Protein AF-0000000067000726 (afdb_homodimer)

Solvent-accessible surface area (backbone atoms only — not comparable to full-atom values): 36872 Å² total; per-residue (Å²): 135,82,83,78,78,79,78,77,78,76,78,76,73,76,73,67,85,61,67,59,79,45,86,68,60,38,82,72,42,84,33,90,61,39,32,36,24,44,37,62,46,80,88,65,54,35,36,38,31,35,62,48,40,69,73,58,84,69,54,41,35,24,37,56,44,96,90,50,79,61,40,47,43,73,33,63,68,34,42,54,57,50,94,85,52,62,46,82,70,25,52,63,31,63,62,33,55,40,52,35,59,85,66,29,39,38,34,26,24,24,11,19,83,45,93,91,41,56,32,41,78,50,50,24,23,27,41,39,34,30,32,69,87,78,46,37,79,70,49,76,38,66,38,30,92,60,50,55,53,58,29,28,42,32,36,76,45,51,36,70,93,76,43,32,33,42,31,24,16,20,48,43,25,17,37,33,39,31,33,72,82,82,48,52,65,39,64,43,53,67,68,30,60,63,19,37,54,86,54,44,22,36,41,65,32,31,66,38,25,30,58,85,69,42,78,31,69,40,12,10,42,40,62,48,54,38,46,86,50,56,36,36,35,34,14,14,24,34,27,40,28,29,30,31,53,35,68,58,57,56,45,27,66,79,28,68,74,51,38,72,54,46,77,76,59,58,40,81,45,31,78,46,57,20,40,46,21,36,38,52,28,51,86,35,38,34,39,38,22,27,19,48,69,16,28,34,33,37,26,41,81,84,26,38,39,48,78,72,46,56,26,71,78,37,38,28,23,16,34,31,29,53,36,76,83,6,34,39,37,36,18,23,26,33,59,70,29,10,16,61,38,44,62,64,41,58,65,65,67,77,71,28,41,28,31,30,33,81,69,78,50,32,30,12,65,43,47,24,101,137,83,83,79,79,78,78,78,76,76,78,77,75,74,73,66,85,61,66,58,80,44,85,69,61,39,82,73,43,83,32,89,60,38,32,34,27,44,34,62,46,80,88,64,56,36,36,40,31,38,60,47,39,70,73,58,85,72,56,41,35,24,38,56,45,95,91,49,77,61,41,47,42,71,32,61,68,35,43,57,56,50,95,87,54,62,46,81,70,26,51,62,31,65,64,31,56,39,51,33,59,84,65,29,37,39,34,27,26,24,12,19,83,44,92,91,42,57,30,42,76,52,51,24,22,27,40,40,33,29,34,72,87,76,45,38,77,70,50,75,38,65,37,30,93,61,50,54,54,58,29,29,42,32,37,78,46,50,35,69,94,74,42,33,33,43,31,22,16,20,49,44,26,16,37,33,41,30,34,71,82,81,47,53,66,40,63,42,52,66,67,29,61,64,18,38,56,84,55,44,21,37,40,65,32,30,66,38,24,28,57,85,69,42,78,33,70,41,12,10,42,40,61,48,54,39,45,86,51,57,36,36,35,34,13,14,25,34,27,38,29,27,31,30,53,35,67,57,57,56,45,27,65,80,28,68,75,53,38,73,54,47,77,76,59,58,40,82,45,31,79,45,57,19,39,45,20,37,38,52,27,51,86,34,38,33,39,38,21,27,18,50,69,14,28,34,33,38,26,42,79,86,25,38,40,48,77,72,48,55,25,72,79,36,37,28,23,16,35,31,30,54,36,75,83,6,33,39,36,38,18,23,25,33,58,73,29,10,17,63,38,44,60,64,41,58,64,65,66,75,72,29,41,28,30,30,33,80,68,78,49,33,31,12,65,45,46,25,101

Foldseek 3Di:
DDPPPPPPPDPPPPPPVAPAADPLKFFDDWADAFWFDWEADQVGWIKTAGQCLAVDDDFRIFIDDPPDDTAHALHRVQRDDDVPDDLQSHQQGWQDWYQFLVRWIKTFRQQANDQQFFHDPFRRTWIWTADPVVRHTPDIQTCRVAADRQWRFHDKFDDVVQQKIKIATFRFFWIKIARNVVSDIHTFCGPQCFFFPDAAADAQHGFFAFLVRHGDGGTWHEWDAFLVRQKIWIHGLQWWIKIFGVVLVVCVGVDVVSRVVSSVTIDTQEGTGRFQEWFAFQQGWIWTAHRNQQWIWIAHPRRDIDTPDTRPLLHRFHYWFFAQQQKIKTRRRNSSQGLRGPNRHHPDDDGGGIIIGHRPTGGRSRGYD/DDPPPPPPPPPPPPPPVAPAFDPLKFFDDWADAFWFDWEADPVGWIKTAGQCLAVDDDFRIFIDDPPDDTAHALHRVQRDDDVPDDLQSHQQGWQDWYQFLVRWIKTFRQQANDQQFFHDPFRRTWIWTADPVVSHTPDIQTCRVAADRQWRFHDKFDDVVQQKIKIATFRFFWIKIARNVVSDIHTFCGPQCFFFPDAAADAQHGFFAFLVRHGDGGGWHEWDAFLVRQKIWIHTLQWWIKIFGVVLVVVVGVDVVSRVVSSVTIDTQEGTGRFQEWFAFQQGWIWTAHRNQQWIWIAHPRRDIDTPDGRPLQHRFHYWFFAQQQKIKTRRRNSSQGLRGPNRHGPDDDGGGIIIGHRRTGGRSRGYD

pLDDT: mean 93.98, std 13.4, range [30.55, 98.94]

Nearest PDB structures (foldseek):
  2qe8-assembly1_A  TM=8.538E-01  e=1.795E-24  Trichormus variabilis ATCC 29413
  2z2n-assembly1_A  TM=6.981E-01  e=3.311E-08  Staphylococcus aureus
  2z2p-assembly1_B  TM=7.231E-01  e=8.034E-08  Staphylococcus aureus
  2qc5-assembly1_A  TM=6.152E-01  e=1.844E-07  Staphylococcus cohnii
  5ojr-assembly4_D  TM=6.813E-01  e=4.446E-05  Thermosynechococcus vestitus

Sequence (738 aa):
MGLRTLLLGMLLALTNTSSSQDPRVQVALTLQHPVNGVSTTPDGRLFVLYARVDGSTGPMVAEWHNDSDPTPYPDAEWNSYTVGSDPTTHLIRINSLRIGPDGTLWLVDTGSPSFGQPVILPDGPKLVQVNLTTNTVKRVYNLGNVTLATSLIDDVRFNPAVSLAYITDAGAAALIVIDLESGEARRVLENDPTTKGFMPPSGEGKLMHNSQGEFQYIYADQHEVSPGGQYYYYQPCGGGMSRIKTQYLNEAYYNSSFASILSQYPEPFALTPSTGGTAIDADGYIYNSDTDRQAIIKIAPNGTWTTLVQDPRLLWVDAMWIDTHGKLWMPAAQLNRGTPFNNGTSFVQKPLYTFTIDIGVGPSPIDHTMGLRTLLLGMLLALTNTSSSQDPRVQVALTLQHPVNGVSTTPDGRLFVLYARVDGSTGPMVAEWHNDSDPTPYPDAEWNSYTVGSDPTTHLIRINSLRIGPDGTLWLVDTGSPSFGQPVILPDGPKLVQVNLTTNTVKRVYNLGNVTLATSLIDDVRFNPAVSLAYITDAGAAALIVIDLESGEARRVLENDPTTKGFMPPSGEGKLMHNSQGEFQYIYADQHEVSPGGQYYYYQPCGGGMSRIKTQYLNEAYYNSSFASILSQYPEPFALTPSTGGTAIDADGYIYNSDTDRQAIIKIAPNGTWTTLVQDPRLLWVDAMWIDTHGKLWMPAAQLNRGTPFNNGTSFVQKPLYTFTIDIGVGPSPIDHT

Organism: NCBI:txid86049

Radius of gyration: 27.65 Å; Cα contacts (8 Å, |Δi|>4): 2093; chains: 2; bounding box: 83×80×77 Å

InterPro domains:
  IPR011042 Six-bladed beta-propeller, TolB-like [G3DSA:2.120.10.30] (18-362)
  IPR017996 Major royal jelly/yellow-related [PF03022] (102-335)
  IPR017996 Major royal jelly/yellow-related [PTHR10009] (43-339)

Secondary structure (DSSP, 8-state):
-------------------PPPTT-EEEEEESS-EEEEEE-TTS-EEEEE--TTS--S-SEEEEETTEEEEESS-TTTT---TTS-GGGS---EEEEEE-TTS-EEEEE---SSTTSPP-TTTSSEEEEEETTTTEEEEEEE-GGG--TT--EEEEEEEGGGTEEEEEETTTTEEEEEETTT--EEEESTT-HHHH-SS--EETTEE-B-TTSSB----EEEEEE-TTS-EEEEEETTS-EEEEEHHHHHHHHH-HHHHTTGGGS-EEEE---SEEEEEEBTTSPEEEEETTTTEEEEE-TTS-EEEEEE-TT-TTB-B-EE-TTSEEEEEE--GGGSGGGTTT---PPSSEEEEEEE-S--B-TTT--/-------------------PPPTT-EEEEEESS-EEEEEE-TTS-EEEEE--TTS--S-SEEEEETTEEEEESS-TTTT---TTS-GGGS-S-EEEEEE-TTS-EEEEE---SSTTSPP-TTTSSEEEEEETTTTEEEEEEE-GGG--TT--EEEEEEEGGGTEEEEEETTTTEEEEEETTT--EEEESTT-HHHH-SS--EETTEE-B-TTSSB----EEEEEE-TTS-EEEEEETTS-EEEEEHHHHHHHHH-HHHHTTGGGS-EEEE---SEEEEEEBTTSPEEEEETTTTEEEEE-TTS-EEEEEE-TT-TTB-B-EE-TTSEEEEEE--GGGSGGGTTT---PPSSEEEEEEE-S--B-TTT--

Structure (mmCIF, N/CA/C/O backbone):
data_AF-0000000067000726-model_v1
#
loop_
_entity.id
_entity.type
_entity.pdbx_description
1 polymer 'Major royal jelly protein'
#
loop_
_atom_site.group_PDB
_atom_site.id
_atom_site.type_symbol
_atom_site.label_atom_id
_atom_site.label_alt_id
_atom_site.label_comp_id
_atom_site.label_asym_id
_atom_site.label_entity_id
_atom_site.label_seq_id
_atom_site.pdbx_PDB_ins_code
_atom_site.Cartn_x
_atom_site.Cartn_y
_atom_site.Cartn_z
_atom_site.occupancy
_atom_site.B_iso_or_equiv
_atom_site.auth_seq_id
_atom_site.auth_comp_id
_atom_site.auth_asym_id
_atom_site.auth_atom_id
_atom_site.pdbx_PDB_model_num
ATOM 1 N N . MET A 1 1 ? 60.094 7.672 24.641 1 31.91 1 MET A N 1
ATOM 2 C CA . MET A 1 1 ? 58.969 6.98 25.266 1 31.91 1 MET A CA 1
ATOM 3 C C . MET A 1 1 ? 57.656 7.375 24.609 1 31.91 1 MET A C 1
ATOM 5 O O . MET A 1 1 ? 57.156 8.477 24.844 1 31.91 1 MET A O 1
ATOM 9 N N . GLY A 1 2 ? 57.406 6.945 23.312 1 34.84 2 GLY A N 1
ATOM 10 C CA . GLY A 1 2 ? 56.312 7.258 22.406 1 34.84 2 GLY A CA 1
ATOM 11 C C . GLY A 1 2 ? 54.969 6.734 22.875 1 34.84 2 GLY A C 1
ATOM 12 O O . GLY A 1 2 ? 54.844 5.559 23.234 1 34.84 2 GLY A O 1
ATOM 13 N N . LEU A 1 3 ? 54.094 7.621 23.469 1 30.55 3 LEU A N 1
ATOM 14 C CA . LEU A 1 3 ? 52.719 7.375 23.953 1 30.55 3 LEU A CA 1
ATOM 15 C C . LEU A 1 3 ? 51.844 6.855 22.828 1 30.55 3 LEU A C 1
ATOM 17 O O . LEU A 1 3 ? 51.594 7.562 21.844 1 30.55 3 LEU A O 1
ATOM 21 N N . ARG A 1 4 ? 51.844 5.5 22.609 1 38.16 4 ARG A N 1
ATOM 22 C CA . ARG A 1 4 ? 50.906 4.848 21.703 1 38.16 4 ARG A CA 1
ATOM 23 C C . ARG A 1 4 ? 49.469 5.086 22.172 1 38.16 4 ARG A C 1
ATOM 25 O O . ARG A 1 4 ? 49.094 4.758 23.297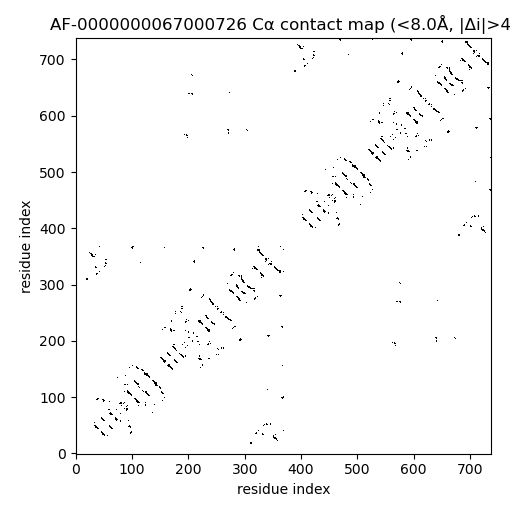 1 38.16 4 ARG A O 1
ATOM 32 N N . THR A 1 5 ? 48.781 6.145 21.609 1 37.22 5 THR A N 1
ATOM 33 C CA . THR A 1 5 ? 47.375 6.422 21.828 1 37.22 5 THR A CA 1
ATOM 34 C C . THR A 1 5 ? 46.531 5.25 21.359 1 37.22 5 THR A C 1
ATOM 36 O O . THR A 1 5 ? 46.562 4.875 20.172 1 37.22 5 THR A O 1
ATOM 39 N N . LEU A 1 6 ? 46.094 4.391 22.266 1 35.5 6 LEU A N 1
ATOM 40 C CA . LEU A 1 6 ? 45.125 3.34 22.016 1 35.5 6 LEU A CA 1
ATOM 41 C C . LEU A 1 6 ? 43.781 3.936 21.672 1 35.5 6 LEU A C 1
ATOM 43 O O . LEU A 1 6 ? 43.125 4.59 22.5 1 35.5 6 LEU A O 1
ATOM 47 N N . LEU A 1 7 ? 43.531 4.203 20.391 1 35.91 7 LEU A N 1
ATOM 48 C CA . LEU A 1 7 ? 42.188 4.559 19.953 1 35.91 7 LEU A CA 1
ATOM 49 C C . LEU A 1 7 ? 41.219 3.381 20.125 1 35.91 7 LEU A C 1
ATOM 51 O O . LEU A 1 7 ? 41.375 2.342 19.484 1 35.91 7 LEU A O 1
ATOM 55 N N . LEU A 1 8 ? 40.562 3.273 21.281 1 37.47 8 LEU A N 1
ATOM 56 C CA . LEU A 1 8 ? 39.469 2.33 21.469 1 37.47 8 LEU A CA 1
ATOM 57 C C . LEU A 1 8 ? 38.312 2.646 20.531 1 37.47 8 LEU A C 1
ATOM 59 O O . LEU A 1 8 ? 37.688 3.709 20.641 1 37.47 8 LEU A O 1
ATOM 63 N N . GLY A 1 9 ? 38.312 2.125 19.312 1 34.97 9 GLY A N 1
ATOM 64 C CA . GLY A 1 9 ? 37.125 2.186 18.438 1 34.97 9 GLY A CA 1
ATOM 65 C C . GLY A 1 9 ? 35.906 1.585 19.062 1 34.97 9 GLY A C 1
ATOM 66 O O . GLY A 1 9 ? 35.875 0.406 19.422 1 34.97 9 GLY A O 1
ATOM 67 N N . MET A 1 10 ? 35.062 2.359 19.719 1 34.12 10 MET A N 1
ATOM 68 C CA . MET A 1 10 ? 33.75 1.898 20.156 1 34.12 10 MET A CA 1
ATOM 69 C C . MET A 1 10 ? 32.906 1.442 18.953 1 34.12 10 MET A C 1
ATOM 71 O O . MET A 1 10 ? 32.625 2.227 18.047 1 34.12 10 MET A O 1
ATOM 75 N N . LEU A 1 11 ? 32.844 0.182 18.672 1 34.09 11 LEU A N 1
ATOM 76 C CA . LEU A 1 11 ? 31.859 -0.399 17.75 1 34.09 11 LEU A CA 1
ATOM 77 C C . LEU A 1 11 ? 30.438 -0.064 18.188 1 34.09 11 LEU A C 1
ATOM 79 O O . LEU A 1 11 ? 29.984 -0.512 19.25 1 34.09 11 LEU A O 1
ATOM 83 N N . LEU A 1 12 ? 29.859 1.009 17.734 1 35.38 12 LEU A N 1
ATOM 84 C CA . LEU A 1 12 ? 28.422 1.24 17.812 1 35.38 12 LEU A CA 1
ATOM 85 C C . LEU A 1 12 ? 27.641 0.038 17.297 1 35.38 12 LEU A C 1
ATOM 87 O O . LEU A 1 12 ? 27.75 -0.314 16.125 1 35.38 12 LEU A O 1
ATOM 91 N N . ALA A 1 13 ? 27.234 -0.794 18.156 1 31.66 13 ALA A N 1
ATOM 92 C CA . ALA A 1 13 ? 26.281 -1.855 17.828 1 31.66 13 ALA A CA 1
ATOM 93 C C . ALA A 1 13 ? 25.016 -1.28 17.234 1 31.66 13 ALA A C 1
ATOM 95 O O . ALA A 1 13 ? 24.234 -0.61 17.922 1 31.66 13 ALA A O 1
ATOM 96 N N . LEU A 1 14 ? 24.938 -1.123 15.969 1 35.31 14 LEU A N 1
ATOM 97 C CA . LEU A 1 14 ? 23.641 -1.002 15.32 1 35.31 14 LEU A CA 1
ATOM 98 C C . LEU A 1 14 ? 22.719 -2.156 15.711 1 35.31 14 LEU A C 1
ATOM 100 O O . LEU A 1 14 ? 22.938 -3.293 15.281 1 35.31 14 LEU A O 1
ATOM 104 N N . THR A 1 15 ? 22.266 -2.131 16.859 1 34.62 15 THR A N 1
ATOM 105 C CA . THR A 1 15 ? 21.203 -3.102 17.156 1 34.62 15 THR A CA 1
ATOM 106 C C . THR A 1 15 ? 20.078 -2.994 16.141 1 34.62 15 THR A C 1
ATOM 108 O O . THR A 1 15 ? 19.344 -2.004 16.109 1 34.62 15 THR A O 1
ATOM 111 N N . ASN A 1 16 ? 20.281 -3.449 14.953 1 40.38 16 ASN A N 1
ATOM 112 C CA . ASN A 1 16 ? 19.141 -3.736 14.086 1 40.38 16 ASN A CA 1
ATOM 113 C C . ASN A 1 16 ? 18.047 -4.5 14.82 1 40.38 16 ASN A C 1
ATOM 115 O O . ASN A 1 16 ? 18.281 -5.605 15.312 1 40.38 16 ASN A O 1
ATOM 119 N N . THR A 1 17 ? 17.219 -3.906 15.5 1 45.38 17 THR A N 1
ATOM 120 C CA . THR A 1 17 ? 16.094 -4.648 16.062 1 45.38 17 THR A CA 1
ATOM 121 C C . THR A 1 17 ? 15.555 -5.66 15.062 1 45.38 17 THR A C 1
ATOM 123 O O . THR A 1 17 ? 14.68 -5.336 14.258 1 45.38 17 THR A O 1
ATOM 126 N N . SER A 1 18 ? 16.438 -6.453 14.477 1 52.84 18 SER A N 1
ATOM 127 C CA . SER A 1 18 ? 16.078 -7.59 13.641 1 52.84 18 SER A CA 1
ATOM 128 C C . SER A 1 18 ? 15.07 -8.492 14.336 1 52.84 18 SER A C 1
ATOM 130 O O . SER A 1 18 ? 15.25 -8.852 15.5 1 52.84 18 SER A O 1
ATOM 132 N N . SER A 1 19 ? 13.789 -8.438 13.875 1 65.38 19 SER A N 1
ATOM 133 C CA . SER A 1 19 ? 12.828 -9.414 14.375 1 65.38 19 SER A CA 1
ATOM 134 C C . SER A 1 19 ? 13.469 -10.781 14.555 1 65.38 19 SER A C 1
ATOM 136 O O . SER A 1 19 ? 14.297 -11.203 13.742 1 65.38 19 SER A O 1
ATOM 138 N N . SER A 1 20 ? 13.352 -11.344 15.727 1 82.5 20 SER A N 1
ATOM 139 C CA . SER A 1 20 ? 13.867 -12.664 16.062 1 82.5 20 SER A CA 1
ATOM 140 C C . SER A 1 20 ? 13.117 -13.758 15.297 1 82.5 20 SER A C 1
ATOM 142 O O . SER A 1 20 ? 12 -13.539 14.828 1 82.5 20 SER A O 1
ATOM 144 N N . GLN A 1 21 ? 13.781 -14.867 15.117 1 93.94 21 GLN A N 1
ATOM 145 C CA . GLN A 1 21 ? 13.172 -16.031 14.469 1 93.94 21 GLN A CA 1
ATOM 146 C C . GLN A 1 21 ? 11.969 -16.531 15.258 1 93.94 21 GLN A C 1
ATOM 148 O O . GLN A 1 21 ? 12.008 -16.594 16.484 1 93.94 21 GLN A O 1
ATOM 153 N N . ASP A 1 22 ? 10.93 -16.766 14.594 1 96.88 22 ASP A N 1
ATOM 154 C CA . ASP A 1 22 ? 9.727 -17.344 15.195 1 96.88 22 ASP A CA 1
ATOM 155 C C . ASP A 1 22 ? 9.789 -18.859 15.172 1 96.88 22 ASP A C 1
ATOM 157 O O . ASP A 1 22 ? 9.898 -19.469 14.109 1 96.88 22 ASP A O 1
ATOM 161 N N . PRO A 1 23 ? 9.758 -19.531 16.359 1 97.06 23 PRO A N 1
ATOM 162 C CA . PRO A 1 23 ? 9.906 -20.984 16.422 1 97.06 23 PRO A CA 1
ATOM 163 C C . PRO A 1 23 ? 8.773 -21.719 15.711 1 97.06 23 PRO A C 1
ATOM 165 O O . PRO A 1 23 ? 8.914 -22.906 15.391 1 97.06 23 PRO A O 1
ATOM 168 N N . ARG A 1 24 ? 7.668 -21.156 15.438 1 98.12 24 ARG A N 1
ATOM 169 C CA . ARG A 1 24 ? 6.562 -21.797 14.727 1 98.12 24 ARG A CA 1
ATOM 170 C C . ARG A 1 24 ? 6.918 -22.031 13.266 1 98.12 24 ARG A C 1
ATOM 172 O O . ARG A 1 24 ? 6.297 -22.875 12.602 1 98.12 24 ARG A O 1
ATOM 179 N N . VAL A 1 25 ? 7.844 -21.234 12.68 1 98.81 25 VAL A N 1
ATOM 180 C CA . VAL A 1 25 ? 8.273 -21.359 11.289 1 98.81 25 VAL A CA 1
ATOM 181 C C . VAL A 1 25 ? 9.305 -22.484 11.164 1 98.81 25 VAL A C 1
ATOM 183 O O . VAL A 1 25 ? 10.398 -22.391 11.734 1 98.81 25 VAL A O 1
ATOM 186 N N . GLN A 1 26 ? 8.977 -23.516 10.383 1 98.62 26 GLN A N 1
ATOM 187 C CA . GLN A 1 26 ? 9.828 -24.703 10.258 1 98.62 26 GLN A CA 1
ATOM 188 C C . GLN A 1 26 ? 10.375 -24.828 8.836 1 98.62 26 GLN A C 1
ATOM 190 O O . GLN A 1 26 ? 9.688 -24.5 7.867 1 98.62 26 GLN A O 1
ATOM 195 N N . VAL A 1 27 ? 11.555 -25.391 8.727 1 98.25 27 VAL A N 1
ATOM 196 C CA . VAL A 1 27 ? 12.141 -25.672 7.418 1 98.25 27 VAL A CA 1
ATOM 197 C C . VAL A 1 27 ? 11.516 -26.938 6.824 1 98.25 27 VAL A C 1
ATOM 199 O O . VAL A 1 27 ? 11.57 -28 7.434 1 98.25 27 VAL A O 1
ATOM 202 N N . ALA A 1 28 ? 10.922 -26.781 5.723 1 97.69 28 ALA A N 1
ATOM 203 C CA . ALA A 1 28 ? 10.375 -27.938 5.02 1 97.69 28 ALA A CA 1
ATOM 204 C C . ALA A 1 28 ? 11.336 -28.438 3.947 1 97.69 28 ALA A C 1
ATOM 206 O O . ALA A 1 28 ? 11.5 -29.656 3.768 1 97.69 28 ALA A O 1
ATOM 207 N N . LEU A 1 29 ? 11.875 -27.547 3.201 1 97.5 29 LEU A N 1
ATOM 208 C CA . LEU A 1 29 ? 12.844 -27.875 2.156 1 97.5 29 LEU A CA 1
ATOM 209 C C . LEU A 1 29 ? 14.078 -26.969 2.262 1 97.5 29 LEU A C 1
ATOM 211 O O . LEU A 1 29 ? 13.961 -25.781 2.562 1 97.5 29 LEU A O 1
ATOM 215 N N . THR A 1 30 ? 15.227 -27.5 2.016 1 96.75 30 THR A N 1
ATOM 216 C CA . THR A 1 30 ? 16.469 -26.781 1.763 1 96.75 30 THR A CA 1
ATOM 217 C C . THR A 1 30 ? 16.859 -26.859 0.289 1 96.75 30 THR A C 1
ATOM 219 O O . THR A 1 30 ? 16.922 -27.953 -0.279 1 96.75 30 THR A O 1
ATOM 222 N N . LEU A 1 31 ? 17.062 -25.734 -0.313 1 95.69 31 LEU A N 1
ATOM 223 C CA . LEU A 1 31 ? 17.141 -25.656 -1.768 1 95.69 31 LEU A CA 1
ATOM 224 C C . LEU A 1 31 ? 18.438 -24.969 -2.205 1 95.69 31 LEU A C 1
ATOM 226 O O . LEU A 1 31 ? 18.984 -24.141 -1.472 1 95.69 31 LEU A O 1
ATOM 230 N N . GLN A 1 32 ? 18.844 -25.312 -3.471 1 94.62 32 GLN A N 1
ATOM 231 C CA . GLN A 1 32 ? 20.016 -24.656 -4.039 1 94.62 32 GLN A CA 1
ATOM 232 C C . GLN A 1 32 ? 19.625 -23.562 -5.016 1 94.62 32 GLN A C 1
ATOM 234 O O . GLN A 1 32 ? 20.453 -22.703 -5.367 1 94.62 32 GLN A O 1
ATOM 239 N N . HIS A 1 33 ? 18.391 -23.609 -5.445 1 96.56 33 HIS A N 1
ATOM 240 C CA . HIS A 1 33 ? 17.875 -22.609 -6.387 1 96.56 33 HIS A CA 1
ATOM 241 C C . HIS A 1 33 ? 16.5 -22.094 -5.941 1 96.56 33 HIS A C 1
ATOM 243 O O . HIS A 1 33 ? 15.773 -22.781 -5.227 1 96.56 33 HIS A O 1
ATOM 249 N N . PRO A 1 34 ? 16.172 -20.859 -6.34 1 98.06 34 PRO A N 1
ATOM 250 C CA . PRO A 1 34 ? 14.891 -20.281 -5.922 1 98.06 34 PRO A CA 1
ATOM 251 C C . PRO A 1 34 ? 13.688 -21.094 -6.398 1 98.06 34 PRO A C 1
ATOM 253 O O . PRO A 1 34 ? 13.594 -21.438 -7.578 1 98.06 34 PRO A O 1
ATOM 256 N N . VAL A 1 35 ? 12.867 -21.375 -5.496 1 98.19 35 VAL A N 1
ATOM 257 C CA . VAL A 1 35 ? 11.562 -22 -5.746 1 98.19 35 VAL A CA 1
ATOM 258 C C . VAL A 1 35 ? 10.453 -21.016 -5.402 1 98.19 35 VAL A C 1
ATOM 260 O O . VAL A 1 35 ? 10.383 -20.516 -4.277 1 98.19 35 VAL A O 1
ATOM 263 N N . ASN A 1 36 ? 9.578 -20.719 -6.387 1 97.62 36 ASN A N 1
ATOM 264 C CA . ASN A 1 36 ? 8.555 -19.703 -6.117 1 97.62 36 ASN A CA 1
ATOM 265 C C . ASN A 1 36 ? 7.188 -20.344 -5.883 1 97.62 36 ASN A C 1
ATOM 267 O O . ASN A 1 36 ? 6.223 -19.641 -5.566 1 97.62 36 ASN A O 1
ATOM 271 N N . GLY A 1 37 ? 7.078 -21.656 -6 1 98.38 37 GLY A N 1
ATOM 272 C CA . GLY A 1 37 ? 5.812 -22.328 -5.738 1 98.38 37 GLY A CA 1
ATOM 273 C C . GLY A 1 37 ? 5.977 -23.797 -5.379 1 98.38 37 GLY A C 1
ATOM 274 O O . GLY A 1 37 ? 6.883 -24.469 -5.875 1 98.38 37 GLY A O 1
ATOM 275 N N . VAL A 1 38 ? 5.102 -24.297 -4.527 1 98.56 38 VAL A N 1
ATOM 276 C CA . VAL A 1 38 ? 5.016 -25.703 -4.188 1 98.56 38 VAL A CA 1
ATOM 277 C C . VAL A 1 38 ? 3.553 -26.156 -4.176 1 98.56 38 VAL A C 1
ATOM 279 O O . VAL A 1 38 ? 2.656 -25.344 -3.93 1 98.56 38 VAL A O 1
ATOM 282 N N . SER A 1 39 ? 3.301 -27.344 -4.488 1 98.19 39 SER A N 1
ATOM 283 C CA . SER A 1 39 ? 1.996 -27.984 -4.34 1 98.19 39 SER A CA 1
ATOM 284 C C . SER A 1 39 ? 2.137 -29.438 -3.896 1 98.19 39 SER A C 1
ATOM 286 O O . SER A 1 39 ? 3.041 -30.141 -4.348 1 98.19 39 SER A O 1
ATOM 288 N N . THR A 1 40 ? 1.294 -29.781 -3.031 1 97.44 40 THR A N 1
ATOM 289 C CA . THR A 1 40 ? 1.32 -31.156 -2.535 1 97.44 40 THR A CA 1
ATOM 290 C C . THR A 1 40 ? 0.002 -31.875 -2.83 1 97.44 40 THR A C 1
ATOM 292 O O . THR A 1 40 ? -1.058 -31.234 -2.846 1 97.44 40 THR A O 1
ATOM 295 N N . THR A 1 41 ? 0.097 -33.156 -3.047 1 95.88 41 THR A N 1
ATOM 296 C CA . THR A 1 41 ? -1.104 -33.969 -3.104 1 95.88 41 THR A CA 1
ATOM 297 C C . THR A 1 41 ? -1.418 -34.562 -1.734 1 95.88 41 THR A C 1
ATOM 299 O O . THR A 1 41 ? -0.547 -34.625 -0.865 1 95.88 41 THR A O 1
ATOM 302 N N . PRO A 1 42 ? -2.648 -35.031 -1.567 1 92.06 42 PRO A N 1
ATOM 303 C CA . PRO A 1 42 ? -2.998 -35.625 -0.282 1 92.06 42 PRO A CA 1
ATOM 304 C C . PRO A 1 42 ? -2.146 -36.844 0.043 1 92.06 42 PRO A C 1
ATOM 306 O O . PRO A 1 42 ? -1.897 -37.156 1.216 1 92.06 42 PRO A O 1
ATOM 309 N N . ASP A 1 43 ? -1.668 -37.562 -0.914 1 92.19 43 ASP A N 1
ATOM 310 C CA . ASP A 1 43 ? -0.909 -38.781 -0.669 1 92.19 43 ASP A CA 1
ATOM 311 C C . ASP A 1 43 ? 0.584 -38.469 -0.541 1 92.19 43 ASP A C 1
ATOM 313 O O . ASP A 1 43 ? 1.396 -39.406 -0.42 1 92.19 43 ASP A O 1
ATOM 317 N N . GLY A 1 44 ? 0.921 -37.219 -0.685 1 92 44 GLY A N 1
ATOM 318 C CA . GLY A 1 44 ? 2.252 -36.844 -0.236 1 92 44 GLY A CA 1
ATOM 319 C C . GLY A 1 44 ? 3.189 -36.5 -1.375 1 92 44 GLY A C 1
ATOM 320 O O . GLY A 1 44 ? 4.367 -36.188 -1.15 1 92 44 GLY A O 1
ATOM 321 N N . ARG A 1 45 ? 2.711 -36.531 -2.697 1 96.56 45 ARG A N 1
ATOM 322 C CA . ARG A 1 45 ? 3.566 -36.031 -3.768 1 96.56 45 ARG A CA 1
ATOM 323 C C . ARG A 1 45 ? 3.799 -34.531 -3.629 1 96.56 45 ARG A C 1
ATOM 325 O O . ARG A 1 45 ? 2.898 -33.781 -3.221 1 96.56 45 ARG A O 1
ATOM 332 N N . LEU A 1 46 ? 4.98 -34.125 -3.889 1 98.12 46 LEU A N 1
ATOM 333 C CA . LEU A 1 46 ? 5.371 -32.719 -3.787 1 98.12 46 LEU A CA 1
ATOM 334 C C . LEU A 1 46 ? 5.961 -32.219 -5.102 1 98.12 46 LEU A C 1
ATOM 336 O O . LEU A 1 46 ? 6.867 -32.844 -5.656 1 98.12 46 LEU A O 1
ATOM 340 N N . PHE A 1 47 ? 5.406 -31.172 -5.617 1 98.69 47 PHE A N 1
ATOM 341 C CA . PHE A 1 47 ? 5.895 -30.531 -6.832 1 98.69 47 PHE A CA 1
ATOM 342 C C . PHE A 1 47 ? 6.457 -29.141 -6.531 1 98.69 47 PHE A C 1
ATOM 344 O O . PHE A 1 47 ? 5.898 -28.406 -5.715 1 98.69 47 PHE A O 1
ATOM 351 N N . VAL A 1 48 ? 7.555 -28.797 -7.164 1 98.5 48 VAL A N 1
ATOM 352 C CA . VAL A 1 48 ? 8.195 -27.5 -6.957 1 98.5 48 VAL A CA 1
ATOM 353 C C . VAL A 1 48 ? 8.305 -26.75 -8.289 1 98.5 48 VAL A C 1
ATOM 355 O O . VAL A 1 48 ? 8.43 -27.375 -9.344 1 98.5 48 VAL A O 1
ATOM 358 N N . LEU A 1 49 ? 8.219 -25.5 -8.25 1 98.69 49 LEU A N 1
ATOM 359 C CA . LEU A 1 49 ? 8.398 -24.609 -9.391 1 98.69 49 LEU A CA 1
ATOM 360 C C . LEU A 1 49 ? 9.641 -23.734 -9.195 1 98.69 49 LEU A C 1
ATOM 362 O O . LEU A 1 49 ? 9.656 -22.859 -8.328 1 98.69 49 LEU A O 1
ATOM 366 N N . TYR A 1 50 ? 10.625 -23.969 -10.031 1 97.38 50 TYR A N 1
ATOM 367 C CA . TYR A 1 50 ? 11.852 -23.188 -9.969 1 97.38 50 TYR A CA 1
ATOM 368 C C . TYR A 1 50 ? 11.68 -21.859 -10.703 1 97.38 50 TYR A C 1
ATOM 370 O O . TYR A 1 50 ? 11.266 -21.828 -11.859 1 97.38 50 TYR A O 1
ATOM 378 N N . ALA A 1 51 ? 12.062 -20.75 -10.094 1 93.44 51 ALA A N 1
ATOM 379 C CA . ALA A 1 51 ? 11.953 -19.422 -10.688 1 93.44 51 ALA A CA 1
ATOM 380 C C . ALA A 1 51 ? 13.141 -19.125 -11.586 1 93.44 51 ALA A C 1
ATOM 382 O O . ALA A 1 51 ? 13.039 -18.312 -12.508 1 93.44 51 ALA A O 1
ATOM 383 N N . ARG A 1 52 ? 14.281 -19.703 -11.312 1 93.56 52 ARG A N 1
ATOM 384 C CA . ARG A 1 52 ? 15.547 -19.594 -12.039 1 93.56 52 ARG A CA 1
ATOM 385 C C . ARG A 1 52 ? 15.992 -18.156 -12.164 1 93.56 52 ARG A C 1
ATOM 387 O O . ARG A 1 52 ? 16.547 -17.75 -13.188 1 93.56 52 ARG A O 1
ATOM 394 N N . VAL A 1 53 ? 15.648 -17.312 -11.211 1 93.25 53 VAL A N 1
ATOM 395 C CA . VAL A 1 53 ? 15.992 -15.898 -11.234 1 93.25 53 VAL A CA 1
ATOM 396 C C . VAL A 1 53 ? 17.438 -15.711 -10.789 1 93.25 53 VAL A C 1
ATOM 398 O O . VAL A 1 53 ? 17.953 -14.586 -10.766 1 93.25 53 VAL A O 1
ATOM 401 N N . ASP A 1 54 ? 18.109 -16.766 -10.406 1 95.31 54 ASP A N 1
ATOM 402 C CA . ASP A 1 54 ? 19.516 -16.703 -9.984 1 95.31 54 ASP A CA 1
ATOM 403 C C . ASP A 1 54 ? 20.453 -17 -11.148 1 95.31 54 ASP A C 1
ATOM 405 O O . ASP A 1 54 ? 21.656 -17.156 -10.961 1 95.31 54 ASP A O 1
ATOM 409 N N . GLY A 1 55 ? 19.953 -17.188 -12.281 1 91.62 55 GLY A N 1
ATOM 410 C CA . GLY A 1 55 ? 20.766 -17.484 -13.453 1 91.62 55 GLY A CA 1
ATOM 411 C C . GLY A 1 55 ? 20.969 -18.969 -13.688 1 91.62 55 GLY A C 1
ATOM 412 O O . GLY A 1 55 ? 21.578 -19.359 -14.672 1 91.62 55 GLY A O 1
ATOM 413 N N . SER A 1 56 ? 20.406 -19.75 -12.844 1 93.94 56 SER A N 1
ATOM 414 C CA . SER A 1 56 ? 20.531 -21.188 -13 1 93.94 56 SER A CA 1
ATOM 415 C C . SER A 1 56 ? 19.703 -21.688 -14.18 1 93.94 56 SER A C 1
ATOM 417 O O . SER A 1 56 ? 18.844 -20.969 -14.703 1 93.94 56 SER A O 1
ATOM 419 N N . THR A 1 57 ? 20.047 -22.906 -14.602 1 92.44 57 THR A N 1
ATOM 420 C CA . THR A 1 57 ? 19.312 -23.594 -15.656 1 92.44 57 THR A CA 1
ATOM 421 C C . THR A 1 57 ? 18.766 -24.938 -15.156 1 92.44 57 THR A C 1
ATOM 423 O O . THR A 1 57 ? 19.062 -25.344 -14.039 1 92.44 57 THR A O 1
ATOM 426 N N . GLY A 1 58 ? 17.906 -25.562 -15.992 1 93.5 58 GLY A N 1
ATOM 427 C CA . GLY A 1 58 ? 17.281 -26.828 -15.625 1 93.5 58 GLY A CA 1
ATOM 428 C C . GLY A 1 58 ? 15.773 -26.797 -15.719 1 93.5 58 GLY A C 1
ATOM 429 O O . GLY A 1 58 ? 15.203 -25.844 -16.25 1 93.5 58 GLY A O 1
ATOM 430 N N . PRO A 1 59 ? 15.172 -27.891 -15.258 1 95.44 59 PRO A N 1
ATOM 431 C CA . PRO A 1 59 ? 13.711 -27.906 -15.312 1 95.44 59 PRO A CA 1
ATOM 432 C C . PRO A 1 59 ? 13.078 -26.781 -14.492 1 95.44 59 PRO A C 1
ATOM 434 O O . PRO A 1 59 ? 13.633 -26.359 -13.477 1 95.44 59 PRO A O 1
ATOM 437 N N . MET A 1 60 ? 11.977 -26.328 -14.938 1 96 60 MET A N 1
ATOM 438 C CA . MET A 1 60 ? 11.227 -25.344 -14.18 1 96 60 MET A CA 1
ATOM 439 C C . MET A 1 60 ? 10.25 -26.016 -13.219 1 96 60 MET A C 1
ATOM 441 O O . MET A 1 60 ? 10.039 -25.531 -12.102 1 96 60 MET A O 1
ATOM 445 N N . VAL A 1 61 ? 9.695 -27.094 -13.672 1 98.62 61 VAL A N 1
ATOM 446 C CA . VAL A 1 61 ? 8.75 -27.859 -12.859 1 98.62 61 VAL A CA 1
ATOM 447 C C . VAL A 1 61 ? 9.336 -29.234 -12.539 1 98.62 61 VAL A C 1
ATOM 449 O O . VAL A 1 61 ? 9.844 -29.922 -13.43 1 98.62 61 VAL A O 1
ATOM 452 N N . ALA A 1 62 ? 9.273 -29.594 -11.297 1 98.44 62 ALA A N 1
ATOM 453 C CA . ALA A 1 62 ? 9.82 -30.891 -10.906 1 98.44 62 ALA A CA 1
ATOM 454 C C . ALA A 1 62 ? 9.008 -31.5 -9.758 1 98.44 62 ALA A C 1
ATOM 456 O O . ALA A 1 62 ? 8.336 -30.781 -9.016 1 98.44 62 ALA A O 1
ATOM 457 N N . GLU A 1 63 ? 9.008 -32.781 -9.703 1 98.31 63 GLU A N 1
ATOM 458 C CA . GLU A 1 63 ? 8.555 -33.5 -8.516 1 98.31 63 GLU A CA 1
ATOM 459 C C . GLU A 1 63 ? 9.695 -33.719 -7.523 1 98.31 63 GLU A C 1
ATOM 461 O O . GLU A 1 63 ? 10.773 -34.188 -7.902 1 98.31 63 GLU A O 1
ATOM 466 N N . TRP A 1 64 ? 9.391 -33.281 -6.348 1 97.19 64 TRP A N 1
ATOM 467 C CA . TRP A 1 64 ? 10.398 -33.344 -5.297 1 97.19 64 TRP A CA 1
ATOM 468 C C . TRP A 1 64 ? 10.414 -34.719 -4.633 1 97.19 64 TRP A C 1
ATOM 470 O O . TRP A 1 64 ? 9.359 -35.281 -4.367 1 97.19 64 TRP A O 1
ATOM 480 N N . HIS A 1 65 ? 11.625 -35.125 -4.426 1 90.56 65 HIS A N 1
ATOM 481 C CA . HIS A 1 65 ? 11.852 -36.375 -3.717 1 90.56 65 HIS A CA 1
ATOM 482 C C . HIS A 1 65 ? 12.773 -36.156 -2.521 1 90.56 65 HIS A C 1
ATOM 484 O O . HIS A 1 65 ? 13.734 -35.406 -2.602 1 90.56 65 HIS A O 1
ATOM 490 N N . ASN A 1 66 ? 12.508 -36.594 -1.294 1 81.31 66 ASN A N 1
ATOM 491 C CA . ASN A 1 66 ? 13.289 -36.344 -0.081 1 81.31 66 ASN A CA 1
ATOM 492 C C . ASN A 1 66 ? 14.727 -36.844 -0.243 1 81.31 66 ASN A C 1
ATOM 494 O O . ASN A 1 66 ? 15.664 -36.188 0.222 1 81.31 66 ASN A O 1
ATOM 498 N N . ASP A 1 67 ? 15.016 -37.844 -0.883 1 84 67 ASP A N 1
ATOM 499 C CA . ASP A 1 67 ? 16.344 -38.469 -0.833 1 84 67 ASP A CA 1
ATOM 500 C C . ASP A 1 67 ? 16.969 -38.531 -2.225 1 84 67 ASP A C 1
ATOM 502 O O . ASP A 1 67 ? 17.891 -39.312 -2.459 1 84 67 ASP A O 1
ATOM 506 N N . SER A 1 68 ? 16.453 -37.688 -3.064 1 85.25 68 SER A N 1
ATOM 507 C CA . SER A 1 68 ? 17.016 -37.688 -4.41 1 85.25 68 SER A CA 1
ATOM 508 C C . SER A 1 68 ? 16.781 -36.344 -5.105 1 85.25 68 SER A C 1
ATOM 510 O O . SER A 1 68 ? 16.062 -35.5 -4.582 1 85.25 68 SER A O 1
ATOM 512 N N . ASP A 1 69 ? 17.453 -36.25 -6.238 1 90.31 69 ASP A N 1
ATOM 513 C CA . ASP A 1 69 ? 17.266 -35.031 -7.043 1 90.31 69 ASP A CA 1
ATOM 514 C C . ASP A 1 69 ? 15.836 -34.938 -7.555 1 90.31 69 ASP A C 1
ATOM 516 O O . ASP A 1 69 ? 15.234 -35.969 -7.918 1 90.31 69 ASP A O 1
ATOM 520 N N . PRO A 1 70 ? 15.305 -33.75 -7.594 1 95.44 70 PRO A N 1
ATOM 521 C CA . PRO A 1 70 ? 13.961 -33.594 -8.164 1 95.44 70 PRO A CA 1
ATOM 522 C C . PRO A 1 70 ? 13.891 -34.031 -9.625 1 95.44 70 PRO A C 1
ATOM 524 O O . PRO A 1 70 ? 14.867 -33.906 -10.367 1 95.44 70 PRO A O 1
ATOM 527 N N . THR A 1 71 ? 12.805 -34.625 -10.055 1 97.31 71 THR A N 1
ATOM 528 C CA . THR A 1 71 ? 12.594 -35.125 -11.406 1 97.31 71 THR A CA 1
ATOM 529 C C . THR A 1 71 ? 11.734 -34.156 -12.211 1 97.31 71 THR A C 1
ATOM 531 O O . THR A 1 71 ? 10.664 -33.75 -11.766 1 97.31 71 THR A O 1
ATOM 534 N N . PRO A 1 72 ? 12.227 -33.812 -13.406 1 98.19 72 PRO A N 1
ATOM 535 C CA . PRO A 1 72 ? 11.391 -32.906 -14.227 1 98.19 72 PRO A CA 1
ATOM 536 C C . PRO A 1 72 ? 9.969 -33.438 -14.383 1 98.19 72 PRO A C 1
ATOM 538 O O . PRO A 1 72 ? 9.758 -34.656 -14.523 1 98.19 72 PRO A O 1
ATOM 541 N N . TYR A 1 73 ? 9.039 -32.594 -14.344 1 98.5 73 TYR A N 1
ATOM 542 C CA . TYR A 1 73 ? 7.629 -32.938 -14.438 1 98.5 73 TYR A CA 1
ATOM 543 C C . TYR A 1 73 ? 6.906 -32.094 -15.461 1 98.5 73 TYR A C 1
ATOM 545 O O . TYR A 1 73 ? 7.121 -30.875 -15.516 1 98.5 73 TYR A O 1
ATOM 553 N N . PRO A 1 74 ? 5.934 -32.531 -16.328 1 98.12 74 PRO A N 1
ATOM 554 C CA . PRO A 1 74 ? 5.508 -33.938 -16.328 1 98.12 74 PRO A CA 1
ATOM 555 C C . PRO A 1 74 ? 6.586 -34.875 -16.844 1 98.12 74 PRO A C 1
ATOM 557 O O . PRO A 1 74 ? 6.512 -36.062 -16.641 1 98.12 74 PRO A O 1
ATOM 560 N N . ASP A 1 75 ? 7.555 -34.344 -17.703 1 98.12 75 ASP A N 1
ATOM 561 C CA . ASP A 1 75 ? 8.727 -35.094 -18.109 1 98.12 75 ASP A CA 1
ATOM 562 C C . ASP A 1 75 ? 9.844 -34.188 -18.594 1 98.12 75 ASP A C 1
ATOM 564 O O . ASP A 1 75 ? 9.703 -32.969 -18.594 1 98.12 75 ASP A O 1
ATOM 568 N N . ALA A 1 76 ? 10.945 -34.812 -18.953 1 97.75 76 ALA A N 1
ATOM 569 C CA . ALA A 1 76 ? 12.133 -34.062 -19.375 1 97.75 76 ALA A CA 1
ATOM 570 C C . ALA A 1 76 ? 11.875 -33.312 -20.672 1 97.75 76 ALA A C 1
ATOM 572 O O . ALA A 1 76 ? 12.367 -32.188 -20.859 1 97.75 76 ALA A O 1
ATOM 573 N N . GLU A 1 77 ? 11.148 -33.875 -21.547 1 97.31 77 GLU A N 1
ATOM 574 C CA . GLU A 1 77 ? 10.906 -33.25 -22.844 1 97.31 77 GLU A CA 1
ATOM 575 C C . GLU A 1 77 ? 10.133 -31.938 -22.688 1 97.31 77 GLU A C 1
ATOM 577 O O . GLU A 1 77 ? 10.508 -30.922 -23.266 1 97.31 77 GLU A O 1
ATOM 582 N N . TRP A 1 78 ? 9.047 -31.938 -21.953 1 98 78 TRP A N 1
ATOM 583 C CA . TRP A 1 78 ? 8.266 -30.719 -21.703 1 98 78 TRP A CA 1
ATOM 584 C C . TRP A 1 78 ? 9.133 -29.625 -21.078 1 98 78 TRP A C 1
ATOM 586 O O . TRP A 1 78 ? 8.883 -28.438 -21.297 1 98 78 TRP A O 1
ATOM 596 N N . ASN A 1 79 ? 10.188 -29.984 -20.359 1 97.75 79 ASN A N 1
ATOM 597 C CA . ASN A 1 79 ? 11.031 -29.031 -19.656 1 97.75 79 ASN A CA 1
ATOM 598 C C . ASN A 1 79 ? 12.273 -28.672 -20.469 1 97.75 79 ASN A C 1
ATOM 600 O O . ASN A 1 79 ? 13.242 -28.125 -19.938 1 97.75 79 ASN A O 1
ATOM 604 N N . SER A 1 80 ? 12.297 -28.953 -21.75 1 96.12 80 SER A N 1
ATOM 605 C CA . SER A 1 80 ? 13.516 -28.797 -22.531 1 96.12 80 SER A CA 1
ATOM 606 C C . SER A 1 80 ? 13.359 -27.734 -23.609 1 96.12 80 SER A C 1
ATOM 608 O O . SER A 1 80 ? 14.055 -27.766 -24.625 1 96.12 80 SER A O 1
ATOM 610 N N . TYR A 1 81 ? 12.5 -26.828 -23.469 1 95.19 81 TYR A N 1
ATOM 611 C CA . TYR A 1 81 ? 12.25 -25.812 -24.484 1 95.19 81 TYR A CA 1
ATOM 612 C C . TYR A 1 81 ? 13.539 -25.094 -24.859 1 95.19 81 TYR A C 1
ATOM 614 O O . TYR A 1 81 ? 14.305 -24.688 -23.984 1 95.19 81 TYR A O 1
ATOM 622 N N . THR A 1 82 ? 13.805 -24.953 -26.094 1 92.62 82 THR A N 1
ATOM 623 C CA . THR A 1 82 ? 14.805 -24.094 -26.719 1 92.62 82 THR A CA 1
ATOM 624 C C . THR A 1 82 ? 14.211 -23.359 -27.922 1 92.62 82 THR A C 1
ATOM 626 O O . THR A 1 82 ? 13.141 -23.719 -28.406 1 92.62 82 THR A O 1
ATOM 629 N N . VAL A 1 83 ? 14.945 -22.328 -28.281 1 88.44 83 VAL A N 1
ATOM 630 C CA . VAL A 1 83 ? 14.477 -21.594 -29.453 1 88.44 83 VAL A CA 1
ATOM 631 C C . VAL A 1 83 ? 14.281 -22.562 -30.609 1 88.44 83 VAL A C 1
ATOM 633 O O . VAL A 1 83 ? 15.18 -23.359 -30.938 1 88.44 83 VAL A O 1
ATOM 636 N N . GLY A 1 84 ? 13.148 -22.531 -31.203 1 89 84 GLY A N 1
ATOM 637 C CA . GLY A 1 84 ? 12.852 -23.422 -32.312 1 89 84 GLY A CA 1
ATOM 638 C C . GLY A 1 84 ? 11.977 -24.594 -31.922 1 89 84 GLY A C 1
ATOM 639 O O . GLY A 1 84 ? 11.344 -25.219 -32.781 1 89 84 GLY A O 1
ATOM 640 N N . SER A 1 85 ? 11.914 -24.891 -30.625 1 92.88 85 SER A N 1
ATOM 641 C CA . SER A 1 85 ? 11.008 -25.938 -30.156 1 92.88 85 SER A CA 1
ATOM 642 C C . SER A 1 85 ? 9.547 -25.547 -30.375 1 92.88 85 SER A C 1
ATOM 644 O O . SER A 1 85 ? 9.234 -24.359 -30.516 1 92.88 85 SER A O 1
ATOM 646 N N . ASP A 1 86 ? 8.68 -26.547 -30.484 1 95.56 86 ASP A N 1
ATOM 647 C CA . ASP A 1 86 ? 7.238 -26.312 -30.531 1 95.56 86 ASP A CA 1
ATOM 648 C C . ASP A 1 86 ? 6.711 -25.812 -29.188 1 95.56 86 ASP A C 1
ATOM 650 O O . ASP A 1 86 ? 6.656 -26.578 -28.219 1 95.56 86 ASP A O 1
ATOM 654 N N . PRO A 1 87 ? 6.336 -24.578 -29.125 1 95.88 87 PRO A N 1
ATOM 655 C CA . PRO A 1 87 ? 5.879 -24.047 -27.844 1 95.88 87 PRO A CA 1
ATOM 656 C C . PRO A 1 87 ? 4.633 -24.75 -27.312 1 95.88 87 PRO A C 1
ATOM 658 O O . PRO A 1 87 ? 4.344 -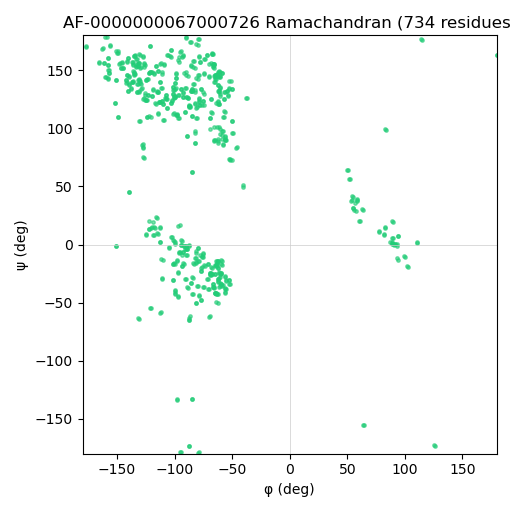24.688 -26.109 1 95.88 87 PRO A O 1
ATOM 661 N N . THR A 1 88 ? 3.873 -25.422 -28.125 1 95.31 88 THR A N 1
ATOM 662 C CA . THR A 1 88 ? 2.619 -26.047 -27.719 1 95.31 88 THR A CA 1
ATOM 663 C C . THR A 1 88 ? 2.885 -27.328 -26.938 1 95.31 88 THR A C 1
ATOM 665 O O . THR A 1 88 ? 2.006 -27.812 -26.219 1 95.31 88 THR A O 1
ATOM 668 N N . THR A 1 89 ? 4.125 -27.844 -27.125 1 96.5 89 THR A N 1
ATOM 669 C CA . THR A 1 89 ? 4.406 -29.125 -26.469 1 96.5 89 THR A CA 1
ATOM 670 C C . THR A 1 89 ? 5.586 -28.984 -25.5 1 96.5 89 THR A C 1
ATOM 672 O O . THR A 1 89 ? 6.219 -29.984 -25.156 1 96.5 89 THR A O 1
ATOM 675 N N . HIS A 1 90 ? 5.922 -27.734 -25.203 1 97.88 90 HIS A N 1
ATOM 676 C CA . HIS A 1 90 ? 6.992 -27.453 -24.266 1 97.88 90 HIS A CA 1
ATOM 677 C C . HIS A 1 90 ? 6.586 -26.359 -23.281 1 97.88 90 HIS A C 1
ATOM 679 O O . HIS A 1 90 ? 5.793 -25.469 -23.625 1 97.88 90 HIS A O 1
ATOM 685 N N . LEU A 1 91 ? 7.105 -26.5 -22.094 1 97.94 91 LEU A N 1
ATOM 686 C CA . LEU A 1 91 ? 7.012 -25.391 -21.141 1 97.94 91 LEU A CA 1
ATOM 687 C C . LEU A 1 91 ? 8.055 -24.328 -21.438 1 97.94 91 LEU A C 1
ATOM 689 O O . LEU A 1 91 ? 9.25 -24.609 -21.516 1 97.94 91 LEU A O 1
ATOM 693 N N . ILE A 1 92 ? 7.648 -23.141 -21.656 1 96.81 92 ILE A N 1
ATOM 694 C CA . ILE A 1 92 ? 8.555 -22.047 -22 1 96.81 92 ILE A CA 1
ATOM 695 C C . ILE A 1 92 ? 9.078 -21.391 -20.719 1 96.81 92 ILE A C 1
ATOM 697 O O . ILE A 1 92 ? 10.273 -21.469 -20.422 1 96.81 92 ILE A O 1
ATOM 701 N N . ARG A 1 93 ? 8.211 -20.766 -19.938 1 96.44 93 ARG A N 1
ATOM 702 C CA . ARG A 1 93 ? 8.484 -20.234 -18.609 1 96.44 93 ARG A CA 1
ATOM 703 C C . ARG A 1 93 ? 7.242 -20.281 -17.734 1 96.44 93 ARG A C 1
ATOM 705 O O . ARG A 1 93 ? 6.293 -19.516 -17.938 1 96.44 93 ARG A O 1
ATOM 712 N N . ILE A 1 94 ? 7.305 -21.156 -16.781 1 97.81 94 ILE A N 1
ATOM 713 C CA . ILE A 1 94 ? 6.164 -21.375 -15.898 1 97.81 94 ILE A CA 1
ATOM 714 C C . ILE A 1 94 ? 6.199 -20.375 -14.75 1 97.81 94 ILE A C 1
ATOM 716 O O . ILE A 1 94 ? 7.234 -20.203 -14.102 1 97.81 94 ILE A O 1
ATOM 720 N N . ASN A 1 95 ? 5.055 -19.75 -14.508 1 97.38 95 ASN A N 1
ATOM 721 C CA . ASN A 1 95 ? 4.996 -18.797 -13.406 1 97.38 95 ASN A CA 1
ATOM 722 C C . ASN A 1 95 ? 4.324 -19.406 -12.18 1 97.38 95 ASN A C 1
ATOM 724 O O . ASN A 1 95 ? 4.621 -19.016 -11.047 1 97.38 95 ASN A O 1
ATOM 728 N N . SER A 1 96 ? 3.418 -20.297 -12.43 1 98 96 SER A N 1
ATOM 729 C CA . SER A 1 96 ? 2.697 -20.859 -11.297 1 98 96 SER A CA 1
ATOM 730 C C . SER A 1 96 ? 2.375 -22.328 -11.531 1 98 96 SER A C 1
ATOM 732 O O . SER A 1 96 ? 2.275 -22.781 -12.672 1 98 96 SER A O 1
ATOM 734 N N . LEU A 1 97 ? 2.26 -23.094 -10.5 1 98.44 97 LEU A N 1
ATOM 735 C CA . LEU A 1 97 ? 1.755 -24.453 -10.477 1 98.44 97 LEU A CA 1
ATOM 736 C C . LEU A 1 97 ? 0.829 -24.672 -9.289 1 98.44 97 LEU A C 1
ATOM 738 O O . LEU A 1 97 ? 1.073 -24.141 -8.203 1 98.44 97 LEU A O 1
ATOM 742 N N . ARG A 1 98 ? -0.211 -25.375 -9.492 1 98.12 98 ARG A N 1
ATOM 743 C CA . ARG A 1 98 ? -1.083 -25.734 -8.375 1 98.12 98 ARG A CA 1
ATOM 744 C C . ARG A 1 98 ? -1.904 -26.969 -8.703 1 98.12 98 ARG A C 1
ATOM 746 O O . ARG A 1 98 ? -2.227 -27.219 -9.867 1 98.12 98 ARG A O 1
ATOM 753 N N . ILE A 1 99 ? -2.229 -27.719 -7.711 1 97.75 99 ILE A N 1
ATOM 754 C CA . ILE A 1 99 ? -3.223 -28.781 -7.848 1 97.75 99 ILE A CA 1
ATOM 755 C C . ILE A 1 99 ? -4.625 -28.172 -7.812 1 97.75 99 ILE A C 1
ATOM 757 O O . ILE A 1 99 ? -4.945 -27.391 -6.926 1 97.75 99 ILE A O 1
ATOM 761 N N . GLY A 1 100 ? -5.406 -28.469 -8.812 1 97.06 100 GLY A N 1
ATOM 762 C CA . GLY A 1 100 ? -6.762 -27.938 -8.875 1 97.06 100 GLY A CA 1
ATOM 763 C C . GLY A 1 100 ? -7.77 -28.797 -8.141 1 97.06 100 GLY A C 1
ATOM 764 O O . GLY A 1 100 ? -7.43 -29.859 -7.621 1 97.06 100 GLY A O 1
ATOM 765 N N . PRO A 1 101 ? -8.969 -28.266 -8.094 1 95.5 101 PRO A N 1
ATOM 766 C CA . PRO A 1 101 ? -10.031 -29.016 -7.422 1 95.5 101 PRO A CA 1
ATOM 767 C C . PRO A 1 101 ? -10.344 -30.344 -8.109 1 95.5 101 PRO A C 1
ATOM 769 O O . PRO A 1 101 ? -10.984 -31.203 -7.516 1 95.5 101 PRO A O 1
ATOM 772 N N . ASP A 1 102 ? -9.891 -30.531 -9.297 1 94.88 102 ASP A N 1
ATOM 773 C CA . ASP A 1 102 ? -10.125 -31.766 -10.047 1 94.88 102 ASP A CA 1
ATOM 774 C C . ASP A 1 102 ? -9.016 -32.781 -9.797 1 94.88 102 ASP A C 1
ATOM 776 O O . ASP A 1 102 ? -9.023 -33.875 -10.383 1 94.88 102 ASP A O 1
ATOM 780 N N . GLY A 1 103 ? -8.008 -32.375 -9.031 1 95.69 103 GLY A N 1
ATOM 781 C CA . GLY A 1 103 ? -6.945 -33.312 -8.648 1 95.69 103 GLY A CA 1
ATOM 782 C C . GLY A 1 103 ? -5.812 -33.344 -9.656 1 95.69 103 GLY A C 1
ATOM 783 O O . GLY A 1 103 ? -4.867 -34.125 -9.5 1 95.69 103 GLY A O 1
ATOM 784 N N . THR A 1 104 ? -5.91 -32.562 -10.688 1 97.69 104 THR A N 1
ATOM 785 C CA . THR A 1 104 ? -4.824 -32.469 -11.664 1 97.69 104 THR A CA 1
ATOM 786 C C . THR A 1 104 ? -3.885 -31.328 -11.352 1 97.69 104 THR A C 1
ATOM 788 O O . THR A 1 104 ? -4.207 -30.453 -10.531 1 97.69 104 THR A O 1
ATOM 791 N N . LEU A 1 105 ? -2.721 -31.375 -11.891 1 98.56 105 LEU A N 1
ATOM 792 C CA . LEU A 1 105 ? -1.77 -30.281 -11.75 1 98.56 105 LEU A CA 1
ATOM 793 C C . LEU A 1 105 ? -1.942 -29.25 -12.867 1 98.56 105 LEU A C 1
ATOM 795 O O . LEU A 1 105 ? -1.97 -29.609 -14.047 1 98.56 105 LEU A O 1
ATOM 799 N N . TRP A 1 106 ? -2.096 -28.031 -12.531 1 98.75 106 TRP A N 1
ATOM 800 C CA . TRP A 1 106 ? -2.23 -26.922 -13.469 1 98.75 106 TRP A CA 1
ATOM 801 C C . TRP A 1 106 ? -0.973 -26.062 -13.477 1 98.75 106 TRP A C 1
ATOM 803 O O . TRP A 1 106 ? -0.471 -25.672 -12.414 1 98.75 106 TRP A O 1
ATOM 813 N N . LEU A 1 107 ? -0.457 -25.828 -14.656 1 98.81 107 LEU A N 1
ATOM 814 C CA . LEU A 1 107 ? 0.708 -24.984 -14.883 1 98.81 107 LEU A CA 1
ATOM 815 C C . LEU A 1 107 ? 0.329 -23.75 -15.695 1 98.81 107 LEU A C 1
ATOM 817 O O . LEU A 1 107 ? -0.38 -23.844 -16.703 1 98.81 107 LEU A O 1
ATOM 821 N N . VAL A 1 108 ? 0.75 -22.594 -15.234 1 98.75 108 VAL A N 1
ATOM 822 C CA . VAL A 1 108 ? 0.567 -21.375 -16 1 98.75 108 VAL A CA 1
ATOM 823 C C . VAL A 1 108 ? 1.871 -21 -16.703 1 98.75 108 VAL A C 1
ATOM 825 O O . VAL A 1 108 ? 2.863 -20.672 -16.047 1 98.75 108 VAL A O 1
ATOM 828 N N . ASP A 1 109 ? 1.862 -21.078 -17.984 1 98.62 109 ASP A N 1
ATOM 829 C CA . ASP A 1 109 ? 3.01 -20.734 -18.812 1 98.62 109 ASP A CA 1
ATOM 830 C C . ASP A 1 109 ? 2.873 -19.312 -19.375 1 98.62 109 ASP A C 1
ATOM 832 O O . ASP A 1 109 ? 2.004 -19.047 -20.203 1 98.62 109 ASP A O 1
ATOM 836 N N . THR A 1 110 ? 3.719 -18.453 -18.906 1 97.38 110 THR A N 1
ATOM 837 C CA . THR A 1 110 ? 3.684 -17.062 -19.344 1 97.38 110 THR A CA 1
ATOM 838 C C . THR A 1 110 ? 3.896 -16.953 -20.859 1 97.38 110 THR A C 1
ATOM 840 O O . THR A 1 110 ? 3.387 -16.047 -21.5 1 97.38 110 THR A O 1
ATOM 843 N N . GLY A 1 111 ? 4.711 -17.844 -21.391 1 97.06 111 GLY A N 1
ATOM 844 C CA . GLY A 1 111 ? 4.949 -17.906 -22.828 1 97.06 111 GLY A CA 1
ATOM 845 C C . GLY A 1 111 ? 6.098 -17.016 -23.266 1 97.06 111 GLY A C 1
ATOM 846 O O . GLY A 1 111 ? 6.289 -16.812 -24.469 1 97.06 111 GLY A O 1
ATOM 847 N N . SER A 1 112 ? 6.789 -16.406 -22.391 1 94.75 112 SER A N 1
ATOM 848 C CA . SER A 1 112 ? 7.973 -15.625 -22.734 1 94.75 112 SER A CA 1
ATOM 849 C C . SER A 1 112 ? 9.242 -16.297 -22.219 1 94.75 112 SER A C 1
ATOM 851 O O . SER A 1 112 ? 9.234 -16.922 -21.156 1 94.75 112 SER A O 1
ATOM 853 N N . PRO A 1 113 ? 10.336 -16.141 -22.906 1 89.06 113 PRO A N 1
ATOM 854 C CA . PRO A 1 113 ? 11.555 -16.859 -22.531 1 89.06 113 PRO A CA 1
ATOM 855 C C . PRO A 1 113 ? 12.188 -16.328 -21.25 1 89.06 113 PRO A C 1
ATOM 857 O O . PRO A 1 113 ? 12.891 -17.062 -20.562 1 89.06 113 PRO A O 1
ATOM 860 N N . SER A 1 114 ? 11.992 -15.031 -21.016 1 86.69 114 SER A N 1
ATOM 861 C CA . SER A 1 114 ? 12.547 -14.422 -19.812 1 86.69 114 SER A CA 1
ATOM 862 C C . SER A 1 114 ? 11.68 -13.258 -19.344 1 86.69 114 SER A C 1
ATOM 864 O O . SER A 1 114 ? 10.805 -12.789 -20.062 1 86.69 114 SER A O 1
ATOM 866 N N . PHE A 1 115 ? 12 -12.922 -18.078 1 85.56 115 PHE A N 1
ATOM 867 C CA . PHE A 1 115 ? 11.297 -11.758 -17.562 1 85.56 115 PHE A CA 1
ATOM 868 C C . PHE A 1 115 ? 11.531 -10.539 -18.438 1 85.56 115 PHE A C 1
ATOM 870 O O . PHE A 1 115 ? 12.664 -10.234 -18.797 1 85.56 115 PHE A O 1
ATOM 877 N N . GLY A 1 116 ? 10.477 -9.914 -18.906 1 84.12 116 GLY A N 1
ATOM 878 C CA . GLY A 1 116 ? 10.586 -8.688 -19.688 1 84.12 116 GLY A CA 1
ATOM 879 C C . GLY A 1 116 ? 10.617 -8.945 -21.188 1 84.12 116 GLY A C 1
ATOM 880 O O . GLY A 1 116 ? 10.453 -8.016 -21.984 1 84.12 116 GLY A O 1
ATOM 881 N N . GLN A 1 117 ? 10.781 -10.133 -21.609 1 89.75 117 GLN A N 1
ATOM 882 C CA . GLN A 1 117 ? 10.75 -10.445 -23.031 1 89.75 117 GLN A CA 1
ATOM 883 C C . GLN A 1 117 ? 9.32 -10.641 -23.516 1 89.75 117 GLN A C 1
ATOM 885 O O . GLN A 1 117 ? 8.445 -11.047 -22.75 1 89.75 117 GLN A O 1
ATOM 890 N N . PRO A 1 118 ? 9.141 -10.375 -24.766 1 94.81 118 PRO A N 1
ATOM 891 C CA . PRO A 1 118 ? 7.781 -10.523 -25.297 1 94.81 118 PRO A CA 1
ATOM 892 C C . PRO A 1 118 ? 7.309 -11.977 -25.312 1 94.81 118 PRO A C 1
ATOM 894 O O . PRO A 1 118 ? 8.117 -12.891 -25.484 1 94.81 118 PRO A O 1
ATOM 897 N N . VAL A 1 119 ? 6.039 -12.094 -25.219 1 96.25 119 VAL A N 1
ATOM 898 C CA . VAL A 1 119 ? 5.398 -13.406 -25.297 1 96.25 119 VAL A CA 1
ATOM 899 C C . VAL A 1 119 ? 5.504 -13.945 -26.719 1 96.25 119 VAL A C 1
ATOM 901 O O . VAL A 1 119 ? 5.426 -13.188 -27.688 1 96.25 119 VAL A O 1
ATOM 904 N N . ILE A 1 120 ? 5.668 -15.289 -26.828 1 95.69 120 ILE A N 1
ATOM 905 C CA . ILE A 1 120 ? 5.652 -15.961 -28.109 1 95.69 120 ILE A CA 1
ATOM 906 C C . ILE A 1 120 ? 4.211 -16.219 -28.547 1 95.69 120 ILE A C 1
ATOM 908 O O . ILE A 1 120 ? 3.582 -17.188 -28.109 1 95.69 120 ILE A O 1
ATOM 912 N N . LEU A 1 121 ? 3.752 -15.375 -29.344 1 94 121 LEU A N 1
ATOM 913 C CA . LEU A 1 121 ? 2.373 -15.492 -29.797 1 94 121 LEU A CA 1
ATOM 914 C C . LEU A 1 121 ? 2.295 -16.344 -31.062 1 94 121 LEU A C 1
ATOM 916 O O . LEU A 1 121 ? 3.199 -16.297 -31.906 1 94 121 LEU A O 1
ATOM 920 N N . PRO A 1 122 ? 1.207 -17.094 -31.203 1 94.44 122 PRO A N 1
ATOM 921 C CA . PRO A 1 122 ? 0.062 -17.203 -30.297 1 94.44 122 PRO A CA 1
ATOM 922 C C . PRO A 1 122 ? 0.192 -18.359 -29.312 1 94.44 122 PRO A C 1
ATOM 924 O O . PRO A 1 122 ? -0.594 -18.469 -28.359 1 94.44 122 PRO A O 1
ATOM 927 N N . ASP A 1 123 ? 1.203 -19.234 -29.484 1 95.38 123 ASP A N 1
ATOM 928 C CA . ASP A 1 123 ? 1.14 -20.547 -28.844 1 95.38 123 ASP A CA 1
ATOM 929 C C . ASP A 1 123 ? 1.893 -20.547 -27.516 1 95.38 123 ASP A C 1
ATOM 931 O O . ASP A 1 123 ? 1.834 -21.531 -26.766 1 95.38 123 ASP A O 1
ATOM 935 N N . GLY A 1 124 ? 2.576 -19.5 -27.172 1 96.38 124 GLY A N 1
ATOM 936 C CA . GLY A 1 124 ? 3.398 -19.438 -25.969 1 96.38 124 GLY A CA 1
ATOM 937 C C . GLY A 1 124 ? 2.586 -19.422 -24.688 1 96.38 124 GLY A C 1
ATOM 938 O O . GLY A 1 124 ? 2.688 -20.344 -23.875 1 96.38 124 GLY A O 1
ATOM 939 N N . PRO A 1 125 ? 1.76 -18.375 -24.531 1 98.25 125 PRO A N 1
ATOM 940 C CA . PRO A 1 125 ? 0.96 -18.312 -23.312 1 98.25 125 PRO A CA 1
ATOM 941 C C . PRO A 1 125 ? -0.122 -19.391 -23.25 1 98.25 125 PRO A C 1
ATOM 943 O O . PRO A 1 125 ? -0.923 -19.516 -24.188 1 98.25 125 PRO A O 1
ATOM 946 N N . LYS A 1 126 ? -0.117 -20.172 -22.188 1 98.62 126 LYS A N 1
ATOM 947 C CA . LYS A 1 126 ? -1.033 -21.312 -22.125 1 98.62 126 LYS A CA 1
ATOM 948 C C . LYS A 1 126 ? -1.207 -21.797 -20.688 1 98.62 126 LYS A C 1
ATOM 950 O O . LYS A 1 126 ? -0.356 -21.547 -19.844 1 98.62 126 LYS A O 1
ATOM 955 N N . LEU A 1 127 ? -2.324 -22.453 -20.422 1 98.69 127 LEU A N 1
ATOM 956 C CA . LEU A 1 127 ? -2.49 -23.359 -19.281 1 98.69 127 LEU A CA 1
ATOM 957 C C . LEU A 1 127 ? -2.211 -24.797 -19.688 1 98.69 127 LEU A C 1
ATOM 959 O O . LEU A 1 127 ? -2.635 -25.234 -20.766 1 98.69 127 LEU A O 1
ATOM 963 N N . VAL A 1 128 ? -1.449 -25.469 -18.875 1 98.81 128 VAL A N 1
ATOM 964 C CA . VAL A 1 128 ? -1.181 -26.875 -19.109 1 98.81 128 VAL A CA 1
ATOM 965 C C . VAL A 1 128 ? -1.742 -27.703 -17.938 1 98.81 128 VAL A C 1
ATOM 967 O O . VAL A 1 128 ? -1.405 -27.453 -16.781 1 98.81 128 VAL A O 1
ATOM 970 N N . GLN A 1 129 ? -2.619 -28.594 -18.297 1 98.81 129 GLN A N 1
ATOM 971 C CA . GLN A 1 129 ? -3.203 -29.5 -17.328 1 98.81 129 GLN A CA 1
ATOM 972 C C . GLN A 1 129 ? -2.531 -30.875 -17.391 1 98.81 129 GLN A C 1
ATOM 974 O O . GLN A 1 129 ? -2.48 -31.5 -18.453 1 98.81 129 GLN A O 1
ATOM 979 N N . VAL A 1 130 ? -2.076 -31.375 -16.219 1 98.88 130 VAL A N 1
ATOM 980 C CA . VAL A 1 130 ? -1.325 -32.625 -16.188 1 98.88 130 VAL A CA 1
ATOM 981 C C . VAL A 1 130 ? -2.059 -33.656 -15.32 1 98.88 130 VAL A C 1
ATOM 983 O O . VAL A 1 130 ? -2.434 -33.344 -14.188 1 98.88 130 VAL A O 1
ATOM 986 N N . ASN A 1 131 ? -2.266 -34.781 -15.883 1 98.69 131 ASN A N 1
ATOM 987 C CA . ASN A 1 131 ? -2.844 -35.906 -15.141 1 98.69 131 ASN A CA 1
ATOM 988 C C . ASN A 1 131 ? -1.826 -36.531 -14.203 1 98.69 131 ASN A C 1
ATOM 990 O O . ASN A 1 131 ? -0.784 -37.031 -14.641 1 98.69 131 ASN A O 1
ATOM 994 N N . LEU A 1 132 ? -2.137 -36.594 -12.945 1 98 132 LEU A N 1
ATOM 995 C CA . LEU A 1 132 ? -1.164 -37.031 -11.945 1 98 132 LEU A CA 1
ATOM 996 C C . LEU A 1 132 ? -1.124 -38.562 -11.867 1 98 132 LEU A C 1
ATOM 998 O O . LEU A 1 132 ? -0.191 -39.125 -11.297 1 98 132 LEU A O 1
ATOM 1002 N N . THR A 1 133 ? -2.096 -39.156 -12.383 1 97.5 133 THR A N 1
ATOM 1003 C CA . THR A 1 133 ? -2.111 -40.625 -12.406 1 97.5 133 THR A CA 1
ATOM 1004 C C . THR A 1 133 ? -1.22 -41.156 -13.531 1 97.5 133 THR A C 1
ATOM 1006 O O . THR A 1 133 ? -0.42 -42.062 -13.312 1 97.5 133 THR A O 1
ATOM 1009 N N . THR A 1 134 ? -1.342 -40.5 -14.688 1 98.12 134 THR A N 1
ATOM 1010 C CA . THR A 1 134 ? -0.594 -40.969 -15.852 1 98.12 134 THR A CA 1
ATOM 1011 C C . THR A 1 134 ? 0.689 -40.156 -16.031 1 98.12 134 THR A C 1
ATOM 1013 O O . THR A 1 134 ? 1.571 -40.562 -16.797 1 98.12 134 THR A O 1
ATOM 1016 N N . ASN A 1 135 ? 0.788 -39.031 -15.32 1 98.19 135 ASN A N 1
ATOM 1017 C CA . ASN A 1 135 ? 1.916 -38.094 -15.43 1 98.19 135 ASN A CA 1
ATOM 1018 C C . ASN A 1 135 ? 2.102 -37.594 -16.859 1 98.19 135 ASN A C 1
ATOM 1020 O O . ASN A 1 135 ? 3.229 -37.531 -17.359 1 98.19 135 ASN A O 1
ATOM 1024 N N . THR A 1 136 ? 0.976 -37.406 -17.547 1 98.38 136 THR A N 1
ATOM 1025 C CA . THR A 1 136 ? 0.982 -36.875 -18.906 1 98.38 136 THR A CA 1
ATOM 1026 C C . THR A 1 136 ? 0.087 -35.656 -19.016 1 98.38 136 THR A C 1
ATOM 1028 O O . THR A 1 136 ? -0.841 -35.469 -18.219 1 98.38 136 THR A O 1
ATOM 1031 N N . VAL A 1 137 ? 0.394 -34.844 -19.953 1 98.69 137 VAL A N 1
ATOM 1032 C CA . VAL A 1 137 ? -0.433 -33.688 -20.219 1 98.69 137 VAL A CA 1
ATOM 1033 C C . VAL A 1 137 ? -1.817 -34.125 -20.688 1 98.69 137 VAL A C 1
ATOM 1035 O O . VAL A 1 137 ? -1.941 -34.844 -21.672 1 98.69 137 VAL A O 1
ATOM 1038 N N . LYS A 1 138 ? -2.773 -33.688 -19.953 1 98.25 138 LYS A N 1
ATOM 1039 C CA . LYS A 1 138 ? -4.168 -34 -20.25 1 98.25 138 LYS A CA 1
ATOM 1040 C C . LYS A 1 138 ? -4.75 -33.031 -21.266 1 98.25 138 LYS A C 1
ATOM 1042 O O . LYS A 1 138 ? -5.48 -33.438 -22.172 1 98.25 138 LYS A O 1
ATOM 1047 N N . ARG A 1 139 ? -4.469 -31.734 -21.141 1 98.38 139 ARG A N 1
ATOM 1048 C CA . ARG A 1 139 ? -5.02 -30.703 -22.016 1 98.38 139 ARG A CA 1
ATOM 1049 C C . ARG A 1 139 ? -4.172 -29.438 -21.969 1 98.38 139 ARG A C 1
ATOM 1051 O O . ARG A 1 139 ? -3.58 -29.125 -20.938 1 98.38 139 ARG A O 1
ATOM 1058 N N . VAL A 1 140 ? -4.035 -28.75 -23.094 1 98.5 140 VAL A N 1
ATOM 1059 C CA . VAL A 1 140 ? -3.412 -27.438 -23.203 1 98.5 140 VAL A CA 1
ATOM 1060 C C . VAL A 1 140 ? -4.461 -26.391 -23.594 1 98.5 140 VAL A C 1
ATOM 1062 O O . VAL A 1 140 ? -5.211 -26.594 -24.562 1 98.5 140 VAL A O 1
ATOM 1065 N N . TYR A 1 141 ? -4.641 -25.375 -22.828 1 98.5 141 TYR A N 1
ATOM 1066 C CA . TYR A 1 141 ? -5.48 -24.219 -23.141 1 98.5 141 TYR A CA 1
ATOM 1067 C C . TYR A 1 141 ? -4.648 -23.078 -23.703 1 98.5 141 TYR A C 1
ATOM 1069 O O . TYR A 1 141 ? -3.861 -22.453 -22.984 1 98.5 141 TYR A O 1
ATOM 1077 N N . ASN A 1 142 ? -4.812 -22.828 -24.969 1 97.81 142 ASN A N 1
ATOM 1078 C CA . ASN A 1 142 ? -4.094 -21.734 -25.609 1 97.81 142 ASN A CA 1
ATOM 1079 C C . ASN A 1 142 ? -4.68 -20.391 -25.234 1 97.81 142 ASN A C 1
ATOM 1081 O O . ASN A 1 142 ? -5.887 -20.172 -25.344 1 97.81 142 ASN A O 1
ATOM 1085 N N . LEU A 1 143 ? -3.83 -19.438 -24.797 1 98.38 143 LEU A N 1
ATOM 1086 C CA . LEU A 1 143 ? -4.305 -18.141 -24.328 1 98.38 143 LEU A CA 1
ATOM 1087 C C . LEU A 1 143 ? -3.783 -17.016 -25.219 1 98.38 143 LEU A C 1
ATOM 1089 O O . LEU A 1 143 ? -3.844 -15.844 -24.844 1 98.38 143 LEU A O 1
ATOM 1093 N N . GLY A 1 144 ? -3.285 -17.328 -26.344 1 97.5 144 GLY A N 1
ATOM 1094 C CA . GLY A 1 144 ? -2.707 -16.344 -27.25 1 97.5 144 GLY A CA 1
ATOM 1095 C C . GLY A 1 144 ? -3.664 -15.227 -27.625 1 97.5 144 GLY A C 1
ATOM 1096 O O . GLY A 1 144 ? -3.27 -14.055 -27.688 1 97.5 144 GLY A O 1
ATOM 1097 N N . ASN A 1 145 ? -4.906 -15.5 -27.812 1 96.56 145 ASN A N 1
ATOM 1098 C CA . ASN A 1 145 ? -5.875 -14.523 -28.312 1 96.56 145 ASN A CA 1
ATOM 1099 C C . ASN A 1 145 ? -6.309 -13.555 -27.219 1 96.56 145 ASN A C 1
ATOM 1101 O O . ASN A 1 145 ? -6.973 -12.555 -27.484 1 96.56 145 ASN A O 1
ATOM 1105 N N . VAL A 1 146 ? -5.918 -13.828 -25.984 1 98.12 146 VAL A N 1
ATOM 1106 C CA . VAL A 1 146 ? -6.328 -12.945 -24.891 1 98.12 146 VAL A CA 1
ATOM 1107 C C . VAL A 1 146 ? -5.094 -12.414 -24.172 1 98.12 146 VAL A C 1
ATOM 1109 O O . VAL A 1 146 ? -5.188 -11.945 -23.031 1 98.12 146 VAL A O 1
ATOM 1112 N N . THR A 1 147 ? -3.91 -12.57 -24.75 1 97.56 147 THR A N 1
ATOM 1113 C CA . THR A 1 147 ? -2.674 -12.031 -24.188 1 97.56 147 THR A CA 1
ATOM 1114 C C . THR A 1 147 ? -2.072 -10.984 -25.125 1 97.56 147 THR A C 1
ATOM 1116 O O . THR A 1 147 ? -2.383 -10.953 -26.312 1 97.56 147 THR A O 1
ATOM 1119 N N . LEU A 1 148 ? -1.343 -10.102 -24.594 1 97.62 148 LEU A N 1
ATOM 1120 C CA . LEU A 1 148 ? -0.563 -9.102 -25.312 1 97.62 148 LEU A CA 1
ATOM 1121 C C . LEU A 1 148 ? 0.915 -9.477 -25.328 1 97.62 148 LEU A C 1
ATOM 1123 O O . LEU A 1 148 ? 1.344 -10.367 -24.594 1 97.62 148 LEU A O 1
ATOM 1127 N N . ALA A 1 149 ? 1.711 -8.797 -26.156 1 96.25 149 ALA A N 1
ATOM 1128 C CA . ALA A 1 149 ? 3.145 -9.062 -26.25 1 96.25 149 ALA A CA 1
ATOM 1129 C C . ALA A 1 149 ? 3.836 -8.812 -24.906 1 96.25 149 ALA A C 1
ATOM 1131 O O . ALA A 1 149 ? 4.855 -9.438 -24.609 1 96.25 149 ALA A O 1
ATOM 1132 N N . THR A 1 150 ? 3.246 -7.98 -24.078 1 96.56 150 THR A N 1
ATOM 1133 C CA . THR A 1 150 ? 3.861 -7.594 -22.812 1 96.56 150 THR A CA 1
ATOM 1134 C C . THR A 1 150 ? 3.229 -8.352 -21.656 1 96.56 150 THR A C 1
ATOM 1136 O O . THR A 1 150 ? 3.521 -8.07 -20.484 1 96.56 150 THR A O 1
ATOM 1139 N N . SER A 1 151 ? 2.35 -9.312 -22 1 98 151 SER A N 1
ATOM 1140 C CA . SER A 1 151 ? 1.65 -10.055 -20.953 1 98 151 SER A CA 1
ATOM 1141 C C . SER A 1 151 ? 2.621 -10.891 -20.125 1 98 151 SER A C 1
ATOM 1143 O O . SER A 1 151 ? 3.666 -11.312 -20.625 1 98 151 SER A O 1
ATOM 1145 N N . LEU A 1 152 ? 2.307 -11 -18.906 1 97.56 152 LEU A N 1
ATOM 1146 C CA . LEU A 1 152 ? 2.83 -11.977 -17.953 1 97.56 152 LEU A CA 1
ATOM 1147 C C . LEU A 1 152 ? 1.694 -12.711 -17.25 1 97.56 152 LEU A C 1
ATOM 1149 O O . LEU A 1 152 ? 1.369 -12.406 -16.094 1 97.56 152 LEU A O 1
ATOM 1153 N N . ILE A 1 153 ? 1.062 -13.633 -17.984 1 97.88 153 ILE A N 1
ATOM 1154 C CA . ILE A 1 153 ? 0.034 -14.398 -17.297 1 97.88 153 ILE A CA 1
ATOM 1155 C C . ILE A 1 153 ? 0.635 -15.086 -16.078 1 97.88 153 ILE A C 1
ATOM 1157 O O . ILE A 1 153 ? 1.707 -15.688 -16.156 1 97.88 153 ILE A O 1
ATOM 1161 N N . ASP A 1 154 ? -0.042 -14.93 -14.961 1 97.75 154 ASP A N 1
ATOM 1162 C CA . ASP A 1 154 ? 0.663 -15.094 -13.688 1 97.75 154 ASP A CA 1
ATOM 1163 C C . ASP A 1 154 ? 0.167 -16.328 -12.938 1 97.75 154 ASP A C 1
ATOM 1165 O O . ASP A 1 154 ? 0.959 -17.203 -12.578 1 97.75 154 ASP A O 1
ATOM 1169 N N . ASP A 1 155 ? -1.143 -16.375 -12.625 1 98.31 155 ASP A N 1
ATOM 1170 C CA . ASP A 1 155 ? -1.677 -17.469 -11.82 1 98.31 155 ASP A CA 1
ATOM 1171 C C . ASP A 1 155 ? -3.131 -17.766 -12.188 1 98.31 155 ASP A C 1
ATOM 1173 O O . ASP A 1 155 ? -3.76 -16.984 -12.914 1 98.31 155 ASP A O 1
ATOM 1177 N N . VAL A 1 156 ? -3.631 -18.953 -11.711 1 98.69 156 VAL A N 1
ATOM 1178 C CA . VAL A 1 156 ? -4.992 -19.375 -12.031 1 98.69 156 VAL A CA 1
ATOM 1179 C C . VAL A 1 156 ? -5.723 -19.766 -10.75 1 98.69 156 VAL A C 1
ATOM 1181 O O . VAL A 1 156 ? -5.121 -20.328 -9.828 1 98.69 156 VAL A O 1
ATOM 1184 N N . ARG A 1 157 ? -6.957 -19.375 -10.633 1 98.75 157 ARG A N 1
ATOM 1185 C CA . ARG A 1 157 ? -7.902 -19.844 -9.625 1 98.75 157 ARG A CA 1
ATOM 1186 C C . ARG A 1 157 ? -9.195 -20.328 -10.273 1 98.75 157 ARG A C 1
ATOM 1188 O O . ARG A 1 157 ? -9.492 -19.984 -11.414 1 98.75 157 ARG A O 1
ATOM 1195 N N . PHE A 1 158 ? -9.977 -21.125 -9.516 1 98.38 158 PHE A N 1
ATOM 1196 C CA . PHE A 1 158 ? -11.055 -21.875 -10.148 1 98.38 158 PHE A CA 1
ATOM 1197 C C . PHE A 1 158 ? -12.398 -21.516 -9.523 1 98.38 158 PHE A C 1
ATOM 1199 O O . PHE A 1 158 ? -12.469 -21.125 -8.359 1 98.38 158 PHE A O 1
ATOM 1206 N N . ASN A 1 159 ? -13.359 -21.578 -10.289 1 97.75 159 ASN A N 1
ATOM 1207 C CA . ASN A 1 159 ? -14.766 -21.562 -9.906 1 97.75 159 ASN A CA 1
ATOM 1208 C C . ASN A 1 159 ? -15.531 -22.734 -10.516 1 97.75 159 ASN A C 1
ATOM 1210 O O . ASN A 1 159 ? -16.281 -22.562 -11.477 1 97.75 159 ASN A O 1
ATOM 1214 N N . PRO A 1 160 ? -15.461 -23.859 -9.859 1 96.06 160 PRO A N 1
ATOM 1215 C CA . PRO A 1 160 ? -15.938 -25.094 -10.477 1 96.06 160 PRO A CA 1
ATOM 1216 C C . PRO A 1 160 ? -17.453 -25.125 -10.648 1 96.06 160 PRO A C 1
ATOM 1218 O O . PRO A 1 160 ? -17.969 -25.812 -11.547 1 96.06 160 PRO A O 1
ATOM 1221 N N . ALA A 1 161 ? -18.172 -24.406 -9.836 1 95.5 161 ALA A N 1
ATOM 1222 C CA . ALA A 1 161 ? -19.625 -24.438 -9.898 1 95.5 161 ALA A CA 1
ATOM 1223 C C . ALA A 1 161 ? -20.125 -23.984 -11.273 1 95.5 161 ALA A C 1
ATOM 1225 O O . ALA A 1 161 ? -21.203 -24.391 -11.719 1 95.5 161 ALA A O 1
ATOM 1226 N N . VAL A 1 162 ? -19.297 -23.172 -11.953 1 96.19 162 VAL A N 1
ATOM 1227 C CA . VAL A 1 162 ? -19.75 -22.641 -13.234 1 96.19 162 VAL A CA 1
ATOM 1228 C C . VAL A 1 162 ? -18.734 -22.984 -14.32 1 96.19 162 VAL A C 1
ATOM 1230 O O . VAL A 1 162 ? -18.75 -22.406 -15.406 1 96.19 162 VAL A O 1
ATOM 1233 N N . SER A 1 163 ? -17.734 -23.812 -14.047 1 96.56 163 SER A N 1
ATOM 1234 C CA . SER A 1 163 ? -16.703 -24.328 -14.953 1 96.56 163 SER A CA 1
ATOM 1235 C C . SER A 1 163 ? -15.844 -23.188 -15.5 1 96.56 163 SER A C 1
ATOM 1237 O O . SER A 1 163 ? -15.406 -23.234 -16.656 1 96.56 163 SER A O 1
ATOM 1239 N N . LEU A 1 164 ? -15.672 -22.141 -14.742 1 98.31 164 LEU A N 1
ATOM 1240 C CA . LEU A 1 164 ? -14.797 -21.031 -15.117 1 98.31 164 LEU A CA 1
ATOM 1241 C C . LEU A 1 164 ? -13.547 -21.016 -14.242 1 98.31 164 LEU A C 1
ATOM 1243 O O . LEU A 1 164 ? -13.531 -21.578 -13.148 1 98.31 164 LEU A O 1
ATOM 1247 N N . ALA A 1 165 ? -12.531 -20.438 -14.797 1 98.69 165 ALA A N 1
ATOM 1248 C CA . ALA A 1 165 ? -11.312 -20.109 -14.062 1 98.69 165 ALA A CA 1
ATOM 1249 C C . ALA A 1 165 ? -10.898 -18.656 -14.328 1 98.69 165 ALA A C 1
ATOM 1251 O O . ALA A 1 165 ? -11.359 -18.031 -15.289 1 98.69 165 ALA A O 1
ATOM 1252 N N . TYR A 1 166 ? -10.195 -18.125 -13.445 1 98.88 166 TYR A N 1
ATOM 1253 C CA . TYR A 1 166 ? -9.711 -16.75 -13.508 1 98.88 166 TYR A CA 1
ATOM 1254 C C . TYR A 1 166 ? -8.188 -16.719 -13.523 1 98.88 166 TYR A C 1
ATOM 1256 O O . TYR A 1 166 ? -7.531 -17.422 -12.758 1 98.88 166 TYR A O 1
ATOM 1264 N N . ILE A 1 167 ? -7.633 -15.93 -14.422 1 98.88 167 ILE A N 1
ATOM 1265 C CA . ILE A 1 167 ? -6.191 -15.773 -14.578 1 98.88 167 ILE A CA 1
ATOM 1266 C C . ILE A 1 167 ? -5.816 -14.297 -14.445 1 98.88 167 ILE A C 1
ATOM 1268 O O . ILE A 1 167 ? -6.555 -13.422 -14.898 1 98.88 167 ILE A O 1
ATOM 1272 N N . THR A 1 168 ? -4.719 -14.016 -13.836 1 98.88 168 THR A N 1
ATOM 1273 C CA . THR A 1 168 ? -4.219 -12.648 -13.742 1 98.88 168 THR A CA 1
ATOM 1274 C C . THR A 1 168 ? -3.146 -12.391 -14.797 1 98.88 168 THR A C 1
ATOM 1276 O O . THR A 1 168 ? -2.363 -13.289 -15.125 1 98.88 168 THR A O 1
ATOM 1279 N N . ASP A 1 169 ? -3.094 -11.234 -15.352 1 98.81 169 ASP A N 1
ATOM 1280 C CA . ASP A 1 169 ? -2.008 -10.766 -16.203 1 98.81 169 ASP A CA 1
ATOM 1281 C C . ASP A 1 169 ? -1.187 -9.68 -15.508 1 98.81 169 ASP A C 1
ATOM 1283 O O . ASP A 1 169 ? -1.601 -8.523 -15.445 1 98.81 169 ASP A O 1
ATOM 1287 N N . ALA A 1 170 ? 0.007 -10.047 -15.094 1 98.38 170 ALA A N 1
ATOM 1288 C CA . ALA A 1 170 ? 0.853 -9.195 -14.266 1 98.38 170 ALA A CA 1
ATOM 1289 C C . ALA A 1 170 ? 1.746 -8.305 -15.125 1 98.38 170 ALA A C 1
ATOM 1291 O O . ALA A 1 170 ? 2.436 -7.418 -14.609 1 98.38 170 ALA A O 1
ATOM 1292 N N . GLY A 1 171 ? 1.772 -8.539 -16.391 1 98.06 171 GLY A N 1
ATOM 1293 C CA . GLY A 1 171 ? 2.586 -7.75 -17.297 1 98.06 171 GLY A CA 1
ATOM 1294 C C . GLY A 1 171 ? 1.795 -6.68 -18.031 1 98.06 171 GLY A C 1
ATOM 1295 O O . GLY A 1 171 ? 2.312 -5.59 -18.297 1 98.06 171 GLY A O 1
ATOM 1296 N N . ALA A 1 172 ? 0.635 -7.055 -18.391 1 98.25 172 ALA A N 1
ATOM 1297 C CA . ALA A 1 172 ? -0.37 -6.148 -18.953 1 98.25 172 ALA A CA 1
ATOM 1298 C C . ALA A 1 172 ? -1.645 -6.168 -18.109 1 98.25 172 ALA A C 1
ATOM 1300 O O . ALA A 1 172 ? -2.428 -7.117 -18.188 1 98.25 172 ALA A O 1
ATOM 1301 N N . ALA A 1 173 ? -1.931 -5.152 -17.438 1 98.69 173 ALA A N 1
ATOM 1302 C CA . ALA A 1 173 ? -2.896 -5.102 -16.344 1 98.69 173 ALA A CA 1
ATOM 1303 C C . ALA A 1 173 ? -4.277 -5.555 -16.812 1 98.69 173 ALA A C 1
ATOM 1305 O O . ALA A 1 173 ? -4.984 -4.812 -17.5 1 98.69 173 ALA A O 1
ATOM 1306 N N . ALA A 1 174 ? -4.668 -6.746 -16.328 1 98.88 174 ALA A N 1
ATOM 1307 C CA . ALA A 1 174 ? -5.984 -7.285 -16.656 1 98.88 174 ALA A CA 1
ATOM 1308 C C . ALA A 1 174 ? -6.238 -8.602 -15.93 1 98.88 174 ALA A C 1
ATOM 1310 O O . ALA A 1 174 ? -5.34 -9.148 -15.289 1 98.88 174 ALA A O 1
ATOM 1311 N N . LEU A 1 175 ? -7.469 -9 -16.047 1 98.88 175 LEU A N 1
ATOM 1312 C CA . LEU A 1 175 ? -7.875 -10.367 -15.719 1 98.88 175 LEU A CA 1
ATOM 1313 C C . LEU A 1 175 ? -8.297 -11.117 -16.969 1 98.88 175 LEU A C 1
ATOM 1315 O O . LEU A 1 175 ? -8.633 -10.508 -17.984 1 98.88 175 LEU A O 1
ATOM 1319 N N . ILE A 1 176 ? -8.195 -12.383 -16.891 1 98.88 176 ILE A N 1
ATOM 1320 C CA . ILE A 1 176 ? -8.672 -13.266 -17.953 1 98.88 176 ILE A CA 1
ATOM 1321 C C . ILE A 1 176 ? -9.648 -14.289 -17.359 1 98.88 176 ILE A C 1
ATOM 1323 O O . ILE A 1 176 ? -9.328 -14.961 -16.375 1 98.88 176 ILE A O 1
ATOM 1327 N N . VAL A 1 177 ? -10.82 -14.328 -17.922 1 98.88 177 VAL A N 1
ATOM 1328 C CA . VAL A 1 177 ? -11.805 -15.352 -17.578 1 98.88 177 VAL A CA 1
ATOM 1329 C C . VAL A 1 177 ? -11.82 -16.438 -18.641 1 98.88 177 VAL A C 1
ATOM 1331 O O . VAL A 1 177 ? -11.891 -16.141 -19.844 1 98.88 177 VAL A O 1
ATOM 1334 N N . ILE A 1 178 ? -11.789 -17.703 -18.25 1 98.75 178 ILE A N 1
ATOM 1335 C CA . ILE A 1 178 ? -11.742 -18.781 -19.219 1 98.75 178 ILE A CA 1
ATOM 1336 C C . ILE A 1 178 ? -12.773 -19.844 -18.875 1 98.75 178 ILE A C 1
ATOM 1338 O O . ILE A 1 178 ? -12.961 -20.172 -17.688 1 98.75 178 ILE A O 1
ATOM 1342 N N . ASP A 1 179 ? -13.414 -20.312 -19.844 1 98.56 179 ASP A N 1
ATOM 1343 C CA . ASP A 1 179 ? -14.281 -21.484 -19.734 1 98.56 179 ASP A CA 1
ATOM 1344 C C . ASP A 1 179 ? -13.484 -22.781 -19.922 1 98.56 179 ASP A C 1
ATOM 1346 O O . ASP A 1 179 ? -12.969 -23.031 -21.016 1 98.56 179 ASP A O 1
ATOM 1350 N N . LEU A 1 180 ? -13.469 -23.625 -18.938 1 98.06 180 LEU A N 1
ATOM 1351 C CA . LEU A 1 180 ? -12.578 -24.781 -18.969 1 98.06 180 LEU A CA 1
ATOM 1352 C C . LEU A 1 180 ? -13.164 -25.906 -19.797 1 98.06 180 LEU A C 1
ATOM 1354 O O . LEU A 1 180 ? -12.469 -26.875 -20.141 1 98.06 180 LEU A O 1
ATOM 1358 N N . GLU A 1 181 ? -14.391 -25.812 -20.141 1 97.31 181 GLU A N 1
ATOM 1359 C CA . GLU A 1 181 ? -14.992 -26.797 -21.047 1 97.31 181 GLU A CA 1
ATOM 1360 C C . GLU A 1 181 ? -14.648 -26.469 -22.5 1 97.31 181 GLU A C 1
ATOM 1362 O O . GLU A 1 181 ? -14.117 -27.312 -23.219 1 97.31 181 GLU A O 1
ATOM 1367 N N . SER A 1 182 ? -14.867 -25.25 -22.891 1 97.19 182 SER A N 1
ATOM 1368 C CA . SER A 1 182 ? -14.664 -24.875 -24.297 1 97.19 182 SER A CA 1
ATOM 1369 C C . SER A 1 182 ? -13.211 -24.5 -24.547 1 97.19 182 SER A C 1
ATOM 1371 O O . SER A 1 182 ? -12.711 -24.641 -25.672 1 97.19 182 SER A O 1
ATOM 1373 N N . GLY A 1 183 ? -12.57 -23.922 -23.562 1 97.56 183 GLY A N 1
ATOM 1374 C CA . GLY A 1 183 ? -11.227 -23.391 -23.734 1 97.56 183 GLY A CA 1
ATOM 1375 C C . GLY A 1 183 ? -11.203 -21.938 -24.172 1 97.56 183 GLY A C 1
ATOM 1376 O O . GLY A 1 183 ? -10.133 -21.359 -24.344 1 97.56 183 GLY A O 1
ATOM 1377 N N . GLU A 1 184 ? -12.352 -21.375 -24.344 1 97.44 184 GLU A N 1
ATOM 1378 C CA . GLU A 1 184 ? -12.43 -19.969 -24.75 1 97.44 184 GLU A CA 1
ATOM 1379 C C . GLU A 1 184 ? -12.227 -19.031 -23.562 1 97.44 184 GLU A C 1
ATOM 1381 O O . GLU A 1 184 ? -12.68 -19.328 -22.453 1 97.44 184 GLU A O 1
ATOM 1386 N N . ALA A 1 185 ? -11.531 -17.906 -23.812 1 98.5 185 ALA A N 1
ATOM 1387 C CA . ALA A 1 185 ? -11.211 -16.984 -22.734 1 98.5 185 ALA A CA 1
ATOM 1388 C C . ALA A 1 185 ? -11.531 -15.539 -23.156 1 98.5 185 ALA A C 1
ATOM 1390 O O . ALA A 1 185 ? -11.719 -15.258 -24.344 1 98.5 185 ALA A O 1
ATOM 1391 N N . ARG A 1 186 ? -11.68 -14.688 -22.188 1 98.5 186 ARG A N 1
ATOM 1392 C CA . ARG A 1 186 ? -11.922 -13.266 -22.391 1 98.5 186 ARG A CA 1
ATOM 1393 C C . ARG A 1 186 ? -11.109 -12.422 -21.422 1 98.5 186 ARG A C 1
ATOM 1395 O O . ARG A 1 186 ? -11.047 -12.719 -20.234 1 98.5 186 ARG A O 1
ATOM 1402 N N . ARG A 1 187 ? -10.508 -11.414 -21.984 1 98.25 187 ARG A N 1
ATOM 1403 C CA . ARG A 1 187 ? -9.789 -10.43 -21.188 1 98.25 187 ARG A CA 1
ATOM 1404 C C . ARG A 1 187 ? -10.734 -9.352 -20.672 1 98.25 187 ARG A C 1
ATOM 1406 O O . ARG A 1 187 ? -11.609 -8.883 -21.406 1 98.25 187 ARG A O 1
ATOM 1413 N N . VAL A 1 188 ? -10.656 -8.969 -19.359 1 98.75 188 VAL A N 1
ATOM 1414 C CA . VAL A 1 188 ? -11.547 -7.984 -18.75 1 98.75 188 VAL A CA 1
ATOM 1415 C C . VAL A 1 188 ? -10.75 -7.094 -17.797 1 98.75 188 VAL A C 1
ATOM 1417 O O . VAL A 1 188 ? -9.617 -7.426 -17.422 1 98.75 188 VAL A O 1
ATOM 1420 N N . LEU A 1 189 ? -11.312 -5.883 -17.453 1 98.75 189 LEU A N 1
ATOM 1421 C CA . LEU A 1 189 ? -10.758 -4.926 -16.5 1 98.75 189 LEU A CA 1
ATOM 1422 C C . LEU A 1 189 ? -9.359 -4.488 -16.922 1 98.75 189 LEU A C 1
ATOM 1424 O O . LEU A 1 189 ? -8.445 -4.445 -16.094 1 98.75 189 LEU A O 1
ATOM 1428 N N . GLU A 1 190 ? -9.156 -4.301 -18.188 1 98.56 190 GLU A N 1
ATOM 1429 C CA . GLU A 1 190 ? -7.887 -3.836 -18.734 1 98.56 190 GLU A CA 1
ATOM 1430 C C . GLU A 1 190 ? -7.547 -2.438 -18.219 1 98.56 190 GLU A C 1
ATOM 1432 O O . GLU A 1 190 ? -8.359 -1.517 -18.344 1 98.56 190 GLU A O 1
ATOM 1437 N N . ASN A 1 191 ? -6.418 -2.338 -17.625 1 98 191 ASN A N 1
ATOM 1438 C CA . ASN A 1 191 ? -5.855 -1.088 -17.125 1 98 191 ASN A CA 1
ATOM 1439 C C . ASN A 1 191 ? -6.762 -0.446 -16.078 1 98 191 ASN A C 1
ATOM 1441 O O . ASN A 1 191 ? -6.742 0.773 -15.898 1 98 191 ASN A O 1
ATOM 1445 N N . ASP A 1 192 ? -7.609 -1.271 -15.516 1 98.5 192 ASP A N 1
ATOM 1446 C CA . ASP A 1 192 ? -8.406 -0.791 -14.391 1 98.5 192 ASP A CA 1
ATOM 1447 C C . ASP A 1 192 ? -7.52 -0.472 -13.188 1 98.5 192 ASP A C 1
ATOM 1449 O O . ASP A 1 192 ? -6.551 -1.185 -12.914 1 98.5 192 ASP A O 1
ATOM 1453 N N . PRO A 1 193 ? -7.848 0.569 -12.391 1 97.62 193 PRO A N 1
ATOM 1454 C CA . PRO A 1 193 ? -7.031 0.867 -11.219 1 97.62 193 PRO A CA 1
ATOM 1455 C C . PRO A 1 193 ? -6.836 -0.347 -10.312 1 97.62 193 PRO A C 1
ATOM 1457 O O . PRO A 1 193 ? -5.77 -0.511 -9.711 1 97.62 193 PRO A O 1
ATOM 1460 N N . THR A 1 194 ? -7.789 -1.248 -10.258 1 98.62 194 THR A N 1
ATOM 1461 C CA . THR A 1 194 ? -7.715 -2.389 -9.344 1 98.62 194 THR A CA 1
ATOM 1462 C C . THR A 1 194 ? -6.758 -3.445 -9.883 1 98.62 194 THR A C 1
ATOM 1464 O O . THR A 1 194 ? -6.27 -4.293 -9.133 1 98.62 194 THR A O 1
ATOM 1467 N N . THR A 1 195 ? -6.492 -3.488 -11.172 1 98.81 195 THR A N 1
ATOM 1468 C CA . THR A 1 195 ? -5.555 -4.445 -11.75 1 98.81 195 THR A CA 1
ATOM 1469 C C . THR A 1 195 ? -4.176 -3.816 -11.93 1 98.81 195 THR A C 1
ATOM 1471 O O . THR A 1 195 ? -3.166 -4.52 -11.945 1 98.81 195 THR A O 1
ATOM 1474 N N . LYS A 1 196 ? -4.141 -2.51 -12.031 1 98.44 196 LYS A N 1
ATOM 1475 C CA . LYS A 1 196 ? -2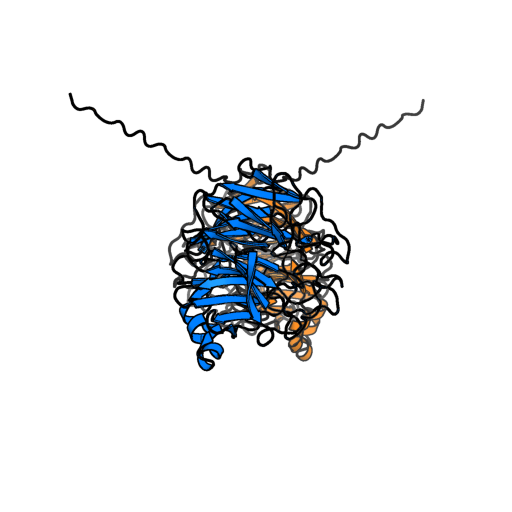.916 -1.818 -12.43 1 98.44 196 LYS A CA 1
ATOM 1476 C C . LYS A 1 196 ? -2.186 -1.249 -11.219 1 98.44 196 LYS A C 1
ATOM 1478 O O . LYS A 1 196 ? -0.959 -1.329 -11.133 1 98.44 196 LYS A O 1
ATOM 1483 N N . GLY A 1 197 ? -2.998 -0.642 -10.234 1 97.19 197 GLY A N 1
ATOM 1484 C CA . GLY A 1 197 ? -2.373 0.132 -9.172 1 97.19 197 GLY A CA 1
ATOM 1485 C C . GLY A 1 197 ? -1.644 1.361 -9.68 1 97.19 197 GLY A C 1
ATOM 1486 O O . GLY A 1 197 ? -2.043 1.955 -10.688 1 97.19 197 GLY A O 1
ATOM 1487 N N . PHE A 1 198 ? -0.587 1.896 -8.906 1 96.62 198 PHE A N 1
ATOM 1488 C CA . PHE A 1 198 ? 0.145 3.047 -9.422 1 96.62 198 PHE A CA 1
ATOM 1489 C C . PHE A 1 198 ? 1.579 3.051 -8.906 1 96.62 198 PHE A C 1
ATOM 1491 O O . PHE A 1 198 ? 2.35 3.965 -9.211 1 96.62 198 PHE A O 1
ATOM 1498 N N . MET A 1 199 ? 1.928 2.061 -8.086 1 98.56 199 MET A N 1
ATOM 1499 C CA . MET A 1 199 ? 3.279 1.944 -7.547 1 98.56 199 MET A CA 1
ATOM 1500 C C . MET A 1 199 ? 3.936 0.645 -8 1 98.56 199 MET A C 1
ATOM 1502 O O . MET A 1 199 ? 3.266 -0.382 -8.133 1 98.56 199 MET A O 1
ATOM 1506 N N . PRO A 1 200 ? 5.266 0.623 -8.203 1 98.44 200 PRO A N 1
ATOM 1507 C CA . PRO A 1 200 ? 5.973 -0.657 -8.305 1 98.44 200 PRO A CA 1
ATOM 1508 C C . PRO A 1 200 ? 5.965 -1.439 -6.996 1 98.44 200 PRO A C 1
ATOM 1510 O O . PRO A 1 200 ? 5.848 -0.848 -5.922 1 98.44 200 PRO A O 1
ATOM 1513 N N . PRO A 1 201 ? 6.078 -2.766 -7.121 1 98.56 201 PRO A N 1
ATOM 1514 C CA . PRO A 1 201 ? 6.27 -3.529 -5.887 1 98.56 201 PRO A CA 1
ATOM 1515 C C . PRO A 1 201 ? 7.621 -3.252 -5.227 1 98.56 201 PRO A C 1
ATOM 1517 O O . PRO A 1 201 ? 8.5 -2.639 -5.84 1 98.56 201 PRO A O 1
ATOM 1520 N N . SER A 1 202 ? 7.664 -3.674 -3.959 1 98.69 202 SER A N 1
ATOM 1521 C CA . SER A 1 202 ? 8.852 -3.447 -3.145 1 98.69 202 SER A CA 1
ATOM 1522 C C . SER A 1 202 ? 9.242 -4.703 -2.369 1 98.69 202 SER A C 1
ATOM 1524 O O . SER A 1 202 ? 8.383 -5.535 -2.061 1 98.69 202 SER A O 1
ATOM 1526 N N . GLY A 1 203 ? 10.516 -4.91 -2.168 1 98.5 203 GLY A N 1
ATOM 1527 C CA . GLY A 1 203 ? 11.094 -5.938 -1.317 1 98.5 203 GLY A CA 1
ATOM 1528 C C . GLY A 1 203 ? 12.18 -5.414 -0.399 1 98.5 203 GLY A C 1
ATOM 1529 O O . GLY A 1 203 ? 13.086 -4.707 -0.843 1 98.5 203 GLY A O 1
ATOM 1530 N N . GLU A 1 204 ? 12.055 -5.762 0.825 1 97.88 204 GLU A N 1
ATOM 1531 C CA . GLU A 1 204 ? 13.031 -5.352 1.835 1 97.88 204 GLU A CA 1
ATOM 1532 C C . GLU A 1 204 ? 13.219 -3.836 1.834 1 97.88 204 GLU A C 1
ATOM 1534 O O . GLU A 1 204 ? 14.344 -3.346 1.898 1 97.88 204 GLU A O 1
ATOM 1539 N N . GLY A 1 205 ? 12.125 -3.117 1.631 1 97.94 205 GLY A N 1
ATOM 1540 C CA . GLY A 1 205 ? 12.117 -1.67 1.76 1 97.94 205 GLY A CA 1
ATOM 1541 C C . GLY A 1 205 ? 12.617 -0.958 0.517 1 97.94 205 GLY A C 1
ATOM 1542 O O . GLY A 1 205 ? 12.961 0.227 0.567 1 97.94 205 GLY A O 1
ATOM 1543 N N . LYS A 1 206 ? 12.711 -1.655 -0.585 1 98.06 206 LYS A N 1
ATOM 1544 C CA . LYS A 1 206 ? 13.234 -1.074 -1.82 1 98.06 206 LYS A CA 1
ATOM 1545 C C . LYS A 1 206 ? 12.305 -1.365 -2.996 1 98.06 206 LYS A C 1
ATOM 1547 O O . LYS A 1 206 ? 11.906 -2.512 -3.211 1 98.06 206 LYS A O 1
ATOM 1552 N N . LEU A 1 207 ? 11.977 -0.291 -3.795 1 98.56 207 LEU A N 1
ATOM 1553 C CA . LEU A 1 207 ? 11.18 -0.503 -4.996 1 98.56 207 LEU A CA 1
ATOM 1554 C C . LEU A 1 207 ? 11.93 -1.383 -5.996 1 98.56 207 LEU A C 1
ATOM 1556 O O . LEU A 1 207 ? 13.141 -1.263 -6.145 1 98.56 207 LEU A O 1
ATOM 1560 N N . MET A 1 208 ? 11.227 -2.17 -6.719 1 97.88 208 MET A N 1
ATOM 1561 C CA . MET A 1 208 ? 11.812 -3.082 -7.695 1 97.88 208 MET A CA 1
ATOM 1562 C C . MET A 1 208 ? 12.164 -2.344 -8.984 1 97.88 208 MET A C 1
ATOM 1564 O O . MET A 1 208 ? 11.43 -1.461 -9.422 1 97.88 208 MET A O 1
ATOM 1568 N N . HIS A 1 209 ? 13.195 -2.783 -9.57 1 96.44 209 HIS A N 1
ATOM 1569 C CA . HIS A 1 209 ? 13.664 -2.27 -10.852 1 96.44 209 HIS A CA 1
ATOM 1570 C C . HIS A 1 209 ? 13.93 -3.404 -11.836 1 96.44 209 HIS A C 1
ATOM 1572 O O . HIS A 1 209 ? 14.242 -4.523 -11.43 1 96.44 209 HIS A O 1
ATOM 1578 N N . ASN A 1 210 ? 13.789 -3.07 -13.102 1 92.12 210 ASN A N 1
ATOM 1579 C CA . ASN A 1 210 ? 14.109 -4.055 -14.125 1 92.12 210 ASN A CA 1
ATOM 1580 C C . ASN A 1 210 ? 15.586 -4.012 -14.508 1 92.12 210 ASN A C 1
ATOM 1582 O O . ASN A 1 210 ? 16.375 -3.326 -13.852 1 92.12 210 ASN A O 1
ATOM 1586 N N . SER A 1 211 ? 15.953 -4.77 -15.531 1 87.19 211 SER A N 1
ATOM 1587 C CA . SER A 1 211 ? 17.359 -4.934 -15.906 1 87.19 211 SER A CA 1
ATOM 1588 C C . SER A 1 211 ? 17.922 -3.652 -16.516 1 87.19 211 SER A C 1
ATOM 1590 O O . SER A 1 211 ? 19.125 -3.484 -16.609 1 87.19 211 SER A O 1
ATOM 1592 N N . GLN A 1 212 ? 17.047 -2.738 -16.938 1 87.75 212 GLN A N 1
ATOM 1593 C CA . GLN A 1 212 ? 17.484 -1.475 -17.516 1 87.75 212 GLN A CA 1
ATOM 1594 C C . GLN A 1 212 ? 17.547 -0.375 -16.469 1 87.75 212 GLN A C 1
ATOM 1596 O O . GLN A 1 212 ? 17.859 0.777 -16.781 1 87.75 212 GLN A O 1
ATOM 1601 N N . GLY A 1 213 ? 17.203 -0.706 -15.227 1 90.94 213 GLY A N 1
ATOM 1602 C CA . GLY A 1 213 ? 17.25 0.254 -14.133 1 90.94 213 GLY A CA 1
ATOM 1603 C C . GLY A 1 213 ? 15.969 1.034 -13.953 1 90.94 213 GLY A C 1
ATOM 1604 O O . GLY A 1 213 ? 15.875 1.899 -13.078 1 90.94 213 GLY A O 1
ATOM 1605 N N . GLU A 1 214 ? 15.008 0.721 -14.781 1 94.56 214 GLU A N 1
ATOM 1606 C CA . GLU A 1 214 ? 13.711 1.371 -14.656 1 94.56 214 GLU A CA 1
ATOM 1607 C C . GLU A 1 214 ? 12.844 0.678 -13.609 1 94.56 214 GLU A C 1
ATOM 1609 O O . GLU A 1 214 ? 13.055 -0.497 -13.305 1 94.56 214 GLU A O 1
ATOM 1614 N N . PHE A 1 215 ? 11.859 1.406 -13.086 1 96.75 215 PHE A N 1
ATOM 1615 C CA . PHE A 1 215 ? 10.93 0.79 -12.141 1 96.75 215 PHE A CA 1
ATOM 1616 C C . PHE A 1 215 ? 10.188 -0.369 -12.797 1 96.75 215 PHE A C 1
ATOM 1618 O O . PHE A 1 215 ? 9.766 -0.272 -13.953 1 96.75 215 PHE A O 1
ATOM 1625 N N . GLN A 1 216 ? 10.117 -1.437 -12.078 1 95.94 216 GLN A N 1
ATOM 1626 C CA . GLN A 1 216 ? 9.406 -2.619 -12.555 1 95.94 216 GLN A CA 1
ATOM 1627 C C . GLN A 1 216 ? 7.992 -2.68 -11.984 1 95.94 216 GLN A C 1
ATOM 1629 O O . GLN A 1 216 ? 7.809 -2.893 -10.781 1 95.94 216 GLN A O 1
ATOM 1634 N N . TYR A 1 217 ? 7.066 -2.514 -12.859 1 96.81 217 TYR A N 1
ATOM 1635 C CA . TYR A 1 217 ? 5.684 -2.703 -12.438 1 96.81 217 TYR A CA 1
ATOM 1636 C C . TYR A 1 217 ? 5.242 -4.145 -12.656 1 96.81 217 TYR A C 1
ATOM 1638 O O . TYR A 1 217 ? 5.586 -4.762 -13.664 1 96.81 217 TYR A O 1
ATOM 1646 N N . ILE A 1 218 ? 4.598 -4.699 -11.703 1 98 218 ILE A N 1
ATOM 1647 C CA . ILE A 1 218 ? 3.924 -5.992 -11.75 1 98 218 ILE A CA 1
ATOM 1648 C C . ILE A 1 218 ? 2.453 -5.824 -11.375 1 98 218 ILE A C 1
ATOM 1650 O O . ILE A 1 218 ? 2.131 -5.512 -10.227 1 98 218 ILE A O 1
ATOM 1654 N N . TYR A 1 219 ? 1.596 -5.973 -12.305 1 98.31 219 TYR A N 1
ATOM 1655 C CA . TYR A 1 219 ? 0.203 -5.551 -12.203 1 98.31 219 TYR A CA 1
ATOM 1656 C C . TYR A 1 219 ? -0.644 -6.621 -11.523 1 98.31 219 TYR A C 1
ATOM 1658 O O . TYR A 1 219 ? -0.298 -7.102 -10.445 1 98.31 219 TYR A O 1
ATOM 1666 N N . ALA A 1 220 ? -1.792 -6.98 -12.039 1 98.75 220 ALA A N 1
ATOM 1667 C CA . ALA A 1 220 ? -2.617 -8.016 -11.43 1 98.75 220 ALA A CA 1
ATOM 1668 C C . ALA A 1 220 ? -1.837 -9.32 -11.273 1 98.75 220 ALA A C 1
ATOM 1670 O O . ALA A 1 220 ? -1.525 -9.984 -12.258 1 98.75 220 ALA A O 1
ATOM 1671 N N . ASP A 1 221 ? -1.612 -9.688 -9.953 1 98.62 221 ASP A N 1
ATOM 1672 C CA . ASP A 1 221 ? -0.672 -10.766 -9.656 1 98.62 221 ASP A CA 1
ATOM 1673 C C . ASP A 1 221 ? -1.283 -11.781 -8.695 1 98.62 221 ASP A C 1
ATOM 1675 O O . ASP A 1 221 ? -1.631 -12.891 -9.094 1 98.62 221 ASP A O 1
ATOM 1679 N N . GLN A 1 222 ? -1.602 -11.383 -7.473 1 98.62 222 GLN A N 1
ATOM 1680 C CA . GLN A 1 222 ? -2.156 -12.305 -6.484 1 98.62 222 GLN A CA 1
ATOM 1681 C C . GLN A 1 222 ? -3.682 -12.328 -6.551 1 98.62 222 GLN A C 1
ATOM 1683 O O . GLN A 1 222 ? -4.309 -11.312 -6.863 1 98.62 222 GLN A O 1
ATOM 1688 N N . HIS A 1 223 ? -4.254 -13.453 -6.254 1 98.88 223 HIS A N 1
ATOM 1689 C CA . HIS A 1 223 ? -5.703 -13.586 -6.305 1 98.88 223 HIS A CA 1
ATOM 1690 C C . HIS A 1 223 ? -6.168 -14.852 -5.598 1 98.88 223 HIS A C 1
ATOM 1692 O O . HIS A 1 223 ? -5.379 -15.773 -5.379 1 98.88 223 HIS A O 1
ATOM 1698 N N . GLU A 1 224 ? -7.395 -14.836 -5.172 1 98.94 224 GLU A N 1
ATOM 1699 C CA . GLU A 1 224 ? -8.086 -15.961 -4.551 1 98.94 224 GLU A CA 1
ATOM 1700 C C . GLU A 1 224 ? -9.578 -15.93 -4.871 1 98.94 224 GLU A C 1
ATOM 1702 O O . GLU A 1 224 ? -10.133 -14.875 -5.188 1 98.94 224 GLU A O 1
ATOM 1707 N N . VAL A 1 225 ? -10.195 -17.078 -4.82 1 98.88 225 VAL A N 1
ATOM 1708 C CA . VAL A 1 225 ? -11.648 -17.203 -4.852 1 98.88 225 VAL A CA 1
ATOM 1709 C C . VAL A 1 225 ? -12.156 -17.688 -3.494 1 98.88 225 VAL A C 1
ATOM 1711 O O . VAL A 1 225 ? -11.609 -18.625 -2.92 1 98.88 225 VAL A O 1
ATOM 1714 N N . SER A 1 226 ? -13.211 -17.062 -3 1 98.62 226 SER A N 1
ATOM 1715 C CA . SER A 1 226 ? -13.766 -17.469 -1.709 1 98.62 226 SER A CA 1
ATOM 1716 C C . SER A 1 226 ? -14.258 -18.906 -1.743 1 98.62 226 SER A C 1
ATOM 1718 O O . SER A 1 226 ? -14.68 -19.391 -2.793 1 98.62 226 SER A O 1
ATOM 1720 N N . PRO A 1 227 ? -14.203 -19.688 -0.589 1 97.81 227 PRO A N 1
ATOM 1721 C CA . PRO A 1 227 ? -14.602 -21.094 -0.565 1 97.81 227 PRO A CA 1
ATOM 1722 C C . PRO A 1 227 ? -15.992 -21.328 -1.14 1 97.81 227 PRO A C 1
ATOM 1724 O O . PRO A 1 227 ? -16.25 -22.359 -1.758 1 97.81 227 PRO A O 1
ATOM 1727 N N . GLY A 1 228 ? -16.938 -20.469 -1.014 1 96.19 228 GLY A N 1
ATOM 1728 C CA . GLY A 1 228 ? -18.281 -20.594 -1.575 1 96.19 228 GLY A CA 1
ATOM 1729 C C . GLY A 1 228 ? -18.375 -20.062 -2.99 1 96.19 228 GLY A C 1
ATOM 1730 O O . GLY A 1 228 ? -19.453 -20.125 -3.602 1 96.19 228 GLY A O 1
ATOM 1731 N N . GLY A 1 229 ? -17.344 -19.562 -3.531 1 98.06 229 GLY A N 1
ATOM 1732 C CA . GLY A 1 229 ? -17.281 -19.094 -4.906 1 98.06 229 GLY A CA 1
ATOM 1733 C C . GLY A 1 229 ? -17.938 -17.75 -5.098 1 98.06 229 GLY A C 1
ATOM 1734 O O . GLY A 1 229 ? -18.125 -17.297 -6.234 1 98.06 229 GLY A O 1
ATOM 1735 N N . GLN A 1 230 ? -18.266 -17.062 -4.055 1 98.12 230 GLN A N 1
ATOM 1736 C CA . GLN A 1 230 ? -19.062 -15.844 -4.145 1 98.12 230 GLN A CA 1
ATOM 1737 C C . GLN A 1 230 ? -18.188 -14.656 -4.539 1 98.12 230 GLN A C 1
ATOM 1739 O O . GLN A 1 230 ? -18.656 -13.758 -5.242 1 98.12 230 GLN A O 1
ATOM 1744 N N . TYR A 1 231 ? -16.953 -14.641 -4.055 1 98.81 231 TYR A N 1
ATOM 1745 C CA . TYR A 1 231 ? -16.094 -13.484 -4.281 1 98.81 231 TYR A CA 1
ATOM 1746 C C . TYR A 1 231 ? -14.789 -13.898 -4.941 1 98.81 231 TYR A C 1
ATOM 1748 O O . TYR A 1 231 ? -14.266 -14.984 -4.676 1 98.81 231 TYR A O 1
ATOM 1756 N N . TYR A 1 232 ? -14.352 -13.07 -5.836 1 98.94 232 TYR A N 1
ATOM 1757 C CA . TYR A 1 232 ? -13.008 -13.109 -6.406 1 98.94 232 TYR A CA 1
ATOM 1758 C C . TYR A 1 232 ? -12.156 -11.961 -5.871 1 98.94 232 TYR A C 1
ATOM 1760 O O . TYR A 1 232 ? -12.539 -10.797 -5.977 1 98.94 232 TYR A O 1
ATOM 1768 N N . TYR A 1 233 ? -11.078 -12.266 -5.172 1 98.94 233 TYR A N 1
ATOM 1769 C CA . TYR A 1 233 ? -10.133 -11.305 -4.629 1 98.94 233 TYR A CA 1
ATOM 1770 C C . TYR A 1 233 ? -8.898 -11.195 -5.516 1 98.94 233 TYR A C 1
ATOM 1772 O O . TYR A 1 233 ? -8.383 -12.211 -6.004 1 98.94 233 TYR A O 1
ATOM 1780 N N . TYR A 1 234 ? -8.398 -9.992 -5.715 1 98.94 234 TYR A N 1
ATOM 1781 C CA . TYR A 1 234 ? -7.207 -9.836 -6.539 1 98.94 234 TYR A CA 1
ATOM 1782 C C . TYR A 1 234 ? -6.488 -8.531 -6.215 1 98.94 234 TYR A C 1
ATOM 1784 O O . TYR A 1 234 ? -7.07 -7.629 -5.613 1 98.94 234 TYR A O 1
ATOM 1792 N N . GLN A 1 235 ? -5.238 -8.438 -6.57 1 98.88 235 GLN A N 1
ATOM 1793 C CA . GLN A 1 235 ? -4.441 -7.238 -6.332 1 98.88 235 GLN A CA 1
ATOM 1794 C C . GLN A 1 235 ? -3.246 -7.176 -7.277 1 98.88 235 GLN A C 1
ATOM 1796 O O . GLN A 1 235 ? -2.77 -8.211 -7.754 1 98.88 235 GLN A O 1
ATOM 1801 N N . PRO A 1 236 ? -2.73 -5.961 -7.562 1 98.81 236 PRO A N 1
ATOM 1802 C CA . PRO A 1 236 ? -1.374 -5.863 -8.109 1 98.81 236 PRO A CA 1
ATOM 1803 C C . PRO A 1 236 ? -0.305 -6.289 -7.105 1 98.81 236 PRO A C 1
ATOM 1805 O O . PRO A 1 236 ? -0.581 -6.387 -5.906 1 98.81 236 PRO A O 1
ATOM 1808 N N . CYS A 1 237 ? 0.887 -6.551 -7.605 1 98.75 237 CYS A N 1
ATOM 1809 C CA . CYS A 1 237 ? 1.977 -7.027 -6.762 1 98.75 237 CYS A CA 1
ATOM 1810 C C . CYS A 1 237 ? 2.334 -6 -5.699 1 98.75 237 CYS A C 1
ATOM 1812 O O . CYS A 1 237 ? 2.713 -6.359 -4.582 1 98.75 237 CYS A O 1
ATOM 1814 N N . GLY A 1 238 ? 2.129 -4.754 -6.027 1 98.5 238 GLY A N 1
ATOM 1815 C CA . GLY A 1 238 ? 2.488 -3.682 -5.109 1 98.5 238 GLY A CA 1
ATOM 1816 C C . GLY A 1 238 ? 1.514 -3.531 -3.957 1 98.5 238 GLY A C 1
ATOM 1817 O O . GLY A 1 238 ? 1.755 -2.754 -3.031 1 98.5 238 GLY A O 1
ATOM 1818 N N . GLY A 1 239 ? 0.389 -4.203 -4.047 1 98.5 239 GLY A N 1
ATOM 1819 C CA . GLY A 1 239 ? -0.532 -4.203 -2.92 1 98.5 239 GLY A CA 1
ATOM 1820 C C . GLY A 1 239 ? -1.848 -3.512 -3.227 1 98.5 239 GLY A C 1
ATOM 1821 O O . GLY A 1 239 ? -2.014 -2.93 -4.301 1 98.5 239 GLY A O 1
ATOM 1822 N N . GLY A 1 240 ? -2.758 -3.568 -2.217 1 98.75 240 GLY A N 1
ATOM 1823 C CA . GLY A 1 240 ? -4.133 -3.121 -2.377 1 98.75 240 GLY A CA 1
ATOM 1824 C C . GLY A 1 240 ? -5.035 -4.176 -2.99 1 98.75 240 GLY A C 1
ATOM 1825 O O . GLY A 1 240 ? -5.098 -4.312 -4.215 1 98.75 240 GLY A O 1
ATOM 1826 N N . MET A 1 241 ? -5.766 -4.852 -2.129 1 98.94 241 MET A N 1
ATOM 1827 C CA . MET A 1 241 ? -6.598 -5.953 -2.604 1 98.94 241 MET A CA 1
ATOM 1828 C C . MET A 1 241 ? -8.031 -5.496 -2.836 1 98.94 241 MET A C 1
ATOM 1830 O O . MET A 1 241 ? -8.625 -4.832 -1.979 1 98.94 241 MET A O 1
ATOM 1834 N N . SER A 1 242 ? -8.516 -5.789 -3.977 1 98.94 242 SER A N 1
ATOM 1835 C CA . SER A 1 242 ? -9.914 -5.566 -4.336 1 98.94 242 SER A CA 1
ATOM 1836 C C . SER A 1 242 ? -10.688 -6.879 -4.379 1 98.94 242 SER A C 1
ATOM 1838 O O . SER A 1 242 ? -10.094 -7.957 -4.371 1 98.94 242 SER A O 1
ATOM 1840 N N . ARG A 1 243 ? -11.938 -6.75 -4.352 1 98.81 243 ARG A N 1
ATOM 1841 C CA . ARG A 1 243 ? -12.766 -7.922 -4.621 1 98.81 243 ARG A CA 1
ATOM 1842 C C . ARG A 1 243 ? -13.922 -7.574 -5.551 1 98.81 243 ARG A C 1
ATOM 1844 O O . ARG A 1 243 ? -14.273 -6.402 -5.699 1 98.81 243 ARG A O 1
ATOM 1851 N N . ILE A 1 244 ? -14.414 -8.523 -6.184 1 98.94 244 ILE A N 1
ATOM 1852 C CA . ILE A 1 244 ? -15.586 -8.445 -7.047 1 98.94 244 ILE A CA 1
ATOM 1853 C C . ILE A 1 244 ? -16.422 -9.711 -6.902 1 98.94 244 ILE A C 1
ATOM 1855 O O . ILE A 1 244 ? -15.883 -10.805 -6.715 1 98.94 244 ILE A O 1
ATOM 1859 N N . LYS A 1 245 ? -17.734 -9.602 -6.906 1 98.88 245 LYS A N 1
ATOM 1860 C CA . LYS A 1 245 ? -18.547 -10.812 -6.945 1 98.88 245 LYS A CA 1
ATOM 1861 C C . LYS A 1 245 ? -18.297 -11.602 -8.227 1 98.88 245 LYS A C 1
ATOM 1863 O O . LYS A 1 245 ? -18.281 -11.031 -9.32 1 98.88 245 LYS A O 1
ATOM 1868 N N . THR A 1 246 ? -18.188 -12.922 -8.109 1 98.75 246 THR A N 1
ATOM 1869 C CA . THR A 1 246 ? -17.875 -13.75 -9.266 1 98.75 246 THR A CA 1
ATOM 1870 C C . THR A 1 246 ? -19 -13.695 -10.297 1 98.75 246 THR A C 1
ATOM 1872 O O . THR A 1 246 ? -18.766 -13.852 -11.492 1 98.75 246 THR A O 1
ATOM 1875 N N . GLN A 1 247 ? -20.188 -13.414 -9.852 1 98.44 247 GLN A N 1
ATOM 1876 C CA . GLN A 1 247 ? -21.328 -13.344 -10.773 1 98.44 247 GLN A CA 1
ATOM 1877 C C . GLN A 1 247 ? -21.109 -12.273 -11.836 1 98.44 247 GLN A C 1
ATOM 1879 O O . GLN A 1 247 ? -21.531 -12.43 -12.984 1 98.44 247 GLN A O 1
ATOM 1884 N N . TYR A 1 248 ? -20.422 -11.188 -11.477 1 98.81 248 TYR A N 1
ATOM 1885 C CA . TYR A 1 248 ? -20.172 -10.117 -12.43 1 98.81 248 TYR A CA 1
ATOM 1886 C C . TYR A 1 248 ? -19.094 -10.508 -13.422 1 98.81 248 TYR A C 1
ATOM 1888 O O . TYR A 1 248 ? -19.172 -10.172 -14.609 1 98.81 248 TYR A O 1
ATOM 1896 N N . LEU A 1 249 ? -18.047 -11.25 -12.992 1 98.25 249 LEU A N 1
ATOM 1897 C CA . LEU A 1 249 ? -17.031 -11.766 -13.898 1 98.25 249 LEU A CA 1
ATOM 1898 C C . LEU A 1 249 ? -17.625 -12.781 -14.867 1 98.25 249 LEU A C 1
ATOM 1900 O O . LEU A 1 249 ? -17.312 -12.766 -16.062 1 98.25 249 LEU A O 1
ATOM 1904 N N . ASN A 1 250 ? -18.469 -13.594 -14.281 1 97.81 250 ASN A N 1
ATOM 1905 C CA . ASN A 1 250 ? -19.125 -14.602 -15.109 1 97.81 250 ASN A CA 1
ATOM 1906 C C . ASN A 1 250 ? -20 -13.953 -16.172 1 97.81 250 ASN A C 1
ATOM 1908 O O . ASN A 1 250 ? -19.984 -14.367 -17.344 1 97.81 250 ASN A O 1
ATOM 1912 N N . GLU A 1 251 ? -20.703 -12.938 -15.727 1 98.12 251 GLU A N 1
ATOM 1913 C CA . GLU A 1 251 ? -21.547 -12.227 -16.688 1 98.12 251 GLU A CA 1
ATOM 1914 C C . GLU A 1 251 ? -20.703 -11.531 -17.75 1 98.12 251 GLU A C 1
ATOM 1916 O O . GLU A 1 251 ? -21.062 -11.547 -18.938 1 98.12 251 GLU A O 1
ATOM 1921 N N . ALA A 1 252 ? -19.656 -10.945 -17.375 1 98.31 252 ALA A N 1
ATOM 1922 C CA . ALA A 1 252 ? -18.781 -10.242 -18.312 1 98.31 252 ALA A CA 1
ATOM 1923 C C . ALA A 1 252 ? -18.188 -11.203 -19.344 1 98.31 252 ALA A C 1
ATOM 1925 O O . ALA A 1 252 ? -17.938 -10.82 -20.484 1 98.31 252 ALA A O 1
ATOM 1926 N N . TYR A 1 253 ? -17.984 -12.414 -18.938 1 97.5 253 TYR A N 1
ATOM 1927 C CA . TYR A 1 253 ? -17.453 -13.422 -19.844 1 97.5 253 TYR A CA 1
ATOM 1928 C C . TYR A 1 253 ? -18.391 -13.648 -21.016 1 97.5 253 TYR A C 1
ATOM 1930 O O . TYR A 1 253 ? -17.953 -13.742 -22.172 1 97.5 253 TYR A O 1
ATOM 1938 N N . TYR A 1 254 ? -19.672 -13.594 -20.797 1 96.62 254 TYR A N 1
ATOM 1939 C CA . TYR A 1 254 ? -20.641 -13.969 -21.828 1 96.62 254 TYR A CA 1
ATOM 1940 C C . TYR A 1 254 ? -21.219 -12.734 -22.516 1 96.62 254 TYR A C 1
ATOM 1942 O O . TYR A 1 254 ? -21.875 -12.844 -23.547 1 96.62 254 TYR A O 1
ATOM 1950 N N . ASN A 1 255 ? -21.047 -11.57 -21.922 1 97.31 255 ASN A N 1
ATOM 1951 C CA . ASN A 1 255 ? -21.734 -10.359 -22.344 1 97.31 255 ASN A CA 1
ATOM 1952 C C . ASN A 1 255 ? -20.766 -9.188 -22.516 1 97.31 255 ASN A C 1
ATOM 1954 O O . ASN A 1 255 ? -20.422 -8.516 -21.547 1 97.31 255 ASN A O 1
ATOM 1958 N N . SER A 1 256 ? -20.516 -8.859 -23.734 1 96.19 256 SER A N 1
ATOM 1959 C CA . SER A 1 256 ? -19.531 -7.824 -24.047 1 96.19 256 SER A CA 1
ATOM 1960 C C . SER A 1 256 ? -20 -6.457 -23.562 1 96.19 256 SER A C 1
ATOM 1962 O O . SER A 1 256 ? -19.188 -5.617 -23.172 1 96.19 256 SER A O 1
ATOM 1964 N N . SER A 1 257 ? -21.281 -6.266 -23.625 1 97.62 257 SER A N 1
ATOM 1965 C CA . SER A 1 257 ? -21.828 -5 -23.125 1 97.62 257 SER A CA 1
ATOM 1966 C C . SER A 1 257 ? -21.594 -4.852 -21.625 1 97.62 257 SER A C 1
ATOM 1968 O O . SER A 1 257 ? -21.219 -3.779 -21.156 1 97.62 257 SER A O 1
ATOM 1970 N N . PHE A 1 258 ? -21.781 -5.902 -20.953 1 97.81 258 PHE A N 1
ATOM 1971 C CA . PHE A 1 258 ? -21.547 -5.863 -19.516 1 97.81 258 PHE A CA 1
ATOM 1972 C C . PHE A 1 258 ? -20.047 -5.754 -19.203 1 97.81 258 PHE A C 1
ATOM 1974 O O . PHE A 1 258 ? -19.656 -5.047 -18.281 1 97.81 258 PHE A O 1
ATOM 1981 N N . ALA A 1 259 ? -19.234 -6.438 -19.984 1 98 259 ALA A N 1
ATOM 1982 C CA . ALA A 1 259 ? -17.781 -6.367 -19.812 1 98 259 ALA A CA 1
ATOM 1983 C C . ALA A 1 259 ? -17.297 -4.926 -19.875 1 98 259 ALA A C 1
ATOM 1985 O O . ALA A 1 259 ? -16.344 -4.555 -19.188 1 98 259 ALA A O 1
ATOM 1986 N N . SER A 1 260 ? -17.984 -4.113 -20.641 1 97.5 260 SER A N 1
ATOM 1987 C CA . SER A 1 260 ? -17.547 -2.736 -20.859 1 97.5 260 SER A CA 1
ATOM 1988 C C . SER A 1 260 ? -17.812 -1.87 -19.641 1 97.5 260 SER A C 1
ATOM 1990 O O . SER A 1 260 ? -17.234 -0.792 -19.5 1 97.5 260 SER A O 1
ATOM 1992 N N . ILE A 1 261 ? -18.688 -2.316 -18.719 1 98.25 261 ILE A N 1
ATOM 1993 C CA . ILE A 1 261 ? -18.984 -1.517 -17.547 1 98.25 261 ILE A CA 1
ATOM 1994 C C . ILE A 1 261 ? -18.516 -2.242 -16.281 1 98.25 261 ILE A C 1
ATOM 1996 O O . ILE A 1 261 ? -18.844 -1.844 -15.164 1 98.25 261 ILE A O 1
ATOM 2000 N N . LEU A 1 262 ? -17.766 -3.309 -16.453 1 98.81 262 LEU A N 1
ATOM 2001 C CA . LEU A 1 262 ? -17.359 -4.172 -15.352 1 98.81 262 LEU A CA 1
ATOM 2002 C C . LEU A 1 262 ? -16.547 -3.395 -14.32 1 98.81 262 LEU A C 1
ATOM 2004 O O . LEU A 1 262 ? -16.578 -3.717 -13.125 1 98.81 262 LEU A O 1
ATOM 2008 N N . SER A 1 263 ? -15.914 -2.318 -14.734 1 98.56 263 SER A N 1
ATOM 2009 C CA . SER A 1 263 ? -15.062 -1.507 -13.867 1 98.56 263 SER A CA 1
ATOM 2010 C C . SER A 1 263 ? -15.867 -0.893 -12.727 1 98.56 263 SER A C 1
ATOM 2012 O O . SER A 1 263 ? -15.297 -0.433 -11.734 1 98.56 263 SER A O 1
ATOM 2014 N N . GLN A 1 264 ? -17.141 -0.836 -12.758 1 98.31 264 GLN A N 1
ATOM 2015 C CA . GLN A 1 264 ? -18.016 -0.213 -11.766 1 98.31 264 GLN A CA 1
ATOM 2016 C C . GLN A 1 264 ? -18.234 -1.14 -10.578 1 98.31 264 GLN A C 1
ATOM 2018 O O . GLN A 1 264 ? -18.766 -0.715 -9.539 1 98.31 264 GLN A O 1
ATOM 2023 N N . TYR A 1 265 ? -17.75 -2.365 -10.672 1 98.69 265 TYR A N 1
ATOM 2024 C CA . TYR A 1 265 ? -18.266 -3.355 -9.734 1 98.69 265 TYR A CA 1
ATOM 2025 C C . TYR A 1 265 ? -17.188 -3.762 -8.727 1 98.69 265 TYR A C 1
ATOM 2027 O O . TYR A 1 265 ? -17.5 -4.18 -7.613 1 98.69 265 TYR A O 1
ATOM 2035 N N . PRO A 1 266 ? -15.883 -3.717 -9.047 1 98.75 266 PRO A N 1
ATOM 2036 C CA . PRO A 1 266 ? -14.898 -4.016 -8.008 1 98.75 266 PRO A CA 1
ATOM 2037 C C . PRO A 1 266 ? -15 -3.07 -6.809 1 98.75 266 PRO A C 1
ATOM 2039 O O . PRO A 1 266 ? -15.359 -1.902 -6.969 1 98.75 266 PRO A O 1
ATOM 2042 N N . GLU A 1 267 ? -14.688 -3.58 -5.648 1 98.25 267 GLU A N 1
ATOM 2043 C CA . GLU A 1 267 ? -14.633 -2.781 -4.43 1 98.25 267 GLU A CA 1
ATOM 2044 C C . GLU A 1 267 ? -13.344 -3.041 -3.654 1 98.25 267 GLU A C 1
ATOM 2046 O O . GLU A 1 267 ? -12.773 -4.129 -3.742 1 98.25 267 GLU A O 1
ATOM 2051 N N . PRO A 1 268 ? -12.883 -2.035 -2.838 1 98.69 268 PRO A N 1
ATOM 2052 C CA . PRO A 1 268 ? -11.734 -2.305 -1.963 1 98.69 268 PRO A CA 1
ATOM 2053 C C . PRO A 1 268 ? -12.016 -3.408 -0.946 1 98.69 268 PRO A C 1
ATOM 2055 O O . PRO A 1 268 ? -13.141 -3.531 -0.459 1 98.69 268 PRO A O 1
ATOM 2058 N N . PHE A 1 269 ? -11.047 -4.172 -0.641 1 98.88 269 PHE A N 1
ATOM 2059 C CA . PHE A 1 269 ? -11.258 -5.258 0.31 1 98.88 269 PHE A CA 1
ATOM 2060 C C . PHE A 1 269 ? -10.32 -5.121 1.501 1 98.88 269 PHE A C 1
ATOM 2062 O O . PHE A 1 269 ? -10.766 -5.039 2.646 1 98.88 269 PHE A O 1
ATOM 2069 N N . ALA A 1 270 ? -8.984 -5.02 1.257 1 98.88 270 ALA A N 1
ATOM 2070 C CA . ALA A 1 270 ? -7.957 -4.848 2.285 1 98.88 270 ALA A CA 1
ATOM 2071 C C . ALA A 1 270 ? -6.758 -4.078 1.739 1 98.88 270 ALA A C 1
ATOM 2073 O O . ALA A 1 270 ? -6.34 -4.297 0.6 1 98.88 270 ALA A O 1
ATOM 2074 N N . LEU A 1 271 ? -6.215 -3.225 2.572 1 98.69 271 LEU A N 1
ATOM 2075 C CA . LEU A 1 271 ? -4.984 -2.557 2.168 1 98.69 271 LEU A CA 1
ATOM 2076 C C . LEU A 1 271 ? -3.771 -3.445 2.432 1 98.69 271 LEU A C 1
ATOM 2078 O O . LEU A 1 271 ? -3.115 -3.314 3.467 1 98.69 271 LEU A O 1
ATOM 2082 N N . THR A 1 272 ? -3.447 -4.27 1.494 1 98.75 272 THR A N 1
ATOM 2083 C CA . THR A 1 272 ? -2.346 -5.223 1.589 1 98.75 272 THR A CA 1
ATOM 2084 C C . THR A 1 272 ? -1.03 -4.57 1.171 1 98.75 272 THR A C 1
ATOM 2086 O O . THR A 1 272 ? -1.027 -3.584 0.43 1 98.75 272 THR A O 1
ATOM 2089 N N . PRO A 1 273 ? 0.07 -5.086 1.673 1 98.25 273 PRO A N 1
ATOM 2090 C CA . PRO A 1 273 ? 1.393 -4.641 1.231 1 98.25 273 PRO A CA 1
ATOM 2091 C C . PRO A 1 273 ? 1.814 -5.266 -0.097 1 98.25 273 PRO A C 1
ATOM 2093 O O . PRO A 1 273 ? 1.05 -6.027 -0.694 1 98.25 273 PRO A O 1
ATOM 2096 N N . SER A 1 274 ? 3.02 -4.816 -0.57 1 98.69 274 SER A N 1
ATOM 2097 C CA . SER A 1 274 ? 3.688 -5.602 -1.603 1 98.69 274 SER A CA 1
ATOM 2098 C C . SER A 1 274 ? 3.771 -7.074 -1.212 1 98.69 274 SER A C 1
ATOM 2100 O O . SER A 1 274 ? 4.09 -7.398 -0.066 1 98.69 274 SER A O 1
ATOM 2102 N N . THR A 1 275 ? 3.426 -7.887 -2.182 1 98.56 275 THR A N 1
ATOM 2103 C CA . THR A 1 275 ? 3.258 -9.289 -1.813 1 98.56 275 THR A CA 1
ATOM 2104 C C . THR A 1 275 ? 3.84 -10.203 -2.889 1 98.56 275 THR A C 1
ATOM 2106 O O . THR A 1 275 ? 3.713 -9.922 -4.082 1 98.56 275 THR A O 1
ATOM 2109 N N . GLY A 1 276 ? 4.406 -11.305 -2.389 1 97.88 276 GLY A N 1
ATOM 2110 C CA . GLY A 1 276 ? 4.918 -12.32 -3.295 1 97.88 276 GLY A CA 1
ATOM 2111 C C . GLY A 1 276 ? 3.914 -13.422 -3.592 1 97.88 276 GLY A C 1
ATOM 2112 O O . GLY A 1 276 ? 4.062 -14.156 -4.57 1 97.88 276 GLY A O 1
ATOM 2113 N N . GLY A 1 277 ? 2.906 -13.523 -2.719 1 98.5 277 GLY A N 1
ATOM 2114 C CA . GLY A 1 277 ? 1.947 -14.594 -2.93 1 98.5 277 GLY A CA 1
ATOM 2115 C C . GLY A 1 277 ? 0.847 -14.625 -1.886 1 98.5 277 GLY A C 1
ATOM 2116 O O . GLY A 1 277 ? 0.996 -14.055 -0.802 1 98.5 277 GLY A O 1
ATOM 2117 N N . THR A 1 278 ? -0.214 -15.328 -2.234 1 98.81 278 THR A N 1
ATOM 2118 C CA . THR A 1 278 ? -1.35 -15.516 -1.338 1 98.81 278 THR A CA 1
ATOM 2119 C C . THR A 1 278 ? -1.809 -16.969 -1.335 1 98.81 278 THR A C 1
ATOM 2121 O O . THR A 1 278 ? -1.404 -17.75 -2.195 1 98.81 278 THR A O 1
ATOM 2124 N N . ALA A 1 279 ? -2.533 -17.312 -0.365 1 98.81 279 ALA A N 1
ATOM 2125 C CA . ALA A 1 279 ? -3.32 -18.547 -0.253 1 98.81 279 ALA A CA 1
ATOM 2126 C C . ALA A 1 279 ? -4.617 -18.297 0.516 1 98.81 279 ALA A C 1
ATOM 2128 O O . ALA A 1 279 ? -4.723 -17.312 1.261 1 98.81 279 ALA A O 1
ATOM 2129 N N . ILE A 1 280 ? -5.602 -19.125 0.306 1 98.88 280 ILE A N 1
ATOM 2130 C CA . ILE A 1 280 ? -6.867 -18.984 1.02 1 98.88 280 ILE A CA 1
ATOM 2131 C C . ILE A 1 280 ? -7.258 -20.312 1.652 1 98.88 280 ILE A C 1
ATOM 2133 O O . ILE A 1 280 ? -7.137 -21.359 1.021 1 98.88 280 ILE A O 1
ATOM 2137 N N . ASP A 1 281 ? -7.668 -20.25 2.92 1 98.75 281 ASP A N 1
ATOM 2138 C CA . ASP A 1 281 ? -8.016 -21.484 3.613 1 98.75 281 ASP A CA 1
ATOM 2139 C C . ASP A 1 281 ? -9.516 -21.75 3.52 1 98.75 281 ASP A C 1
ATOM 2141 O O . ASP A 1 281 ? -10.25 -21 2.873 1 98.75 281 ASP A O 1
ATOM 2145 N N . ALA A 1 282 ? -9.945 -22.812 4.121 1 98.44 282 ALA A N 1
ATOM 2146 C CA . ALA A 1 282 ? -11.32 -23.297 4.016 1 98.44 282 ALA A CA 1
ATOM 2147 C C . ALA A 1 282 ? -12.297 -22.344 4.691 1 98.44 282 ALA A C 1
ATOM 2149 O O . ALA A 1 282 ? -13.484 -22.328 4.363 1 98.44 282 ALA A O 1
ATOM 2150 N N . ASP A 1 283 ? -11.844 -21.562 5.66 1 98.44 283 ASP A N 1
ATOM 2151 C CA . ASP A 1 283 ? -12.695 -20.625 6.391 1 98.44 283 ASP A CA 1
ATOM 2152 C C . ASP A 1 283 ? -12.742 -19.266 5.695 1 98.44 283 ASP A C 1
ATOM 2154 O O . ASP A 1 283 ? -13.453 -18.359 6.133 1 98.44 283 ASP A O 1
ATOM 2158 N N . GLY A 1 284 ? -12.008 -19.125 4.66 1 98.69 284 GLY A N 1
ATOM 2159 C CA . GLY A 1 284 ? -12.055 -17.906 3.861 1 98.69 284 GLY A CA 1
ATOM 2160 C C . GLY A 1 284 ? -11.008 -16.891 4.266 1 98.69 284 GLY A C 1
ATOM 2161 O O . GLY A 1 284 ? -11.039 -15.742 3.809 1 98.69 284 GLY A O 1
ATOM 2162 N N . TYR A 1 285 ? -10.086 -17.297 5.18 1 98.88 285 TYR A N 1
ATOM 2163 C CA . TYR A 1 285 ? -8.977 -16.391 5.5 1 98.88 285 TYR A CA 1
ATOM 2164 C C . TYR A 1 285 ? -7.926 -16.406 4.398 1 98.88 285 TYR A C 1
ATOM 2166 O O . TYR A 1 285 ? -7.555 -17.484 3.898 1 98.88 285 TYR A O 1
ATOM 2174 N N . ILE A 1 286 ? -7.477 -15.234 4 1 98.94 286 ILE A N 1
ATOM 2175 C CA . ILE A 1 286 ? -6.418 -15.102 3.006 1 98.94 286 ILE A CA 1
ATOM 2176 C C . ILE A 1 286 ? -5.082 -14.836 3.699 1 98.94 286 ILE A C 1
ATOM 2178 O O . ILE A 1 286 ? -4.996 -13.977 4.578 1 98.94 286 ILE A O 1
ATOM 2182 N N . TYR A 1 287 ? -4.105 -15.617 3.387 1 98.94 287 TYR A N 1
ATOM 2183 C CA . TYR A 1 287 ? -2.729 -15.391 3.801 1 98.94 287 TYR A CA 1
ATOM 2184 C C . TYR A 1 287 ? -1.963 -14.609 2.74 1 98.94 287 TYR A C 1
ATOM 2186 O O . TYR A 1 287 ? -1.99 -14.961 1.559 1 98.94 287 TYR A O 1
ATOM 2194 N N . ASN A 1 288 ? -1.354 -13.539 3.135 1 98.88 288 ASN A N 1
ATOM 2195 C CA . ASN A 1 288 ? -0.677 -12.594 2.256 1 98.88 288 ASN A CA 1
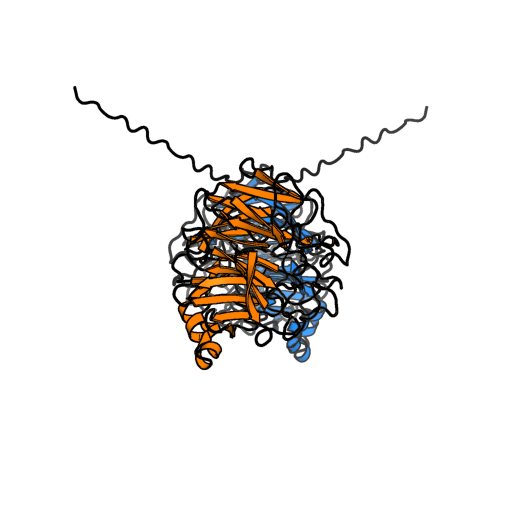ATOM 2196 C C . ASN A 1 288 ? 0.761 -12.344 2.703 1 98.88 288 ASN A C 1
ATOM 2198 O O . ASN A 1 288 ? 1.003 -11.984 3.855 1 98.88 288 ASN A O 1
ATOM 2202 N N . SER A 1 289 ? 1.697 -12.531 1.814 1 98.75 289 SER A N 1
ATOM 2203 C CA . SER A 1 289 ? 3.111 -12.414 2.15 1 98.75 289 S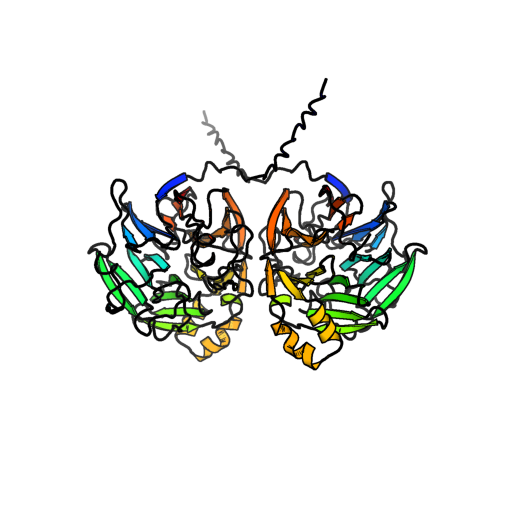ER A CA 1
ATOM 2204 C C . SER A 1 289 ? 3.598 -10.977 1.997 1 98.75 289 SER A C 1
ATOM 2206 O O . SER A 1 289 ? 3.594 -10.43 0.892 1 98.75 289 SER A O 1
ATOM 2208 N N . ASP A 1 290 ? 4.039 -10.375 3.018 1 98.56 290 ASP A N 1
ATOM 2209 C CA . ASP A 1 290 ? 4.613 -9.039 3.027 1 98.56 290 ASP A CA 1
ATOM 2210 C C . ASP A 1 290 ? 6.098 -9.07 2.668 1 98.56 290 ASP A C 1
ATOM 2212 O O . ASP A 1 290 ? 6.934 -9.461 3.488 1 98.56 290 ASP A O 1
ATOM 2216 N N . THR A 1 291 ? 6.469 -8.57 1.524 1 98.75 291 THR A N 1
ATOM 2217 C CA . THR A 1 291 ? 7.824 -8.734 1.007 1 98.75 291 THR A CA 1
ATOM 2218 C C . THR A 1 291 ? 8.773 -7.719 1.636 1 98.75 291 THR A C 1
ATOM 2220 O O . THR A 1 291 ? 9.992 -7.852 1.531 1 98.75 291 THR A O 1
ATOM 2223 N N . ASP A 1 292 ? 8.234 -6.723 2.24 1 98.31 292 ASP A N 1
ATOM 2224 C CA . ASP A 1 292 ? 9.078 -5.691 2.842 1 98.31 292 ASP A CA 1
ATOM 2225 C C . ASP A 1 292 ? 9.398 -6.027 4.297 1 98.31 292 ASP A C 1
ATOM 2227 O O . ASP A 1 292 ? 10.492 -5.727 4.781 1 98.31 292 ASP A O 1
ATOM 2231 N N . ARG A 1 293 ? 8.461 -6.727 4.922 1 97 293 ARG A N 1
ATOM 2232 C CA . ARG A 1 293 ? 8.602 -6.883 6.367 1 97 293 ARG A CA 1
ATOM 2233 C C . ARG A 1 293 ? 8.883 -8.336 6.738 1 97 293 ARG A C 1
ATOM 2235 O O . ARG A 1 293 ? 8.977 -8.672 7.918 1 97 293 ARG A O 1
ATOM 2242 N N . GLN A 1 294 ? 8.992 -9.188 5.762 1 97.88 294 GLN A N 1
ATOM 2243 C CA . GLN A 1 294 ? 9.219 -10.609 6.008 1 97.88 294 GLN A CA 1
ATOM 2244 C C . GLN A 1 294 ? 8.188 -11.164 6.988 1 97.88 294 GLN A C 1
ATOM 2246 O O . GLN A 1 294 ? 8.547 -11.805 7.977 1 97.88 294 GLN A O 1
ATOM 2251 N N . ALA A 1 295 ? 6.945 -10.969 6.562 1 98.19 295 ALA A N 1
ATOM 2252 C CA . ALA A 1 295 ? 5.82 -11.359 7.406 1 98.19 295 ALA A CA 1
ATOM 2253 C C . ALA A 1 295 ? 4.688 -11.953 6.57 1 98.19 295 ALA A C 1
ATOM 2255 O O . ALA A 1 295 ? 4.645 -11.766 5.352 1 98.19 295 ALA A O 1
ATOM 2256 N N . ILE A 1 296 ? 3.879 -12.727 7.242 1 98.88 296 ILE A N 1
ATOM 2257 C CA . ILE A 1 296 ? 2.615 -13.18 6.668 1 98.88 296 ILE A CA 1
ATOM 2258 C C . ILE A 1 296 ? 1.452 -12.508 7.398 1 98.88 296 ILE A C 1
ATOM 2260 O O . ILE A 1 296 ? 1.35 -12.594 8.625 1 98.88 296 ILE A O 1
ATOM 2264 N N . ILE A 1 297 ? 0.603 -11.805 6.629 1 98.62 297 ILE A N 1
ATOM 2265 C CA . ILE A 1 297 ? -0.613 -11.289 7.25 1 98.62 297 ILE A CA 1
ATOM 2266 C C . ILE A 1 297 ? -1.787 -12.211 6.93 1 98.62 297 ILE A C 1
ATOM 2268 O O . ILE A 1 297 ? -1.776 -12.914 5.918 1 98.62 297 ILE A O 1
ATOM 2272 N N . LYS A 1 298 ? -2.658 -12.297 7.844 1 98.81 298 LYS A N 1
ATOM 2273 C CA . LYS A 1 298 ? -3.893 -13.07 7.734 1 98.81 298 LYS A CA 1
ATOM 2274 C C . LYS A 1 298 ? -5.109 -12.148 7.641 1 98.81 298 LYS A C 1
ATOM 2276 O O . LYS A 1 298 ? -5.352 -11.336 8.531 1 98.81 298 LYS A O 1
ATOM 2281 N N . ILE A 1 299 ? -5.855 -12.266 6.555 1 98.94 299 ILE A N 1
ATOM 2282 C CA . ILE A 1 299 ? -6.984 -11.391 6.254 1 98.94 299 ILE A CA 1
ATOM 2283 C C . ILE A 1 299 ? -8.297 -12.148 6.449 1 98.94 299 ILE A C 1
ATOM 2285 O O . ILE A 1 299 ? -8.508 -13.195 5.832 1 98.94 299 ILE A O 1
ATOM 2289 N N . ALA A 1 300 ? -9.164 -11.633 7.23 1 98.88 300 ALA A N 1
ATOM 2290 C CA . ALA A 1 300 ? -10.469 -12.234 7.496 1 98.88 300 ALA A CA 1
ATOM 2291 C C . ALA A 1 300 ? -11.438 -11.961 6.348 1 98.88 300 ALA A C 1
ATOM 2293 O O . ALA A 1 300 ? -11.219 -11.055 5.543 1 98.88 300 ALA A O 1
ATOM 2294 N N . PRO A 1 301 ? -12.508 -12.758 6.27 1 98.5 301 PRO A N 1
ATOM 2295 C CA . PRO A 1 301 ? -13.484 -12.57 5.195 1 98.5 301 PRO A CA 1
ATOM 2296 C C . PRO A 1 301 ? -14.109 -11.172 5.188 1 98.5 301 PRO A C 1
ATOM 2298 O O . PRO A 1 301 ? -14.656 -10.742 4.172 1 98.5 301 PRO A O 1
ATOM 2301 N N . ASN A 1 302 ? -13.992 -10.438 6.32 1 97.81 302 ASN A N 1
ATOM 2302 C CA . ASN A 1 302 ? -14.555 -9.094 6.367 1 97.81 302 ASN A CA 1
ATOM 2303 C C . ASN A 1 302 ? -13.531 -8.039 5.965 1 97.81 302 ASN A C 1
ATOM 2305 O O . ASN A 1 302 ? -13.805 -6.836 6.035 1 97.81 302 ASN A O 1
ATOM 2309 N N . GLY A 1 303 ? -12.312 -8.484 5.672 1 98.31 303 GLY A N 1
ATOM 2310 C CA . GLY A 1 303 ? -11.305 -7.578 5.141 1 98.31 303 GLY A CA 1
ATOM 2311 C C . GLY A 1 303 ? -10.32 -7.098 6.191 1 98.31 303 GLY A C 1
ATOM 2312 O O . GLY A 1 303 ? -9.289 -6.512 5.859 1 98.31 303 GLY A O 1
ATOM 2313 N N . THR A 1 304 ? -10.594 -7.359 7.488 1 98.31 304 THR A N 1
ATOM 2314 C CA . THR A 1 304 ? -9.648 -6.992 8.531 1 98.31 304 THR A CA 1
ATOM 2315 C C . THR A 1 304 ? -8.453 -7.945 8.539 1 98.31 304 THR A C 1
ATOM 2317 O O . THR A 1 304 ? -8.594 -9.117 8.195 1 98.31 304 THR A O 1
ATOM 2320 N N . TRP A 1 305 ? -7.289 -7.387 8.891 1 97.94 305 TRP A N 1
ATOM 2321 C CA . TRP A 1 305 ? -6.148 -8.297 8.859 1 97.94 305 TRP A CA 1
ATOM 2322 C C . TRP A 1 305 ? -5.281 -8.117 10.102 1 97.94 305 TRP A C 1
ATOM 2324 O O . TRP A 1 305 ? -5.348 -7.078 10.766 1 97.94 305 TRP A O 1
ATOM 2334 N N . THR A 1 306 ? -4.555 -9.133 10.461 1 97.44 306 THR A N 1
ATOM 2335 C CA . THR A 1 306 ? -3.539 -9.18 11.508 1 97.44 306 THR A CA 1
ATOM 2336 C C . THR A 1 306 ? -2.254 -9.812 10.984 1 97.44 306 THR A C 1
ATOM 2338 O O . THR A 1 306 ? -2.246 -10.414 9.914 1 97.44 306 THR A O 1
ATOM 2341 N N . THR A 1 307 ? -1.196 -9.617 11.695 1 97.25 307 THR A N 1
ATOM 2342 C CA . THR A 1 307 ? 0.045 -10.312 11.367 1 97.25 307 THR A CA 1
ATOM 2343 C C . THR A 1 307 ? 0.046 -11.719 11.953 1 97.25 307 THR A C 1
ATOM 2345 O O . THR A 1 307 ? -0.069 -11.891 13.172 1 97.25 307 THR A O 1
ATOM 2348 N N . LEU A 1 308 ? 0.181 -12.664 11.109 1 98.19 308 LEU A N 1
ATOM 2349 C CA . LEU A 1 308 ? 0.267 -14.047 11.57 1 98.19 308 LEU A CA 1
ATOM 2350 C C . LEU A 1 308 ? 1.65 -14.344 12.133 1 98.19 308 LEU A C 1
ATOM 2352 O O . LEU A 1 308 ? 1.771 -14.938 13.211 1 98.19 308 LEU A O 1
ATOM 2356 N N . VAL A 1 309 ? 2.635 -13.953 11.367 1 98.12 309 VAL A N 1
ATOM 2357 C CA . VAL A 1 309 ? 4.012 -14.242 11.758 1 98.12 309 VAL A CA 1
ATOM 2358 C C . VAL A 1 309 ? 4.961 -13.266 11.078 1 98.12 309 VAL A C 1
ATOM 2360 O O . VAL A 1 309 ? 4.695 -12.805 9.969 1 98.12 309 VAL A O 1
ATOM 2363 N N . GLN A 1 310 ? 5.941 -12.883 11.766 1 97 310 GLN A N 1
ATOM 2364 C CA . GLN A 1 310 ? 7.094 -12.172 11.219 1 97 310 GLN A CA 1
ATOM 2365 C C . GLN A 1 310 ? 8.391 -12.906 11.531 1 97 310 GLN A C 1
ATOM 2367 O O . GLN A 1 310 ? 8.617 -13.336 12.672 1 97 310 GLN A O 1
ATOM 2372 N N . ASP A 1 311 ? 9.195 -13.156 10.547 1 97.88 311 ASP A N 1
ATOM 2373 C CA . ASP A 1 311 ? 10.438 -13.914 10.609 1 97.88 311 ASP A CA 1
ATOM 2374 C C . ASP A 1 311 ? 11.422 -13.445 9.539 1 97.88 311 ASP A C 1
ATOM 2376 O O . ASP A 1 311 ? 11.109 -13.469 8.352 1 97.88 311 ASP A O 1
ATOM 2380 N N . PRO A 1 312 ? 12.633 -12.992 9.977 1 97 312 PRO A N 1
ATOM 2381 C CA . PRO A 1 312 ? 13.586 -12.438 9.008 1 97 312 PRO A CA 1
ATOM 2382 C C . PRO A 1 312 ? 13.961 -13.43 7.91 1 97 312 PRO A C 1
ATOM 2384 O O . PRO A 1 312 ? 14.484 -13.031 6.871 1 97 312 PRO A O 1
ATOM 2387 N N . ARG A 1 313 ? 13.648 -14.734 8.102 1 97.81 313 ARG A N 1
ATOM 2388 C CA . ARG A 1 313 ? 13.977 -15.758 7.117 1 97.81 313 ARG A CA 1
ATOM 2389 C C . ARG A 1 313 ? 12.977 -15.75 5.961 1 97.81 313 ARG A C 1
ATOM 2391 O O . ARG A 1 313 ? 13.242 -16.344 4.906 1 97.81 313 ARG A O 1
ATOM 2398 N N . LEU A 1 314 ? 11.859 -15.094 6.086 1 98.69 314 LEU A N 1
ATOM 2399 C CA . LEU A 1 314 ? 10.789 -15.133 5.094 1 98.69 314 LEU A CA 1
ATOM 2400 C C . LEU A 1 314 ? 11.047 -14.117 3.984 1 98.69 314 LEU A C 1
ATOM 2402 O O . LEU A 1 314 ? 10.211 -13.25 3.727 1 98.69 314 LEU A O 1
ATOM 2406 N N . LEU A 1 315 ? 12.133 -14.375 3.334 1 98.38 315 LEU A N 1
ATOM 2407 C CA . LEU A 1 315 ? 12.555 -13.453 2.283 1 98.38 315 LEU A CA 1
ATOM 2408 C C . LEU A 1 315 ? 11.789 -13.727 0.989 1 98.38 315 LEU A C 1
ATOM 2410 O O . LEU A 1 315 ? 12.039 -14.734 0.319 1 98.38 315 LEU A O 1
ATOM 2414 N N . TRP A 1 316 ? 10.883 -12.797 0.655 1 98.62 316 TRP A N 1
ATOM 2415 C CA . TRP A 1 316 ? 10.008 -12.859 -0.512 1 98.62 316 TRP A CA 1
ATOM 2416 C C . TRP A 1 316 ? 9.305 -14.211 -0.596 1 98.62 316 TRP A C 1
ATOM 2418 O O . TRP A 1 316 ? 9.469 -14.945 -1.574 1 98.62 316 TRP A O 1
ATOM 2428 N N . VAL A 1 317 ? 8.5 -14.469 0.382 1 98.88 317 VAL A N 1
ATOM 2429 C CA . VAL A 1 317 ? 7.625 -15.625 0.282 1 98.88 317 VAL A CA 1
ATOM 2430 C C . VAL A 1 317 ? 6.684 -15.461 -0.91 1 98.88 317 VAL A C 1
ATOM 2432 O O . VAL A 1 317 ? 5.965 -14.469 -1.01 1 98.88 317 VAL A O 1
ATOM 2435 N N . ASP A 1 318 ? 6.742 -16.375 -1.819 1 98.44 318 ASP A N 1
ATOM 2436 C CA . ASP A 1 318 ? 6.027 -16.297 -3.09 1 98.44 318 ASP A CA 1
ATOM 2437 C C . ASP A 1 318 ? 4.727 -17.094 -3.047 1 98.44 318 ASP A C 1
ATOM 2439 O O . ASP A 1 318 ? 3.912 -16.922 -2.139 1 98.44 318 ASP A O 1
ATOM 2443 N N . ALA A 1 319 ? 4.391 -17.922 -4.031 1 98.25 319 ALA A N 1
ATOM 2444 C CA . ALA A 1 319 ? 3.123 -18.641 -4.133 1 98.25 319 ALA A CA 1
ATOM 2445 C C . ALA A 1 319 ? 2.947 -19.609 -2.969 1 98.25 319 ALA A C 1
ATOM 2447 O O . ALA A 1 319 ? 3.41 -20.75 -3.029 1 98.25 319 ALA A O 1
ATOM 2448 N N . MET A 1 320 ? 2.18 -19.219 -2.01 1 98.81 320 MET A N 1
ATOM 2449 C CA . MET A 1 320 ? 1.946 -20.062 -0.832 1 98.81 320 MET A CA 1
ATOM 2450 C C . MET A 1 320 ? 0.944 -21.156 -1.139 1 98.81 320 MET A C 1
ATOM 2452 O O . MET A 1 320 ? 0.152 -21.047 -2.076 1 98.81 320 MET A O 1
ATOM 2456 N N . TRP A 1 321 ? 1.05 -22.219 -0.298 1 98.75 321 TRP A N 1
ATOM 2457 C CA . TRP A 1 321 ? 0.234 -23.406 -0.486 1 98.75 321 TRP A CA 1
ATOM 2458 C C . TRP A 1 321 ? -0.245 -23.953 0.854 1 98.75 321 TRP A C 1
ATOM 2460 O O . TRP A 1 321 ? 0.53 -24.047 1.808 1 98.75 321 TRP A O 1
ATOM 2470 N N . ILE A 1 322 ? -1.529 -24.25 0.948 1 98.81 322 ILE A N 1
ATOM 2471 C CA . ILE A 1 322 ? -2.074 -24.875 2.143 1 98.81 322 ILE A CA 1
ATOM 2472 C C . ILE A 1 322 ? -2.312 -26.359 1.876 1 98.81 322 ILE A C 1
ATOM 2474 O O . ILE A 1 322 ? -3.102 -26.719 0.999 1 98.81 322 ILE A O 1
ATOM 2478 N N . ASP A 1 323 ? -1.69 -27.188 2.656 1 97.75 323 ASP A N 1
ATOM 2479 C CA . ASP A 1 323 ? -1.877 -28.609 2.41 1 97.75 323 ASP A CA 1
ATOM 2480 C C . ASP A 1 323 ? -3.061 -29.156 3.207 1 97.75 323 ASP A C 1
ATOM 2482 O O . ASP A 1 323 ? -3.709 -28.422 3.949 1 97.75 323 ASP A O 1
ATOM 2486 N N . THR A 1 324 ? -3.383 -30.469 3.053 1 95.38 324 THR A N 1
ATOM 2487 C CA . THR A 1 324 ? -4.574 -31.078 3.633 1 95.38 324 THR A CA 1
ATOM 2488 C C . THR A 1 324 ? -4.395 -31.297 5.129 1 95.38 324 THR A C 1
ATOM 2490 O O . THR A 1 324 ? -5.359 -31.594 5.84 1 95.38 324 THR A O 1
ATOM 2493 N N . HIS A 1 325 ? -3.215 -31.078 5.652 1 95.62 325 HIS A N 1
ATOM 2494 C CA . HIS A 1 325 ? -2.93 -31.312 7.066 1 95.62 325 HIS A CA 1
ATOM 2495 C C . HIS A 1 325 ? -2.926 -29.984 7.84 1 95.62 325 HIS A C 1
ATOM 2497 O O . HIS A 1 325 ? -2.578 -29.969 9.023 1 95.62 325 HIS A O 1
ATOM 2503 N N . GLY A 1 326 ? -3.238 -28.922 7.18 1 97.31 326 GLY A N 1
ATOM 2504 C CA . GLY A 1 326 ? -3.369 -27.641 7.844 1 97.31 326 GLY A CA 1
ATOM 2505 C C . GLY A 1 326 ? -2.062 -26.859 7.914 1 97.31 326 GLY A C 1
ATOM 2506 O O . GLY A 1 326 ? -1.898 -25.984 8.766 1 97.31 326 GLY A O 1
ATOM 2507 N N . LYS A 1 327 ? -1.125 -27.219 7.039 1 98.25 327 LYS A N 1
ATOM 2508 C CA . LYS A 1 327 ? 0.141 -26.5 6.98 1 98.25 327 LYS A CA 1
ATOM 2509 C C . LYS A 1 327 ? 0.14 -25.484 5.84 1 98.25 327 LYS A C 1
ATOM 2511 O O . LYS A 1 327 ? -0.311 -25.781 4.734 1 98.25 327 LYS A O 1
ATOM 2516 N N . LEU A 1 328 ? 0.598 -24.312 6.176 1 98.88 328 LEU A N 1
ATOM 2517 C CA . LEU A 1 328 ? 0.882 -23.297 5.172 1 98.88 328 LEU A CA 1
ATOM 2518 C C . LEU A 1 328 ? 2.326 -23.391 4.691 1 98.88 328 LEU A C 1
ATOM 2520 O O . LEU A 1 328 ? 3.26 -23.219 5.48 1 98.88 328 LEU A O 1
ATOM 2524 N N . TRP A 1 329 ? 2.508 -23.734 3.453 1 98.94 329 TRP A N 1
ATOM 2525 C CA . TRP A 1 329 ? 3.826 -23.75 2.826 1 98.94 329 TRP A CA 1
ATOM 2526 C C . TRP A 1 329 ? 4.211 -22.375 2.305 1 98.94 329 TRP A C 1
ATOM 2528 O O . TRP A 1 329 ? 3.414 -21.719 1.632 1 98.94 329 TRP A O 1
ATOM 2538 N N . MET A 1 330 ? 5.434 -21.984 2.635 1 98.94 330 MET A N 1
ATOM 2539 C CA . MET A 1 330 ? 5.918 -20.641 2.34 1 98.94 330 MET A CA 1
ATOM 2540 C C . MET A 1 330 ? 7.254 -20.688 1.606 1 98.94 330 MET A C 1
ATOM 2542 O O . MET A 1 330 ? 8.312 -20.609 2.23 1 98.94 330 MET A O 1
ATOM 2546 N N . PRO A 1 331 ? 7.242 -20.812 0.281 1 98.88 331 PRO A N 1
ATOM 2547 C CA . PRO A 1 331 ? 8.508 -20.766 -0.456 1 98.88 331 PRO A CA 1
ATOM 2548 C C . PRO A 1 331 ? 9.172 -19.391 -0.404 1 98.88 331 PRO A C 1
ATOM 2550 O O . PRO A 1 331 ? 8.633 -18.422 -0.948 1 98.88 331 PRO A O 1
ATOM 2553 N N . ALA A 1 332 ? 10.289 -19.312 0.236 1 98.69 332 ALA A N 1
ATOM 2554 C CA . ALA A 1 332 ? 11.055 -18.078 0.311 1 98.69 332 ALA A CA 1
ATOM 2555 C C . ALA A 1 332 ? 12.031 -17.969 -0.86 1 98.69 332 ALA A C 1
ATOM 2557 O O . ALA A 1 332 ? 13.211 -18.297 -0.729 1 98.69 332 ALA A O 1
ATOM 2558 N N . ALA A 1 333 ? 11.617 -17.312 -1.938 1 98.31 333 ALA A N 1
ATOM 2559 C CA . ALA A 1 333 ? 12.281 -17.406 -3.236 1 98.31 333 ALA A CA 1
ATOM 2560 C C . ALA A 1 333 ? 13.32 -16.312 -3.406 1 98.31 333 ALA A C 1
ATOM 2562 O O . ALA A 1 333 ? 14.164 -16.375 -4.305 1 98.31 333 ALA A O 1
ATOM 2563 N N . GLN A 1 334 ? 13.312 -15.258 -2.598 1 98.38 334 GLN A N 1
ATOM 2564 C CA . GLN A 1 334 ? 14.211 -14.117 -2.713 1 98.38 334 GLN A CA 1
ATOM 2565 C C . GLN A 1 334 ? 14.164 -13.516 -4.113 1 98.38 334 GLN A C 1
ATOM 2567 O O . GLN A 1 334 ? 15.203 -13.195 -4.695 1 98.38 334 GLN A O 1
ATOM 2572 N N . LEU A 1 335 ? 12.945 -13.43 -4.629 1 97.69 335 LEU A N 1
ATOM 2573 C CA . LEU A 1 335 ? 12.773 -12.984 -6.008 1 97.69 335 LEU A CA 1
ATOM 2574 C C . LEU A 1 335 ? 13.414 -11.617 -6.219 1 97.69 335 LEU A C 1
ATOM 2576 O O . LEU A 1 335 ? 14.047 -11.375 -7.25 1 97.69 335 LEU A O 1
ATOM 2580 N N . ASN A 1 336 ? 13.273 -10.672 -5.273 1 97.56 336 ASN A N 1
ATOM 2581 C CA . ASN A 1 336 ? 13.781 -9.312 -5.395 1 97.56 336 ASN A CA 1
ATOM 2582 C C . ASN A 1 336 ? 15.297 -9.281 -5.527 1 97.56 336 ASN A C 1
ATOM 2584 O O . ASN A 1 336 ? 15.867 -8.266 -5.945 1 97.56 336 ASN A O 1
ATOM 2588 N N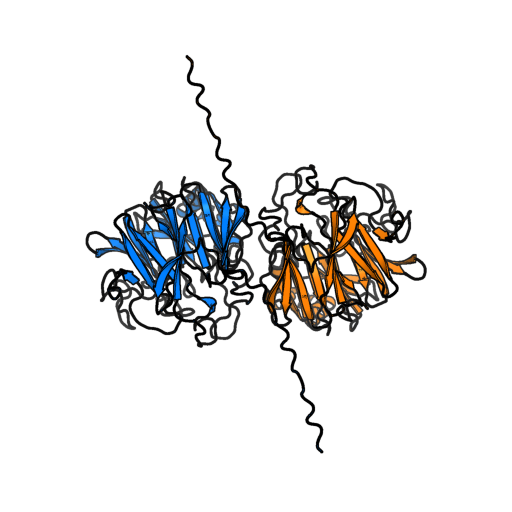 . ARG A 1 337 ? 15.891 -10.383 -5.234 1 97.69 337 ARG A N 1
ATOM 2589 C CA . ARG A 1 337 ? 17.344 -10.453 -5.254 1 97.69 337 ARG A CA 1
ATOM 2590 C C . ARG A 1 337 ? 17.844 -11.086 -6.547 1 97.69 337 ARG A C 1
ATOM 2592 O O . ARG A 1 337 ? 19.062 -11.227 -6.746 1 97.69 337 ARG A O 1
ATOM 2599 N N . GLY A 1 338 ? 16.984 -11.438 -7.398 1 96.62 338 GLY A N 1
ATOM 2600 C CA . GLY A 1 338 ? 17.328 -12.156 -8.617 1 96.62 338 GLY A CA 1
ATOM 2601 C C . GLY A 1 338 ? 17.875 -11.25 -9.703 1 96.62 338 GLY A C 1
ATOM 2602 O O . GLY A 1 338 ? 17.734 -10.031 -9.633 1 96.62 338 GLY A O 1
ATOM 2603 N N . THR A 1 339 ? 18.359 -11.805 -10.773 1 95 339 THR A N 1
ATOM 2604 C CA . THR A 1 339 ? 19.078 -11.133 -11.859 1 95 339 THR A CA 1
ATOM 2605 C C . THR A 1 339 ? 18.141 -10.188 -12.609 1 95 339 THR A C 1
ATOM 2607 O O . THR A 1 339 ? 18.547 -9.109 -13.031 1 95 339 THR A O 1
ATOM 2610 N N . PRO A 1 340 ? 16.859 -10.555 -12.781 1 93.69 340 PRO A N 1
ATOM 2611 C CA . PRO A 1 340 ? 16 -9.656 -13.547 1 93.69 340 PRO A CA 1
ATOM 2612 C C . PRO A 1 340 ? 15.797 -8.305 -12.867 1 93.69 340 PRO A C 1
ATOM 2614 O O . PRO A 1 340 ? 15.461 -7.32 -13.531 1 93.69 340 PRO A O 1
ATOM 2617 N N . PHE A 1 341 ? 16.078 -8.234 -11.539 1 95.19 341 PHE A N 1
ATOM 2618 C CA . PHE A 1 341 ? 15.68 -7.051 -10.797 1 95.19 341 PHE A CA 1
ATOM 2619 C C . PHE A 1 341 ? 16.906 -6.34 -10.219 1 95.19 341 PHE A C 1
ATOM 2621 O O . PHE A 1 341 ? 16.766 -5.441 -9.391 1 95.19 341 PHE A O 1
ATOM 2628 N N . ASN A 1 342 ? 18.078 -6.781 -10.609 1 94.62 342 ASN A N 1
ATOM 2629 C CA . ASN A 1 342 ? 19.328 -6.227 -10.117 1 94.62 342 ASN A CA 1
ATOM 2630 C C . ASN A 1 342 ? 20.359 -6.102 -11.234 1 94.62 342 ASN A C 1
ATOM 2632 O O . ASN A 1 342 ? 21.531 -6.477 -11.055 1 94.62 342 ASN A O 1
ATOM 2636 N N . ASN A 1 343 ? 19.938 -5.598 -12.375 1 90.38 343 ASN A N 1
ATOM 2637 C CA . ASN A 1 343 ? 20.812 -5.297 -13.5 1 90.38 343 ASN A CA 1
ATOM 2638 C C . ASN A 1 343 ? 21.625 -6.516 -13.914 1 90.38 343 ASN A C 1
ATOM 2640 O O . ASN A 1 343 ? 22.828 -6.406 -14.164 1 90.38 343 ASN A O 1
ATOM 2644 N N . GLY A 1 344 ? 21.062 -7.633 -13.742 1 89.75 344 GLY A N 1
ATOM 2645 C CA . GLY A 1 344 ? 21.688 -8.852 -14.219 1 89.75 344 GLY A CA 1
ATOM 2646 C C . GLY A 1 344 ? 22.547 -9.531 -13.172 1 89.75 344 GLY A C 1
ATOM 2647 O O . GLY A 1 344 ? 23.125 -10.586 -13.422 1 89.75 344 GLY A O 1
ATOM 2648 N N . THR A 1 345 ? 22.625 -8.969 -12 1 93.88 345 THR A N 1
ATOM 2649 C CA . THR A 1 345 ? 23.406 -9.547 -10.906 1 93.88 345 THR A CA 1
ATOM 2650 C C . THR A 1 345 ? 22.5 -10.258 -9.914 1 93.88 345 THR A C 1
ATOM 2652 O O . THR A 1 345 ? 21.438 -9.742 -9.555 1 93.88 345 THR A O 1
ATOM 2655 N N . SER A 1 346 ? 22.906 -11.453 -9.492 1 95.88 346 SER A N 1
ATOM 2656 C CA . SER A 1 346 ? 22.141 -12.172 -8.477 1 95.88 346 SER A CA 1
ATOM 2657 C C . SER A 1 346 ? 22.672 -11.867 -7.078 1 95.88 346 SER A C 1
ATOM 2659 O O . SER A 1 346 ? 23.875 -11.969 -6.82 1 95.88 346 SER A O 1
ATOM 2661 N N . PHE A 1 347 ? 21.781 -11.523 -6.176 1 97.31 347 PHE A N 1
ATOM 2662 C CA . PHE A 1 347 ? 22.109 -11.32 -4.77 1 97.31 347 PHE A CA 1
ATOM 2663 C C . PHE A 1 347 ? 21.453 -12.391 -3.9 1 97.31 347 PHE A C 1
ATOM 2665 O O . PHE A 1 347 ? 21.359 -12.242 -2.682 1 97.31 347 PHE A O 1
ATOM 2672 N N . VAL A 1 348 ? 21 -13.43 -4.59 1 98.19 348 VAL A N 1
ATOM 2673 C CA . VAL A 1 348 ? 20.375 -14.547 -3.887 1 98.19 348 VAL A CA 1
ATOM 2674 C C . VAL A 1 348 ? 21.391 -15.188 -2.932 1 98.19 348 VAL A C 1
ATOM 2676 O O . VAL A 1 348 ? 22.547 -15.414 -3.299 1 98.19 348 VAL A O 1
ATOM 2679 N N . GLN A 1 349 ? 20.906 -15.375 -1.698 1 97.69 349 GLN A N 1
ATOM 2680 C CA . GLN A 1 349 ? 21.719 -16.031 -0.683 1 97.69 349 GLN A CA 1
ATOM 2681 C C . GLN A 1 349 ? 21.297 -17.484 -0.493 1 97.69 349 GLN A C 1
ATOM 2683 O O . GLN A 1 349 ? 20.125 -17.766 -0.229 1 97.69 349 GLN A O 1
ATOM 2688 N N . LYS A 1 350 ? 22.188 -18.359 -0.643 1 96.5 350 LYS A N 1
ATOM 2689 C CA . LYS A 1 350 ? 21.953 -19.781 -0.485 1 96.5 350 LYS A CA 1
ATOM 2690 C C . LYS A 1 350 ? 22.344 -20.266 0.909 1 96.5 350 LYS A C 1
ATOM 2692 O O . LYS A 1 350 ? 23.234 -19.688 1.535 1 96.5 350 LYS A O 1
ATOM 2697 N N . PRO A 1 351 ? 21.875 -21.312 1.447 1 97.38 351 PRO A N 1
ATOM 2698 C CA . PRO A 1 351 ? 20.766 -22.062 0.863 1 97.38 351 PRO A CA 1
ATOM 2699 C C . PRO A 1 351 ? 19.438 -21.297 0.95 1 97.38 351 PRO A C 1
ATOM 2701 O O . PRO A 1 351 ? 19.328 -20.344 1.727 1 97.38 351 PRO A O 1
ATOM 2704 N N . LEU A 1 352 ? 18.547 -21.672 0.011 1 98 352 LEU A N 1
ATOM 2705 C CA . LEU A 1 352 ? 17.156 -21.188 0.072 1 98 352 LEU A CA 1
ATOM 2706 C C . LEU A 1 352 ? 16.266 -22.203 0.782 1 98 352 LEU A C 1
ATOM 2708 O O . LEU A 1 352 ? 16.672 -23.344 1.004 1 98 352 LEU A O 1
ATOM 2712 N N . TYR A 1 353 ? 15.062 -21.703 1.138 1 98.38 353 TYR A N 1
ATOM 2713 C CA . TYR A 1 353 ? 14.195 -22.562 1.938 1 98.38 353 TYR A CA 1
ATOM 2714 C C . TYR A 1 353 ? 12.742 -22.422 1.508 1 98.38 353 TYR A C 1
ATOM 2716 O O . TYR A 1 353 ? 12.328 -21.359 1.028 1 98.38 353 TYR A O 1
ATOM 2724 N N . THR A 1 354 ? 12.039 -23.5 1.589 1 98.56 354 THR A N 1
ATOM 2725 C CA . THR A 1 354 ? 10.594 -23.453 1.802 1 98.56 354 THR A CA 1
ATOM 2726 C C . THR A 1 354 ? 10.25 -23.719 3.264 1 98.56 354 THR A C 1
ATOM 2728 O O . THR A 1 354 ? 10.711 -24.719 3.838 1 98.56 354 THR A O 1
ATOM 2731 N N . PHE A 1 355 ? 9.5 -22.812 3.828 1 98.88 355 PHE A N 1
ATOM 2732 C CA . PHE A 1 355 ? 9.102 -22.953 5.223 1 98.88 355 PHE A CA 1
ATOM 2733 C C . PHE A 1 355 ? 7.656 -23.422 5.328 1 98.88 355 PHE A C 1
ATOM 2735 O O . PHE A 1 355 ? 6.906 -23.375 4.348 1 98.88 355 PHE A O 1
ATOM 2742 N N . THR A 1 356 ? 7.34 -23.938 6.504 1 98.88 356 THR A N 1
ATOM 2743 C CA . THR A 1 356 ? 5.941 -24.203 6.824 1 98.88 356 THR A CA 1
ATOM 2744 C C . THR A 1 356 ? 5.586 -23.641 8.203 1 98.88 356 THR A C 1
ATOM 2746 O O . THR A 1 356 ? 6.465 -23.406 9.031 1 98.88 356 THR A O 1
ATOM 2749 N N . ILE A 1 357 ? 4.383 -23.391 8.367 1 98.88 357 ILE A N 1
ATOM 2750 C CA . ILE A 1 357 ? 3.785 -23.062 9.656 1 98.88 357 ILE A CA 1
ATOM 2751 C C . ILE A 1 357 ? 2.424 -23.75 9.781 1 98.88 357 ILE A C 1
ATOM 2753 O O . ILE A 1 357 ? 1.666 -23.812 8.805 1 98.88 357 ILE A O 1
ATOM 2757 N N . ASP A 1 358 ? 2.125 -24.297 10.961 1 98.75 358 ASP A N 1
ATOM 2758 C CA . ASP A 1 358 ? 0.825 -24.922 11.211 1 98.75 358 ASP A CA 1
ATOM 2759 C C . ASP A 1 358 ? -0.255 -23.859 11.414 1 98.75 358 ASP A C 1
ATOM 2761 O O . ASP A 1 358 ? -0.152 -23.031 12.328 1 98.75 358 ASP A O 1
ATOM 2765 N N . ILE A 1 359 ? -1.24 -23.891 10.586 1 98.56 359 ILE A N 1
ATOM 2766 C CA . ILE A 1 359 ? -2.318 -22.922 10.742 1 98.56 359 ILE A CA 1
ATOM 2767 C C . ILE A 1 359 ? -3.596 -23.641 11.172 1 98.56 359 ILE A C 1
ATOM 2769 O O . ILE A 1 359 ? -4.594 -23 11.5 1 98.56 359 ILE A O 1
ATOM 2773 N N . GLY A 1 360 ? -3.678 -24.906 11.109 1 98.25 360 GLY A N 1
ATOM 2774 C CA . GLY A 1 360 ? -4.734 -25.719 11.703 1 98.25 360 GLY A CA 1
ATOM 2775 C C . GLY A 1 360 ? -5.984 -25.781 10.852 1 98.25 360 GLY A C 1
ATOM 2776 O O . GLY A 1 360 ? -7.043 -26.203 11.32 1 98.25 360 GLY A O 1
ATOM 2777 N N . VAL A 1 361 ? -5.914 -25.281 9.672 1 98.06 361 VAL A N 1
ATOM 2778 C CA . VAL A 1 361 ? -7.055 -25.281 8.766 1 98.06 361 VAL A CA 1
ATOM 2779 C C . VAL A 1 361 ? -6.602 -25.688 7.363 1 98.06 361 VAL A C 1
ATOM 2781 O O . VAL A 1 361 ? -5.52 -25.297 6.914 1 98.06 361 VAL A O 1
ATOM 2784 N N . GLY A 1 362 ? -7.387 -26.5 6.613 1 97.69 362 GLY A N 1
ATOM 2785 C CA . GLY A 1 362 ? -7.078 -26.953 5.266 1 97.69 362 GLY A CA 1
ATOM 2786 C C . GLY A 1 362 ? -7.387 -25.906 4.207 1 97.69 362 GLY A C 1
ATOM 2787 O O . GLY A 1 362 ? -7.836 -24.812 4.527 1 97.69 362 GLY A O 1
ATOM 2788 N N . PRO A 1 363 ? -7.141 -26.25 2.971 1 97.75 363 PRO A N 1
ATOM 2789 C CA . PRO A 1 363 ? -7.375 -25.312 1.874 1 97.75 363 PRO A CA 1
ATOM 2790 C C . PRO A 1 363 ? -8.859 -25.125 1.559 1 97.75 363 PRO A C 1
ATOM 2792 O O . PRO A 1 363 ? -9.68 -25.953 1.957 1 97.75 363 PRO A O 1
ATOM 2795 N N . SER A 1 364 ? -9.172 -24.016 0.896 1 97.12 364 SER A N 1
ATOM 2796 C CA . SER A 1 364 ? -10.508 -23.875 0.32 1 97.12 364 SER A CA 1
ATOM 2797 C C . SER A 1 364 ? -10.852 -25.078 -0.562 1 97.12 364 SER A C 1
ATOM 2799 O O . SER A 1 364 ? -10.047 -25.484 -1.408 1 97.12 364 SER A O 1
ATOM 2801 N N . PRO A 1 365 ? -12.055 -25.609 -0.413 1 92.31 365 PRO A N 1
ATOM 2802 C CA . PRO A 1 365 ? -12.406 -26.812 -1.175 1 92.31 365 PRO A CA 1
ATOM 2803 C C . PRO A 1 365 ? -12.531 -26.547 -2.674 1 92.31 365 PRO A C 1
ATOM 2805 O O . PRO A 1 365 ? -12.469 -27.469 -3.479 1 92.31 365 PRO A O 1
ATOM 2808 N N . ILE A 1 366 ? -12.711 -25.328 -3.078 1 94.31 366 ILE A N 1
ATOM 2809 C CA . ILE A 1 366 ? -12.867 -25.062 -4.504 1 94.31 366 ILE A CA 1
ATOM 2810 C C . ILE A 1 366 ? -11.508 -24.734 -5.121 1 94.31 366 ILE A C 1
ATOM 2812 O O . ILE A 1 366 ? -11.406 -24.516 -6.328 1 94.31 366 ILE A O 1
ATOM 2816 N N . ASP A 1 367 ? -10.562 -24.641 -4.25 1 93 367 ASP A N 1
ATOM 2817 C CA . ASP A 1 367 ? -9.188 -24.484 -4.734 1 93 367 ASP A CA 1
ATOM 2818 C C . ASP A 1 367 ? -8.539 -25.844 -4.992 1 93 367 ASP A C 1
ATOM 2820 O O . ASP A 1 367 ? -8.211 -26.172 -6.133 1 93 367 ASP A O 1
ATOM 2824 N N . HIS A 1 368 ? -8.406 -26.641 -3.846 1 89.94 368 HIS A N 1
ATOM 2825 C CA . HIS A 1 368 ? -7.891 -28 -3.957 1 89.94 368 HIS A CA 1
ATOM 2826 C C . HIS A 1 368 ? -8.234 -28.812 -2.719 1 89.94 368 HIS A C 1
ATOM 2828 O O . HIS A 1 368 ? -8.781 -28.297 -1.751 1 89.94 368 HIS A O 1
ATOM 2834 N N . THR A 1 369 ? -7.992 -30.156 -2.855 1 83.69 369 THR A N 1
ATOM 2835 C CA . THR A 1 369 ? -8.273 -31.047 -1.739 1 83.69 369 THR A CA 1
ATOM 2836 C C . THR A 1 369 ? -6.98 -31.594 -1.141 1 83.69 369 THR A C 1
ATOM 2838 O O . THR A 1 369 ? -5.98 -31.75 -1.844 1 83.69 369 THR A O 1
ATOM 2841 N N . MET B 1 1 ? -24.75 -40 44.562 1 32.25 1 MET B N 1
ATOM 2842 C CA . MET B 1 1 ? -23.391 -39.469 44.531 1 32.25 1 MET B CA 1
ATOM 2843 C C . MET B 1 1 ? -23.078 -38.875 43.156 1 32.25 1 MET B C 1
ATOM 2845 O O . MET B 1 1 ? -22.891 -39.594 42.188 1 32.25 1 MET B O 1
ATOM 2849 N N . GLY B 1 2 ? -23.625 -37.656 42.844 1 34.66 2 GLY B N 1
ATOM 2850 C CA . GLY B 1 2 ? -23.625 -36.906 41.594 1 34.66 2 GLY B CA 1
ATOM 2851 C C . GLY B 1 2 ? -22.25 -36.375 41.219 1 34.66 2 GLY B C 1
ATOM 2852 O O . GLY B 1 2 ? -21.578 -35.75 42.031 1 34.66 2 GLY B O 1
ATOM 2853 N N . LEU B 1 3 ? -21.516 -37.094 40.281 1 30.55 3 LEU B N 1
ATOM 2854 C CA . LEU B 1 3 ? -20.219 -36.781 39.719 1 30.55 3 LEU B CA 1
ATOM 2855 C C . LEU B 1 3 ? -20.234 -35.406 39.031 1 30.55 3 LEU B C 1
ATOM 2857 O O . LEU B 1 3 ? -20.953 -35.219 38.031 1 30.55 3 LEU B O 1
ATOM 2861 N N . ARG B 1 4 ? -20 -34.312 39.812 1 37.94 4 ARG B N 1
ATOM 2862 C CA . ARG B 1 4 ? -19.781 -32.969 39.281 1 37.94 4 ARG B CA 1
ATOM 2863 C C . ARG B 1 4 ? -18.578 -32.938 38.344 1 37.94 4 ARG B C 1
ATOM 2865 O O . ARG B 1 4 ? -17.469 -33.281 38.781 1 37.94 4 ARG B O 1
ATOM 2872 N N . THR B 1 5 ? -18.797 -33.156 37.031 1 37.41 5 THR B N 1
ATOM 2873 C CA . THR B 1 5 ? -17.781 -33 36 1 37.41 5 THR B CA 1
ATOM 2874 C C . THR B 1 5 ? -17.219 -31.578 35.969 1 37.41 5 THR B C 1
ATOM 2876 O O . THR B 1 5 ? -17.969 -30.625 35.781 1 37.41 5 THR B O 1
ATOM 2879 N N . LEU B 1 6 ? -16.125 -31.344 36.656 1 36.06 6 LEU B N 1
ATOM 2880 C CA . LEU B 1 6 ? -15.367 -30.094 36.562 1 36.06 6 LEU B CA 1
ATOM 2881 C C . LEU B 1 6 ? -14.82 -29.891 35.156 1 36.06 6 LEU B C 1
ATOM 2883 O O . LEU B 1 6 ? -13.984 -30.672 34.688 1 36.06 6 LEU B O 1
ATOM 2887 N N . LEU B 1 7 ? -15.602 -29.219 34.312 1 36.38 7 LEU B N 1
ATOM 2888 C CA . LEU B 1 7 ? -15.086 -28.766 33 1 36.38 7 LEU B CA 1
ATOM 2889 C C . LEU B 1 7 ? -13.984 -27.734 33.188 1 36.38 7 LEU B C 1
ATOM 2891 O O . LEU B 1 7 ? -14.242 -26.625 33.688 1 36.38 7 LEU B O 1
ATOM 2895 N N . LEU B 1 8 ? -12.734 -28.141 33.281 1 38.34 8 LEU B N 1
ATOM 2896 C CA . LEU B 1 8 ? -11.602 -27.219 33.219 1 38.34 8 LEU B CA 1
ATOM 2897 C C . LEU B 1 8 ? -11.547 -26.516 31.875 1 38.34 8 LEU B C 1
ATOM 2899 O O . LEU B 1 8 ? -11.367 -27.156 30.844 1 38.34 8 LEU B O 1
ATOM 2903 N N . GLY B 1 9 ? -12.211 -25.375 31.734 1 35.25 9 GLY B N 1
ATOM 2904 C CA . GLY B 1 9 ? -12.039 -24.5 30.562 1 35.25 9 GLY B CA 1
ATOM 2905 C C . GLY B 1 9 ? -10.602 -24.078 30.344 1 35.25 9 GLY B C 1
ATOM 2906 O O . GLY B 1 9 ? -10 -23.453 31.219 1 35.25 9 GLY B O 1
ATOM 2907 N N . MET B 1 10 ? -9.812 -24.766 29.562 1 34.34 10 MET B N 1
ATOM 2908 C CA . MET B 1 10 ? -8.508 -24.281 29.125 1 34.34 10 MET B CA 1
ATOM 2909 C C . MET B 1 10 ? -8.633 -22.953 28.391 1 34.34 10 MET B C 1
ATOM 2911 O O . MET B 1 10 ? -9.297 -22.875 27.359 1 34.34 10 MET B O 1
ATOM 2915 N N . LEU B 1 11 ? -8.406 -21.844 29.031 1 34.59 11 LEU B N 1
ATOM 2916 C CA . LEU B 1 11 ? -8.203 -20.562 28.375 1 34.59 11 LEU B CA 1
ATOM 2917 C C . LEU B 1 11 ? -7.059 -20.625 27.375 1 34.59 11 LEU B C 1
ATOM 2919 O O . LEU B 1 11 ? -5.902 -20.812 27.766 1 34.59 11 LEU B O 1
ATOM 2923 N N . LEU B 1 12 ? -7.312 -20.953 26.141 1 35.28 12 LEU B N 1
ATOM 2924 C CA . LEU B 1 12 ? -6.359 -20.734 25.062 1 35.28 12 LEU B CA 1
ATOM 2925 C C . LEU B 1 12 ? -5.848 -19.297 25.078 1 35.28 12 LEU B C 1
ATOM 2927 O O . LEU B 1 12 ? -6.625 -18.344 24.906 1 35.28 12 LEU B O 1
ATOM 2931 N N . ALA B 1 13 ? -4.734 -19.109 25.688 1 32.09 13 ALA B N 1
ATOM 2932 C CA . ALA B 1 13 ? -4.02 -17.828 25.562 1 32.09 13 ALA B CA 1
ATOM 2933 C C . ALA B 1 13 ? -3.748 -17.484 24.109 1 32.09 13 ALA B C 1
ATOM 2935 O O . ALA B 1 13 ? -2.947 -18.156 23.438 1 32.09 13 ALA B O 1
ATOM 2936 N N . LEU B 1 14 ? -4.598 -16.812 23.453 1 35.97 14 LEU B N 1
ATOM 2937 C CA . LEU B 1 14 ? -4.211 -16.094 22.25 1 35.97 14 LEU B CA 1
ATOM 2938 C C . LEU B 1 14 ? -2.982 -15.227 22.484 1 35.97 14 LEU B C 1
ATOM 2940 O O . LEU B 1 14 ? -3.066 -14.211 23.188 1 35.97 14 LEU B O 1
ATOM 2944 N N . THR B 1 15 ? -1.893 -15.828 22.609 1 34.47 15 THR B N 1
ATOM 2945 C CA . THR B 1 15 ? -0.698 -14.992 22.609 1 34.47 15 THR B CA 1
ATOM 2946 C C . THR B 1 15 ? -0.678 -14.07 21.391 1 34.47 15 THR B C 1
ATOM 2948 O O . THR B 1 15 ? -0.507 -14.531 20.266 1 34.47 15 THR B O 1
ATOM 2951 N N . ASN B 1 16 ? -1.487 -13.062 21.391 1 40.47 16 ASN B N 1
ATOM 2952 C CA . ASN B 1 16 ? -1.229 -11.961 20.469 1 40.47 16 ASN B CA 1
ATOM 2953 C C . ASN B 1 16 ? 0.237 -11.531 20.5 1 40.47 16 ASN B C 1
ATOM 2955 O O . ASN B 1 16 ? 0.749 -11.133 21.547 1 40.47 16 ASN B O 1
ATOM 2959 N N . THR B 1 17 ? 1.072 -12.125 19.844 1 45.41 17 THR B N 1
ATOM 2960 C CA . THR B 1 17 ? 2.434 -11.602 19.781 1 45.41 17 THR B CA 1
ATOM 2961 C C . THR B 1 17 ? 2.422 -10.086 19.656 1 45.41 17 THR B C 1
ATOM 2963 O O . THR B 1 17 ? 2.367 -9.547 18.547 1 45.41 17 THR B O 1
ATOM 2966 N N . SER B 1 18 ? 1.689 -9.43 20.531 1 52.91 18 SER B N 1
ATOM 2967 C CA . SER B 1 18 ? 1.707 -7.977 20.672 1 52.91 18 SER B CA 1
ATOM 2968 C C . SER B 1 18 ? 3.133 -7.449 20.797 1 52.91 18 SER B C 1
ATOM 2970 O O . SER B 1 18 ? 3.932 -7.98 21.562 1 52.91 18 SER B O 1
ATOM 2972 N N . SER B 1 19 ? 3.643 -6.809 19.703 1 65.44 19 SER B N 1
ATOM 2973 C CA . SER B 1 19 ? 4.922 -6.121 19.828 1 65.44 19 SER B CA 1
ATOM 2974 C C . SER B 1 19 ? 5.059 -5.445 21.188 1 65.44 19 SER B C 1
ATOM 2976 O O . SER B 1 19 ? 4.094 -4.879 21.703 1 65.44 19 SER B O 1
ATOM 2978 N N . SER B 1 20 ? 6.117 -5.73 21.891 1 82.5 20 SER B N 1
ATOM 2979 C CA . SER B 1 20 ? 6.426 -5.145 23.188 1 82.5 20 SER B CA 1
ATOM 2980 C C . SER B 1 20 ? 6.723 -3.654 23.062 1 82.5 20 SER B C 1
ATOM 2982 O O . SER B 1 20 ? 7.059 -3.168 21.984 1 82.5 20 SER B O 1
ATOM 2984 N N . GLN B 1 21 ? 6.52 -2.949 24.141 1 93.94 21 GLN B N 1
ATOM 2985 C CA . GLN B 1 21 ? 6.824 -1.523 24.203 1 93.94 21 GLN B CA 1
ATOM 2986 C C . GLN B 1 21 ? 8.312 -1.271 23.984 1 93.94 21 GLN B C 1
ATOM 2988 O O . GLN B 1 21 ? 9.156 -2 24.5 1 93.94 21 GLN B O 1
ATOM 2993 N N . ASP B 1 22 ? 8.602 -0.361 23.156 1 96.88 22 ASP B N 1
ATOM 2994 C CA . ASP B 1 22 ? 9.984 0.057 22.906 1 96.88 22 ASP B CA 1
ATOM 2995 C C . ASP B 1 22 ? 10.406 1.146 23.891 1 96.88 22 ASP B C 1
ATOM 2997 O O . ASP B 1 22 ? 9.789 2.213 23.953 1 96.88 22 ASP B O 1
ATOM 3001 N N . PRO B 1 23 ? 11.461 0.892 24.734 1 97.12 23 PRO B N 1
ATOM 3002 C CA . PRO B 1 23 ? 11.852 1.854 25.766 1 97.12 23 PRO B CA 1
ATOM 3003 C C . PRO B 1 23 ? 12.336 3.18 25.188 1 97.12 23 PRO B C 1
ATOM 3005 O O . PRO B 1 23 ? 12.398 4.184 25.891 1 97.12 23 PRO B O 1
ATOM 3008 N N . ARG B 1 24 ? 12.703 3.287 23.953 1 98.12 24 ARG B N 1
ATOM 3009 C CA . ARG B 1 24 ? 13.133 4.531 23.328 1 98.12 24 ARG B CA 1
ATOM 3010 C C . ARG B 1 24 ? 11.969 5.504 23.172 1 98.12 24 ARG B C 1
ATOM 3012 O O . ARG B 1 24 ? 12.18 6.711 23.016 1 98.12 24 ARG B O 1
ATOM 3019 N N . VAL B 1 25 ? 10.711 5 23.109 1 98.81 25 VAL B N 1
ATOM 3020 C CA . VAL B 1 25 ? 9.508 5.816 22.953 1 98.81 25 VAL B CA 1
ATOM 3021 C C . VAL B 1 25 ? 9.094 6.379 24.312 1 98.81 25 VAL B C 1
ATOM 3023 O O . VAL B 1 25 ? 8.75 5.621 25.234 1 98.81 25 VAL B O 1
ATOM 3026 N N . GLN B 1 26 ? 9.102 7.723 24.438 1 98.62 26 GLN B N 1
ATOM 3027 C CA . GLN B 1 26 ? 8.82 8.383 25.719 1 98.62 26 GLN B CA 1
ATOM 3028 C C . GLN B 1 26 ? 7.527 9.188 25.641 1 98.62 26 GLN B C 1
ATOM 3030 O O . GLN B 1 26 ? 7.211 9.773 24.609 1 98.62 26 GLN B O 1
ATOM 3035 N N . VAL B 1 27 ? 6.855 9.289 26.766 1 98.19 27 VAL B N 1
ATOM 3036 C CA . VAL B 1 27 ? 5.656 10.117 26.859 1 98.19 27 VAL B CA 1
ATOM 3037 C C . VAL B 1 27 ? 6.047 11.586 26.984 1 98.19 27 VAL B C 1
ATOM 3039 O O . VAL B 1 27 ? 6.762 11.961 27.922 1 98.19 27 VAL B O 1
ATOM 3042 N N . ALA B 1 28 ? 5.637 12.352 26.078 1 97.69 28 ALA B N 1
ATOM 3043 C CA . ALA B 1 28 ? 5.875 13.789 26.172 1 97.69 28 ALA B CA 1
ATOM 3044 C C . ALA B 1 28 ? 4.66 14.516 26.734 1 97.69 28 ALA B C 1
ATOM 3046 O O . ALA B 1 28 ? 4.805 15.445 27.547 1 97.69 28 ALA B O 1
ATOM 3047 N N . LEU B 1 29 ? 3.512 14.18 26.281 1 97.5 29 LEU B N 1
ATOM 3048 C CA . LEU B 1 29 ? 2.26 14.758 26.75 1 97.5 29 LEU B CA 1
ATOM 3049 C C . LEU B 1 29 ? 1.247 13.664 27.078 1 97.5 29 LEU B C 1
ATOM 3051 O O . LEU B 1 29 ? 1.162 12.656 26.375 1 97.5 29 LEU B O 1
ATOM 3055 N N . THR B 1 30 ? 0.483 13.836 28.109 1 96.75 30 THR B N 1
ATOM 3056 C CA . THR B 1 30 ? -0.728 13.078 28.422 1 96.75 30 THR B CA 1
ATOM 3057 C C . THR B 1 30 ? -1.971 13.938 28.188 1 96.75 30 THR B C 1
ATOM 3059 O O . THR B 1 30 ? -2.072 15.047 28.703 1 96.75 30 THR B O 1
ATOM 3062 N N . LEU B 1 31 ? -2.877 13.438 27.406 1 95.69 31 LEU B N 1
ATOM 3063 C CA . LEU B 1 31 ? -3.957 14.258 26.875 1 95.69 31 LEU B CA 1
ATOM 3064 C C . LEU B 1 31 ? -5.316 13.633 27.172 1 95.69 31 LEU B C 1
ATOM 3066 O O . LEU B 1 31 ? -5.426 12.414 27.297 1 95.69 31 LEU B O 1
ATOM 3070 N N . GLN B 1 32 ? -6.348 14.539 27.188 1 94.62 32 GLN B N 1
ATOM 3071 C CA . GLN B 1 32 ? -7.711 14.055 27.375 1 94.62 32 GLN B CA 1
ATOM 3072 C C . GLN B 1 32 ? -8.469 13.992 26.047 1 94.62 32 GLN B C 1
ATOM 3074 O O . GLN B 1 32 ? -9.508 13.344 25.953 1 94.62 32 GLN B O 1
ATOM 3079 N N . HIS B 1 33 ? -7.934 14.68 25.062 1 96.56 33 HIS B N 1
ATOM 3080 C CA . HIS B 1 33 ? -8.555 14.719 23.734 1 96.56 33 HIS B CA 1
ATOM 3081 C C . HIS B 1 33 ? -7.523 14.492 22.641 1 96.56 33 HIS B C 1
ATOM 3083 O O . HIS B 1 33 ? -6.336 14.773 22.828 1 96.56 33 HIS B O 1
ATOM 3089 N N . PRO B 1 34 ? -7.949 13.961 21.5 1 98.12 34 PRO B N 1
ATOM 3090 C CA . PRO B 1 34 ? -7.012 13.68 20.406 1 98.12 34 PRO B CA 1
ATOM 3091 C C . PRO B 1 34 ? -6.301 14.938 19.906 1 98.12 34 PRO B C 1
ATOM 3093 O O . PRO B 1 34 ? -6.949 15.945 19.625 1 98.12 34 PRO B O 1
ATOM 3096 N N . VAL B 1 35 ? -5.051 14.844 19.859 1 98.19 35 VAL B N 1
ATOM 3097 C CA . VAL B 1 35 ? -4.184 15.852 19.266 1 98.19 35 VAL B CA 1
ATOM 3098 C C . VAL B 1 35 ? -3.518 15.281 18.016 1 98.19 35 VAL B C 1
ATOM 3100 O O . VAL B 1 35 ? -2.85 14.242 18.078 1 98.19 35 VAL B O 1
ATOM 3103 N N . ASN B 1 36 ? -3.715 15.945 16.859 1 97.62 36 ASN B N 1
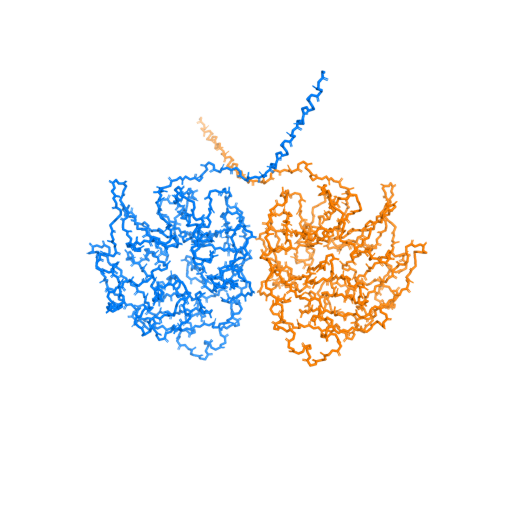ATOM 3104 C CA . ASN B 1 36 ? -3.176 15.367 15.625 1 97.62 36 ASN B CA 1
ATOM 3105 C C . ASN B 1 36 ? -1.922 16.109 15.164 1 97.62 36 ASN B C 1
ATOM 3107 O O . ASN B 1 36 ? -1.289 15.711 14.18 1 97.62 36 ASN B O 1
ATOM 3111 N N . GLY B 1 37 ? -1.515 17.172 15.867 1 98.38 37 GLY B N 1
ATOM 3112 C CA . GLY B 1 37 ? -0.297 17.875 15.508 1 98.38 37 GLY B CA 1
ATOM 3113 C C . GLY B 1 37 ? 0.3 18.656 16.656 1 98.38 37 GLY B C 1
ATOM 3114 O O . GLY B 1 37 ? -0.429 19.172 17.516 1 98.38 37 GLY B O 1
ATOM 3115 N N . VAL B 1 38 ? 1.618 18.766 16.703 1 98.56 38 VAL B N 1
ATOM 3116 C CA . VAL B 1 38 ? 2.35 19.594 17.641 1 98.56 38 VAL B CA 1
ATOM 3117 C C . VAL B 1 38 ? 3.455 20.359 16.922 1 98.56 38 VAL B C 1
ATOM 3119 O O . VAL B 1 38 ? 3.963 19.891 15.891 1 98.56 38 VAL B O 1
ATOM 3122 N N . SER B 1 39 ? 3.764 21.484 17.359 1 98.19 39 SER B N 1
ATOM 3123 C CA . SER B 1 39 ? 4.922 22.25 16.906 1 98.19 39 SER B CA 1
ATOM 3124 C C . SER B 1 39 ? 5.586 22.984 18.078 1 98.19 39 SER B C 1
ATOM 3126 O O . SER B 1 39 ? 4.902 23.484 18.969 1 98.19 39 SER B O 1
ATOM 3128 N N . THR B 1 40 ? 6.844 22.969 18.047 1 97.38 40 THR B N 1
ATOM 3129 C CA . THR B 1 40 ? 7.594 23.641 19.109 1 97.38 40 THR B CA 1
ATOM 3130 C C . THR B 1 40 ? 8.477 24.734 18.531 1 97.38 40 THR B C 1
ATOM 3132 O O . THR B 1 40 ? 8.961 24.625 17.406 1 97.38 40 THR B O 1
ATOM 3135 N N . THR B 1 41 ? 8.672 25.766 19.312 1 95.88 41 THR B N 1
ATOM 3136 C CA . THR B 1 41 ? 9.672 26.766 18.984 1 95.88 41 THR B CA 1
ATOM 3137 C C . THR B 1 41 ? 11.008 26.438 19.656 1 95.88 41 THR B C 1
ATOM 3139 O O . THR B 1 41 ? 11.055 25.672 20.609 1 95.88 41 THR B O 1
ATOM 3142 N N . PRO B 1 42 ? 12.062 27.047 19.141 1 92.12 42 PRO B N 1
ATOM 3143 C CA . PRO B 1 42 ? 13.359 26.797 19.75 1 92.12 42 PRO B CA 1
ATOM 3144 C C . PRO B 1 42 ? 13.406 27.219 21.219 1 92.12 42 PRO B C 1
ATOM 3146 O O . PRO B 1 42 ? 14.141 26.625 22.016 1 92.12 42 PRO B O 1
ATOM 3149 N N . ASP B 1 43 ? 12.656 28.156 21.641 1 92.25 43 ASP B N 1
ATOM 3150 C CA . ASP B 1 43 ? 12.703 28.656 23.016 1 92.25 43 ASP B CA 1
ATOM 3151 C C . ASP B 1 43 ? 11.727 27.891 23.906 1 92.25 43 ASP B C 1
ATOM 3153 O O . ASP B 1 43 ? 11.562 28.219 25.078 1 92.25 43 ASP B O 1
ATOM 3157 N N . GLY B 1 44 ? 11.016 26.969 23.297 1 92 44 GLY B N 1
ATOM 3158 C CA . GLY B 1 44 ? 10.336 26 24.141 1 92 44 GLY B CA 1
ATOM 3159 C C . GLY B 1 44 ? 8.828 26.156 24.141 1 92 44 GLY B C 1
ATOM 3160 O O . GLY B 1 44 ? 8.117 25.438 24.844 1 92 44 GLY B O 1
ATOM 3161 N N . ARG B 1 45 ? 8.242 27.156 23.344 1 96.56 45 ARG B N 1
ATOM 3162 C CA . ARG B 1 45 ? 6.789 27.188 23.219 1 96.56 45 ARG B CA 1
ATOM 3163 C C . ARG B 1 45 ? 6.266 25.953 22.5 1 96.56 45 ARG B C 1
ATOM 3165 O O . ARG B 1 45 ? 6.91 25.453 21.562 1 96.56 45 ARG B O 1
ATOM 3172 N N . LEU B 1 46 ? 5.184 25.438 22.953 1 98.12 46 LEU B N 1
ATOM 3173 C CA . LEU B 1 46 ? 4.562 24.25 22.391 1 98.12 46 LEU B CA 1
ATOM 3174 C C . LEU B 1 46 ? 3.113 24.531 21.984 1 98.12 46 LEU B C 1
ATOM 3176 O O . LEU B 1 46 ? 2.332 25.031 22.797 1 98.12 46 LEU B O 1
ATOM 3180 N N . PHE B 1 47 ? 2.797 24.281 20.766 1 98.69 47 PHE B N 1
ATOM 3181 C CA . PHE B 1 47 ? 1.441 24.422 20.25 1 98.69 47 PHE B CA 1
ATOM 3182 C C . PHE B 1 47 ? 0.85 23.062 19.891 1 98.69 47 PHE B C 1
ATOM 3184 O O . PHE B 1 47 ? 1.547 22.203 19.359 1 98.69 47 PHE B O 1
ATOM 3191 N N . VAL B 1 48 ? -0.418 22.859 20.188 1 98.5 48 VAL B N 1
ATOM 3192 C CA . VAL B 1 48 ? -1.098 21.609 19.906 1 98.5 48 VAL B CA 1
ATOM 3193 C C . VAL B 1 48 ? -2.314 21.875 19.016 1 98.5 48 VAL B C 1
ATOM 3195 O O . VAL B 1 48 ? -2.93 22.938 19.094 1 98.5 48 VAL B O 1
ATOM 3198 N N . LEU B 1 49 ? -2.623 20.969 18.203 1 98.69 49 LEU B N 1
ATOM 3199 C CA . LEU B 1 49 ? -3.805 20.969 17.344 1 98.69 49 LEU B CA 1
ATOM 3200 C C . LEU B 1 49 ? -4.754 19.844 17.734 1 98.69 49 LEU B C 1
ATOM 3202 O O . LEU B 1 49 ? -4.445 18.672 17.516 1 98.69 49 LEU B O 1
ATOM 3206 N N . TYR B 1 50 ? -5.906 20.234 18.25 1 97.38 50 TYR B N 1
ATOM 3207 C CA . TYR B 1 50 ? -6.91 19.234 18.625 1 97.38 50 TYR B CA 1
ATOM 3208 C C . TYR B 1 50 ? -7.715 18.797 17.406 1 97.38 50 TYR B C 1
ATOM 3210 O O . TYR B 1 50 ? -8.25 19.625 16.672 1 97.38 50 TYR B O 1
ATOM 3218 N N . ALA B 1 51 ? -7.891 17.5 17.219 1 93.5 51 ALA B N 1
ATOM 3219 C CA . ALA B 1 51 ? -8.633 16.953 16.094 1 93.5 51 ALA B CA 1
ATOM 3220 C C . ALA B 1 51 ? -10.133 16.922 16.391 1 93.5 51 ALA B C 1
ATOM 3222 O O . ALA B 1 51 ? -10.953 16.938 15.469 1 93.5 51 ALA B O 1
ATOM 3223 N N . ARG B 1 52 ? -10.508 16.812 17.641 1 93.56 52 ARG B N 1
ATOM 3224 C CA . ARG B 1 52 ? -11.867 16.812 18.172 1 93.56 52 ARG B CA 1
ATOM 3225 C C . ARG B 1 52 ? -12.703 15.695 17.531 1 93.56 52 ARG B C 1
ATOM 3227 O O . ARG B 1 52 ? -13.891 15.867 17.281 1 93.56 52 ARG B O 1
ATOM 3234 N N . VAL B 1 53 ? -12.078 14.602 17.125 1 93.31 53 VAL B N 1
ATOM 3235 C CA . VAL B 1 53 ? -12.758 13.492 16.469 1 93.31 53 VAL B CA 1
ATOM 3236 C C . VAL B 1 53 ? -13.461 12.625 17.516 1 93.31 53 VAL B C 1
ATOM 3238 O O . VAL B 1 53 ? -14.109 11.641 17.188 1 93.31 53 VAL B O 1
ATOM 3241 N N . ASP B 1 54 ? -13.305 12.938 18.781 1 95.38 54 ASP B N 1
ATOM 3242 C CA . ASP B 1 54 ? -13.953 12.188 19.859 1 95.38 54 ASP B CA 1
ATOM 3243 C C . ASP B 1 54 ? -15.273 12.836 20.266 1 95.38 54 ASP B C 1
ATOM 3245 O O . ASP B 1 54 ? -15.883 12.445 21.266 1 95.38 54 ASP B O 1
ATOM 3249 N N . GLY B 1 55 ? -15.664 13.836 19.609 1 91.69 55 GLY B N 1
ATOM 3250 C CA . GLY B 1 55 ? -16.906 14.523 19.906 1 91.69 55 GLY B CA 1
ATOM 3251 C C . GLY B 1 55 ? -16.75 15.672 20.891 1 91.69 55 GLY B C 1
ATOM 3252 O O . GLY B 1 55 ? -17.703 16.375 21.188 1 91.69 55 GLY B O 1
ATOM 3253 N N . SER B 1 56 ? -15.547 15.883 21.312 1 93.94 56 SER B N 1
ATOM 3254 C CA . SER B 1 56 ? -15.297 16.984 22.234 1 93.94 56 SER B CA 1
ATOM 3255 C C . SER B 1 56 ? -15.406 18.328 21.531 1 93.94 56 SER B C 1
ATOM 3257 O O . SER B 1 56 ? -15.438 18.406 20.312 1 93.94 56 SER B O 1
ATOM 3259 N N . THR B 1 57 ? -15.539 19.359 22.359 1 92.38 57 THR B N 1
ATOM 3260 C CA . THR B 1 57 ? -15.57 20.75 21.891 1 92.38 57 THR B CA 1
ATOM 3261 C C . THR B 1 57 ? -14.453 21.562 22.531 1 92.38 57 THR B C 1
ATOM 3263 O O . THR B 1 57 ? -13.742 21.078 23.406 1 92.38 57 THR B O 1
ATOM 3266 N N . GLY B 1 58 ? -14.266 22.812 22.031 1 93.44 58 GLY B N 1
ATOM 3267 C CA . GLY B 1 58 ? -13.211 23.688 22.531 1 93.44 58 GLY B CA 1
ATOM 3268 C C . GLY B 1 58 ? -12.297 24.188 21.422 1 93.44 58 GLY B C 1
ATOM 3269 O O . GLY B 1 58 ? -12.586 24 20.234 1 93.44 58 GLY B O 1
ATOM 3270 N N . PRO B 1 59 ? -11.25 24.859 21.859 1 95.44 59 PRO B N 1
ATOM 3271 C CA . PRO B 1 59 ? -10.336 25.375 20.828 1 95.44 59 PRO B CA 1
ATOM 3272 C C . PRO B 1 59 ? -9.695 24.25 20.016 1 95.44 59 PRO B C 1
ATOM 3274 O O . PRO B 1 59 ? -9.492 23.141 20.516 1 95.44 59 PRO B O 1
ATOM 3277 N N . MET B 1 60 ? -9.43 24.547 18.812 1 96.06 60 MET B N 1
ATOM 3278 C CA . MET B 1 60 ? -8.719 23.609 17.953 1 96.06 60 MET B CA 1
ATOM 3279 C C . MET B 1 60 ? -7.215 23.797 18.062 1 96.06 60 MET B C 1
ATOM 3281 O O . MET B 1 60 ? -6.453 22.828 18.031 1 96.06 60 MET B O 1
ATOM 3285 N N . VAL B 1 61 ? -6.82 25.031 18.188 1 98.62 61 VAL B N 1
ATOM 3286 C CA . VAL B 1 61 ? -5.41 25.359 18.312 1 98.62 61 VAL B CA 1
ATOM 3287 C C . VAL B 1 61 ? -5.145 25.969 19.688 1 98.62 61 VAL B C 1
ATOM 3289 O O . VAL B 1 61 ? -5.879 26.859 20.141 1 98.62 61 VAL B O 1
ATOM 3292 N N . ALA B 1 62 ? -4.137 25.484 20.344 1 98.44 62 ALA B N 1
ATOM 3293 C CA . ALA B 1 62 ? -3.818 26 21.672 1 98.44 62 ALA B CA 1
ATOM 3294 C C . ALA B 1 62 ? -2.312 25.984 21.922 1 98.44 62 ALA B C 1
ATOM 3296 O O . ALA B 1 62 ? -1.582 25.219 21.281 1 98.44 62 ALA B O 1
ATOM 3297 N N . GLU B 1 63 ? -1.877 26.859 22.734 1 98.31 63 GLU B N 1
ATOM 3298 C CA . GLU B 1 63 ? -0.536 26.781 23.312 1 98.31 63 GLU B CA 1
ATOM 3299 C C . GLU B 1 63 ? -0.536 25.953 24.609 1 98.31 63 GLU B C 1
ATOM 3301 O O . GLU B 1 63 ? -1.36 26.188 25.484 1 98.31 63 GLU B O 1
ATOM 3306 N N . TRP B 1 64 ? 0.336 25 24.547 1 97.19 64 TRP B N 1
ATOM 3307 C CA . TRP B 1 64 ? 0.42 24.062 25.672 1 97.19 64 TRP B CA 1
ATOM 3308 C C . TRP B 1 64 ? 1.289 24.641 26.797 1 97.19 64 TRP B C 1
ATOM 3310 O O . TRP B 1 64 ? 2.346 25.219 26.531 1 97.19 64 TRP B O 1
ATOM 3320 N N . HIS B 1 65 ? 0.765 24.422 27.953 1 90.44 65 HIS B N 1
ATOM 3321 C CA . HIS B 1 65 ? 1.494 24.812 29.156 1 90.44 65 HIS B CA 1
ATOM 3322 C C . HIS B 1 65 ? 1.638 23.625 30.109 1 90.44 65 HIS B C 1
ATOM 3324 O O . HIS B 1 65 ? 0.705 22.844 30.281 1 90.44 65 HIS B O 1
ATOM 3330 N N . ASN B 1 66 ? 2.787 23.25 30.625 1 81.12 66 ASN B N 1
ATOM 3331 C CA . ASN B 1 66 ? 3.037 22.078 31.469 1 81.12 66 ASN B CA 1
ATOM 3332 C C . ASN B 1 66 ? 2.143 22.078 32.688 1 81.12 66 ASN B C 1
ATOM 3334 O O . ASN B 1 66 ? 1.644 21.031 33.125 1 81.12 66 ASN B O 1
ATOM 3338 N N . ASP B 1 67 ? 1.848 23.125 33.312 1 84 67 ASP B N 1
ATOM 3339 C CA . ASP B 1 67 ? 1.214 23.125 34.625 1 84 67 ASP B CA 1
ATOM 3340 C C . ASP B 1 67 ? -0.144 23.828 34.562 1 84 67 ASP B C 1
ATOM 3342 O O . ASP B 1 67 ? -0.674 24.234 35.594 1 84 67 ASP B O 1
ATOM 3346 N N . SER B 1 68 ? -0.649 23.922 33.375 1 85.25 68 SER B N 1
ATOM 3347 C CA . SER B 1 68 ? -1.95 24.578 33.281 1 85.25 68 SER B CA 1
ATOM 3348 C C . SER B 1 68 ? -2.689 24.125 32.031 1 85.25 68 SER B C 1
ATOM 3350 O O . SER B 1 68 ? -2.133 23.391 31.188 1 85.25 68 SER B O 1
ATOM 3352 N N . ASP B 1 69 ? -3.955 24.547 31.984 1 90.38 69 ASP B N 1
ATOM 3353 C CA . ASP B 1 69 ? -4.758 24.25 30.797 1 90.38 69 ASP B CA 1
ATOM 3354 C C . ASP B 1 69 ? -4.195 24.938 29.562 1 90.38 69 ASP B C 1
ATOM 3356 O O . ASP B 1 69 ? -3.73 26.078 29.641 1 90.38 69 ASP B O 1
ATOM 3360 N N . PRO B 1 70 ? -4.254 24.266 28.438 1 95.44 70 PRO B N 1
ATOM 3361 C CA . PRO B 1 70 ? -3.816 24.938 27.219 1 95.44 70 PRO B CA 1
ATOM 3362 C C . PRO B 1 70 ? -4.633 26.188 26.906 1 95.44 70 PRO B C 1
ATOM 3364 O O . PRO B 1 70 ? -5.828 26.234 27.188 1 95.44 70 PRO B O 1
ATOM 3367 N N . THR B 1 71 ? -4.023 27.219 26.359 1 97.31 71 THR B N 1
ATOM 3368 C CA . THR B 1 71 ? -4.66 28.484 26.031 1 97.31 71 THR B CA 1
ATOM 3369 C C . THR B 1 71 ? -4.961 28.547 24.531 1 97.31 71 THR B C 1
ATOM 3371 O O . THR B 1 71 ? -4.082 28.297 23.703 1 97.31 71 THR B O 1
ATOM 3374 N N . PRO B 1 72 ? -6.215 28.891 24.203 1 98.19 72 PRO B N 1
ATOM 3375 C CA . PRO B 1 72 ? -6.512 29.031 22.766 1 98.19 72 PRO B CA 1
ATOM 3376 C C . PRO B 1 72 ? -5.523 29.938 22.047 1 98.19 72 PRO B C 1
ATOM 3378 O O . PRO B 1 72 ? -5.105 30.969 22.609 1 98.19 72 PRO B O 1
ATOM 3381 N N . TYR B 1 73 ? -5.156 29.594 20.891 1 98.5 73 TYR B N 1
ATOM 3382 C CA . TYR B 1 73 ? -4.184 30.344 20.109 1 98.5 73 TYR B CA 1
ATOM 3383 C C . TYR B 1 73 ? -4.684 30.578 18.688 1 98.5 73 TYR B C 1
ATOM 3385 O O . TYR B 1 73 ? -5.242 29.672 18.062 1 98.5 73 TYR B O 1
ATOM 3393 N N . PRO B 1 74 ? -4.496 31.734 17.984 1 98.12 74 PRO B N 1
ATOM 3394 C CA . PRO B 1 74 ? -3.783 32.875 18.547 1 98.12 74 PRO B CA 1
ATOM 3395 C C . PRO B 1 74 ? -4.559 33.562 19.688 1 98.12 74 PRO B C 1
ATOM 3397 O O . PRO B 1 74 ? -3.98 34.312 20.469 1 98.12 74 PRO B O 1
ATOM 3400 N N . ASP B 1 75 ? -5.945 33.406 19.703 1 98.12 75 ASP B N 1
ATOM 3401 C CA . ASP B 1 75 ? -6.746 33.844 20.844 1 98.12 75 ASP B CA 1
ATOM 3402 C C . ASP B 1 75 ? -8.102 33.156 20.859 1 98.12 75 ASP B C 1
ATOM 3404 O O . ASP B 1 75 ? -8.391 32.312 20 1 98.12 75 ASP B O 1
ATOM 3408 N N . ALA B 1 76 ? -8.883 33.469 21.859 1 97.75 76 ALA B N 1
ATOM 3409 C CA . ALA B 1 76 ? -10.172 32.812 22.062 1 97.75 76 ALA B CA 1
ATOM 3410 C C . ALA B 1 76 ? -11.141 33.156 20.922 1 97.75 76 ALA B C 1
ATOM 3412 O O . ALA B 1 76 ? -11.938 32.312 20.516 1 97.75 76 ALA B O 1
ATOM 3413 N N . GLU B 1 77 ? -11.102 34.344 20.453 1 97.31 77 GLU B N 1
ATOM 3414 C CA . GLU B 1 77 ? -12.023 34.781 19.406 1 97.31 77 GLU B CA 1
ATOM 3415 C C . GLU B 1 77 ? -11.82 33.969 18.125 1 97.31 77 GLU B C 1
ATOM 3417 O O . GLU B 1 77 ? -12.781 33.469 17.531 1 97.31 77 GLU B O 1
ATOM 3422 N N . TRP B 1 78 ? -10.602 33.844 17.656 1 98 78 TRP B N 1
ATOM 3423 C CA . TRP B 1 78 ? -10.297 33.062 16.453 1 98 78 TRP B CA 1
ATOM 3424 C C . TRP B 1 78 ? -10.781 31.625 16.594 1 98 78 TRP B C 1
ATOM 3426 O O . TRP B 1 78 ? -11.133 30.984 15.609 1 98 78 TRP B O 1
ATOM 3436 N N . ASN B 1 79 ? -10.844 31.109 17.812 1 97.75 79 ASN B N 1
ATOM 3437 C CA . ASN B 1 79 ? -11.219 29.719 18.062 1 97.75 79 ASN B CA 1
ATOM 3438 C C . ASN B 1 79 ? -12.703 29.578 18.391 1 97.75 79 ASN B C 1
ATOM 3440 O O . ASN B 1 79 ? -13.141 28.562 18.906 1 97.75 79 ASN B O 1
ATOM 3444 N N . SER B 1 80 ? -13.516 30.562 18.109 1 96.06 80 SER B N 1
ATOM 3445 C CA . SER B 1 80 ? -14.898 30.578 18.562 1 96.06 80 SER B CA 1
ATOM 3446 C C . SER B 1 80 ? -15.867 30.516 17.391 1 96.06 80 SER B C 1
ATOM 3448 O O . SER B 1 80 ? -17.016 30.953 17.5 1 96.06 80 SER B O 1
ATOM 3450 N N . TYR B 1 81 ? -15.5 30.047 16.281 1 95.19 81 TYR B N 1
ATOM 3451 C CA . TYR B 1 81 ? -16.359 30.031 15.094 1 95.19 81 TYR B CA 1
ATOM 3452 C C . TYR B 1 81 ? -17.688 29.344 15.391 1 95.19 81 TYR B C 1
ATOM 3454 O O . TYR B 1 81 ? -17.703 28.266 15.984 1 95.19 81 TYR B O 1
ATOM 3462 N N . THR B 1 82 ? -18.734 29.922 15.023 1 92.62 82 THR B N 1
ATOM 3463 C CA . THR B 1 82 ? -20.094 29.391 14.945 1 92.62 82 THR B CA 1
ATOM 3464 C C . THR B 1 82 ? -20.75 29.781 13.633 1 92.62 82 THR B C 1
ATOM 3466 O O . THR B 1 82 ? -20.281 30.688 12.938 1 92.62 82 THR B O 1
ATOM 3469 N N . VAL B 1 83 ? -21.797 29.047 13.344 1 88.38 83 VAL B N 1
ATOM 3470 C CA . VAL B 1 83 ? -22.516 29.406 12.133 1 88.38 83 VAL B CA 1
ATOM 3471 C C . VAL B 1 83 ? -22.906 30.875 12.164 1 88.38 83 VAL B C 1
ATOM 3473 O O . VAL B 1 83 ? -23.453 31.359 13.156 1 88.38 83 VAL B O 1
ATOM 3476 N N . GLY B 1 84 ? -22.578 31.562 11.141 1 88.81 84 GLY B N 1
ATOM 3477 C CA . GLY B 1 84 ? -22.875 33 11.07 1 88.81 84 GLY B CA 1
ATOM 3478 C C . GLY B 1 84 ? -21.672 33.875 11.344 1 88.81 84 GLY B C 1
ATOM 3479 O O . GLY B 1 84 ? -21.641 35.031 10.977 1 88.81 84 GLY B O 1
ATOM 3480 N N . SER B 1 85 ? -20.641 33.281 11.984 1 92.69 85 SER B N 1
ATOM 3481 C CA . SER B 1 85 ? -19.406 34.031 12.195 1 92.69 85 SER B CA 1
ATOM 3482 C C . SER B 1 85 ? -18.719 34.344 10.867 1 92.69 85 SER B C 1
ATOM 3484 O O . SER B 1 85 ? -18.953 33.656 9.867 1 92.69 85 SER B O 1
ATOM 3486 N N . ASP B 1 86 ? -17.906 35.406 10.844 1 95.56 86 ASP B N 1
ATOM 3487 C CA . ASP B 1 86 ? -17.078 35.719 9.688 1 95.56 86 ASP B CA 1
ATOM 3488 C C . ASP B 1 86 ? -15.961 34.688 9.516 1 95.56 86 ASP B C 1
ATOM 3490 O O . ASP B 1 86 ? -15.023 34.656 10.312 1 95.56 86 ASP B O 1
ATOM 3494 N N . PRO B 1 87 ? -16.062 33.875 8.508 1 95.88 87 PRO B N 1
ATOM 3495 C CA . PRO B 1 87 ? -15.047 32.812 8.344 1 95.88 87 PRO B CA 1
ATOM 3496 C C . PRO B 1 87 ? -13.641 33.406 8.125 1 95.88 87 PRO B C 1
ATOM 3498 O O . PRO B 1 87 ? -12.648 32.688 8.336 1 95.88 87 PRO B O 1
ATOM 3501 N N . THR B 1 88 ? -13.484 34.625 7.719 1 95.38 88 THR B N 1
ATOM 3502 C CA . THR B 1 88 ? -12.188 35.188 7.398 1 95.38 88 THR B CA 1
ATOM 3503 C C . THR B 1 88 ? -11.422 35.531 8.672 1 95.38 88 THR B C 1
ATOM 3505 O O . THR B 1 88 ? -10.203 35.719 8.633 1 95.38 88 THR B O 1
ATOM 3508 N N . THR B 1 89 ? -12.203 35.656 9.773 1 96.5 89 THR B N 1
ATOM 3509 C CA . THR B 1 89 ? -11.539 36.062 11.008 1 96.5 89 THR B CA 1
ATOM 3510 C C . THR B 1 89 ? -11.695 35 12.094 1 96.5 89 THR B C 1
ATOM 3512 O O . THR B 1 89 ? -11.555 35.312 13.281 1 96.5 89 THR B O 1
ATOM 3515 N N . HIS B 1 90 ? -12.102 33.812 11.664 1 97.88 90 HIS B N 1
ATOM 3516 C CA . HIS B 1 90 ? -12.234 32.688 12.578 1 97.88 90 HIS B CA 1
ATOM 3517 C C . HIS B 1 90 ? -11.641 31.438 11.984 1 97.88 90 HIS B C 1
ATOM 3519 O O . HIS B 1 90 ? -11.641 31.25 10.766 1 97.88 90 HIS B O 1
ATOM 3525 N N . LEU B 1 91 ? -11.117 30.625 12.867 1 97.94 91 LEU B N 1
ATOM 3526 C CA . LEU B 1 91 ? -10.742 29.281 12.477 1 97.94 91 LEU B CA 1
ATOM 3527 C C . LEU B 1 91 ? -11.969 28.375 12.414 1 97.94 91 LEU B C 1
ATOM 3529 O O . LEU B 1 91 ? -12.703 28.25 13.398 1 97.94 91 LEU B O 1
ATOM 3533 N N . ILE B 1 92 ? -12.211 27.781 11.328 1 96.88 92 ILE B N 1
ATOM 3534 C CA . ILE B 1 92 ? -13.375 26.922 11.141 1 96.88 92 ILE B CA 1
ATOM 3535 C C . ILE B 1 92 ? -13.047 25.5 11.57 1 96.88 92 ILE B C 1
ATOM 3537 O O . ILE B 1 92 ? -13.602 24.984 12.547 1 96.88 92 ILE B O 1
ATOM 3541 N N . ARG B 1 93 ? -12.133 24.844 10.875 1 96.44 93 ARG B N 1
ATOM 3542 C CA . ARG B 1 93 ? -11.562 23.547 11.227 1 96.44 93 ARG B CA 1
ATOM 3543 C C . ARG B 1 93 ? -10.125 23.422 10.734 1 96.44 93 ARG B C 1
ATOM 3545 O O . ARG B 1 93 ? -9.883 23.312 9.531 1 96.44 93 ARG B O 1
ATOM 3552 N N . ILE B 1 94 ? -9.242 23.438 11.68 1 97.88 94 ILE B N 1
ATOM 3553 C CA . ILE B 1 94 ? -7.816 23.406 11.359 1 97.88 94 ILE B CA 1
ATOM 3554 C C . ILE B 1 94 ? -7.355 21.953 11.195 1 97.88 94 ILE B C 1
ATOM 3556 O O . ILE B 1 94 ? -7.645 21.109 12.039 1 97.88 94 ILE B O 1
ATOM 3560 N N . ASN B 1 95 ? -6.633 21.719 10.109 1 97.38 95 ASN B N 1
ATOM 3561 C CA . ASN B 1 95 ? -6.137 20.359 9.891 1 97.38 95 ASN B CA 1
ATOM 3562 C C . ASN B 1 95 ? -4.66 20.234 10.266 1 97.38 95 ASN B C 1
ATOM 3564 O O . ASN B 1 95 ? -4.199 19.156 10.648 1 97.38 95 ASN B O 1
ATOM 3568 N N . SER B 1 96 ? -3.973 21.312 10.102 1 98 96 SER B N 1
ATOM 3569 C CA . SER B 1 96 ? -2.543 21.25 10.383 1 98 96 SER B CA 1
ATOM 3570 C C . SER B 1 96 ? -2.029 22.547 10.984 1 98 96 SER B C 1
ATOM 3572 O O . SER B 1 96 ? -2.611 23.609 10.766 1 98 96 SER B O 1
ATOM 3574 N N . LEU B 1 97 ? -1.01 22.5 11.758 1 98.44 97 LEU B N 1
ATOM 3575 C CA . LEU B 1 97 ? -0.236 23.625 12.266 1 98.44 97 LEU B CA 1
ATOM 3576 C C . LEU B 1 97 ? 1.259 23.328 12.203 1 98.44 97 LEU B C 1
ATOM 3578 O O . LEU B 1 97 ? 1.681 22.203 12.453 1 98.44 97 LEU B O 1
ATOM 3582 N N . ARG B 1 98 ? 2.016 24.266 11.852 1 98.12 98 ARG B N 1
ATOM 3583 C CA . ARG B 1 98 ? 3.465 24.109 11.891 1 98.12 98 ARG B CA 1
ATOM 3584 C C . ARG B 1 98 ? 4.164 25.453 11.977 1 98.12 98 ARG B C 1
ATOM 3586 O O . ARG B 1 98 ? 3.65 26.469 11.477 1 98.12 98 ARG B O 1
ATOM 3593 N N . ILE B 1 99 ? 5.301 25.484 12.586 1 97.75 99 ILE B N 1
ATOM 3594 C CA . ILE B 1 99 ? 6.184 26.641 12.516 1 97.75 99 ILE B CA 1
ATOM 3595 C C . ILE B 1 99 ? 6.938 26.625 11.188 1 97.75 99 ILE B C 1
ATOM 3597 O O . ILE B 1 99 ? 7.516 25.609 10.805 1 97.75 99 ILE B O 1
ATOM 3601 N N . GLY B 1 100 ? 6.855 27.688 10.453 1 97.06 100 GLY B N 1
ATOM 3602 C CA . GLY B 1 100 ? 7.527 27.781 9.172 1 97.06 100 GLY B CA 1
ATOM 3603 C C . GLY B 1 100 ? 8.969 28.25 9.281 1 97.06 100 GLY B C 1
ATOM 3604 O O . GLY B 1 100 ? 9.43 28.594 10.367 1 97.06 100 GLY B O 1
ATOM 3605 N N . PRO B 1 101 ? 9.609 28.219 8.133 1 95.5 101 PRO B N 1
ATOM 3606 C CA . PRO B 1 101 ? 11 28.672 8.117 1 95.5 101 PRO B CA 1
ATOM 3607 C C . PRO B 1 101 ? 11.148 30.156 8.477 1 95.5 101 PRO B C 1
ATOM 3609 O O . PRO B 1 101 ? 12.25 30.609 8.789 1 95.5 101 PRO B O 1
ATOM 3612 N N . ASP B 1 102 ? 10.094 30.891 8.469 1 94.94 102 ASP B N 1
ATOM 3613 C CA . ASP B 1 102 ? 10.109 32.312 8.789 1 94.94 102 ASP B CA 1
ATOM 3614 C C . ASP B 1 102 ? 9.875 32.531 10.281 1 94.94 102 ASP B C 1
ATOM 3616 O O . ASP B 1 102 ? 9.812 33.688 10.734 1 94.94 102 ASP B O 1
ATOM 3620 N N . GLY B 1 103 ? 9.625 31.453 11.008 1 95.62 103 GLY B N 1
ATOM 3621 C CA . GLY B 1 103 ? 9.469 31.547 12.453 1 95.62 103 GLY B CA 1
ATOM 3622 C C . GLY B 1 103 ? 8.047 31.859 12.883 1 95.62 103 GLY B C 1
ATOM 3623 O O . GLY B 1 103 ? 7.781 32.031 14.078 1 95.62 103 GLY B O 1
ATOM 3624 N N . THR B 1 104 ? 7.152 31.953 11.938 1 97.69 104 THR B N 1
ATOM 3625 C CA . THR B 1 104 ? 5.754 32.188 12.273 1 97.69 104 THR B CA 1
ATOM 3626 C C . THR B 1 104 ? 4.992 30.844 12.32 1 97.69 104 THR B C 1
ATOM 3628 O O . THR B 1 104 ? 5.5 29.828 11.875 1 97.69 104 THR B O 1
ATOM 3631 N N . LEU B 1 105 ? 3.867 30.859 12.953 1 98.56 105 LEU B N 1
ATOM 3632 C CA . LEU B 1 105 ? 3.002 29.688 12.984 1 98.56 105 LEU B CA 1
ATOM 3633 C C . LEU B 1 105 ? 2.027 29.703 11.812 1 98.56 105 LEU B C 1
ATOM 3635 O O . LEU B 1 105 ? 1.344 30.703 11.578 1 98.56 105 LEU B O 1
ATOM 3639 N N . TRP B 1 106 ? 1.984 28.656 11.07 1 98.81 106 TRP B N 1
ATOM 3640 C CA . TRP B 1 106 ? 1.081 28.484 9.938 1 98.81 106 TRP B CA 1
ATOM 3641 C C . TRP B 1 106 ? -0.018 27.484 10.266 1 98.81 106 TRP B C 1
ATOM 3643 O O . TRP B 1 106 ? 0.261 26.391 10.758 1 98.81 106 TRP B O 1
ATOM 3653 N N . LEU B 1 107 ? -1.244 27.891 10.039 1 98.81 107 LEU B N 1
ATOM 3654 C CA . LEU B 1 107 ? -2.428 27.062 10.227 1 98.81 107 LEU B CA 1
ATOM 3655 C C . LEU B 1 107 ? -3.119 26.797 8.891 1 98.81 107 LEU B C 1
ATOM 3657 O O . LEU B 1 107 ? -3.312 27.719 8.094 1 98.81 107 LEU B O 1
ATOM 3661 N N . VAL B 1 108 ? -3.434 25.547 8.641 1 98.75 108 VAL B N 1
ATOM 3662 C CA . VAL B 1 108 ? -4.219 25.203 7.469 1 98.75 108 VAL B CA 1
ATOM 3663 C C . VAL B 1 108 ? -5.672 24.953 7.871 1 98.75 108 VAL B C 1
ATOM 3665 O O . VAL B 1 108 ? -5.973 24.016 8.594 1 98.75 108 VAL B O 1
ATOM 3668 N N . ASP B 1 109 ? -6.527 25.828 7.426 1 98.62 109 ASP B N 1
ATOM 3669 C CA . ASP B 1 109 ? -7.961 25.734 7.684 1 98.62 109 ASP B CA 1
ATOM 3670 C C . ASP B 1 109 ? -8.695 25.109 6.504 1 98.62 109 ASP B C 1
ATOM 3672 O O . ASP B 1 109 ? -8.781 25.703 5.43 1 98.62 109 ASP B O 1
ATOM 3676 N N . THR B 1 110 ? -9.188 23.922 6.719 1 97.44 110 THR B N 1
ATOM 3677 C CA . THR B 1 110 ? -9.906 23.203 5.668 1 97.44 110 THR B CA 1
ATOM 3678 C C . THR B 1 110 ? -11.117 24.016 5.195 1 97.44 110 THR B C 1
ATOM 3680 O O . THR B 1 110 ? -11.508 23.922 4.031 1 97.44 110 THR B O 1
ATOM 3683 N N . GLY B 1 111 ? -11.742 24.719 6.121 1 97.12 111 GLY B N 1
ATOM 3684 C CA . GLY B 1 111 ? -12.859 25.594 5.789 1 97.12 111 GLY B CA 1
ATOM 3685 C C . GLY B 1 111 ? -14.203 24.875 5.859 1 97.12 111 GLY B C 1
ATOM 3686 O O . GLY B 1 111 ? -15.219 25.406 5.414 1 97.12 111 GLY B O 1
ATOM 3687 N N . SER B 1 112 ? -14.242 23.672 6.293 1 94.88 112 SER B N 1
ATOM 3688 C CA . SER B 1 112 ? -15.5 22.953 6.496 1 94.88 112 SER B CA 1
ATOM 3689 C C . SER B 1 112 ? -15.766 22.719 7.98 1 94.88 112 SER B C 1
ATOM 3691 O O . SER B 1 112 ? -14.836 22.516 8.758 1 94.88 112 SER B O 1
ATOM 3693 N N . PRO B 1 113 ? -17 22.719 8.375 1 89 113 PRO B N 1
ATOM 3694 C CA . PRO B 1 113 ? -17.312 22.625 9.805 1 89 113 PRO B CA 1
ATOM 3695 C C . PRO B 1 113 ? -17.016 21.25 10.391 1 89 113 PRO B C 1
ATOM 3697 O O . PRO B 1 113 ? -16.766 21.125 11.586 1 89 113 PRO B O 1
ATOM 3700 N N . SER B 1 114 ? -17.141 20.219 9.523 1 86.88 114 SER B N 1
ATOM 3701 C CA . SER B 1 114 ? -16.875 18.859 9.977 1 86.88 114 SER B CA 1
ATOM 3702 C C . SER B 1 114 ? -16.328 18 8.836 1 86.88 114 SER B C 1
ATOM 3704 O O . SER B 1 114 ? -16.406 18.391 7.672 1 86.88 114 SER B O 1
ATOM 3706 N N . PHE B 1 115 ? -15.781 16.875 9.32 1 85.88 115 PHE B N 1
ATOM 3707 C CA . PHE B 1 115 ? -15.312 15.93 8.312 1 85.88 115 PHE B CA 1
ATOM 3708 C C . PHE B 1 115 ? -16.453 15.531 7.379 1 85.88 115 PHE B C 1
ATOM 3710 O O . PHE B 1 115 ? -17.531 15.172 7.832 1 85.88 115 PHE B O 1
ATOM 3717 N N . GLY B 1 116 ? -16.266 15.703 6.078 1 84.25 116 GLY B N 1
ATOM 3718 C CA . GLY B 1 116 ? -17.266 15.273 5.098 1 84.25 116 GLY B CA 1
ATOM 3719 C C . GLY B 1 116 ? -18.234 16.375 4.711 1 84.25 116 GLY B C 1
ATOM 3720 O O . GLY B 1 116 ? -18.953 16.25 3.717 1 84.25 116 GLY B O 1
ATOM 3721 N N . GLN B 1 117 ? -18.266 17.422 5.426 1 89.88 117 GLN B N 1
ATOM 3722 C CA . GLN B 1 117 ? -19.125 18.547 5.062 1 89.88 117 GLN B CA 1
ATOM 3723 C C . GLN B 1 117 ? -18.469 19.438 4.008 1 89.88 117 GLN B C 1
ATOM 3725 O O . GLN B 1 117 ? -17.25 19.531 3.949 1 89.88 117 GLN B O 1
ATOM 3730 N N . PRO B 1 118 ? -19.297 20.062 3.256 1 95 118 PRO B N 1
ATOM 3731 C CA . PRO B 1 118 ? -18.734 20.938 2.215 1 95 118 PRO B CA 1
ATOM 3732 C C . PRO B 1 118 ? -17.984 22.125 2.787 1 95 118 PRO B C 1
ATOM 3734 O O . PRO B 1 118 ? -18.359 22.656 3.844 1 95 118 PRO B O 1
ATOM 3737 N N . VAL B 1 119 ? -17.047 22.562 2.029 1 96.38 119 VAL B N 1
ATOM 3738 C CA . VAL B 1 119 ? -16.266 23.75 2.373 1 96.38 119 VAL B CA 1
ATOM 3739 C C . VAL B 1 119 ? -17.156 25 2.25 1 96.38 119 VAL B C 1
ATOM 3741 O O . VAL B 1 119 ? -18 25.078 1.364 1 96.38 119 VAL B O 1
ATOM 3744 N N . ILE B 1 120 ? -16.922 25.969 3.15 1 95.75 120 ILE B N 1
ATOM 3745 C CA . ILE B 1 120 ? -17.594 27.266 3.076 1 95.75 120 ILE B CA 1
ATOM 3746 C C . ILE B 1 120 ? -16.875 28.172 2.076 1 95.75 120 ILE B C 1
ATOM 3748 O O . ILE B 1 120 ? -15.867 28.797 2.414 1 95.75 120 ILE B O 1
ATOM 3752 N N . LEU B 1 121 ? -17.375 28.172 0.94 1 94.06 121 LEU B N 1
ATOM 3753 C CA . LEU B 1 121 ? -16.75 28.984 -0.104 1 94.06 121 LEU B CA 1
ATOM 3754 C C . LEU B 1 121 ? -17.312 30.406 -0.11 1 94.06 121 LEU B C 1
ATOM 3756 O O . LEU B 1 121 ? -18.484 30.609 0.176 1 94.06 121 LEU B O 1
ATOM 3760 N N . PRO B 1 122 ? -16.438 31.375 -0.427 1 94.38 122 PRO B N 1
ATOM 3761 C CA . PRO B 1 122 ? -15.031 31.234 -0.808 1 94.38 122 PRO B CA 1
ATOM 3762 C C . PRO B 1 122 ? -14.078 31.422 0.373 1 94.38 122 PRO B C 1
ATOM 3764 O O . PRO B 1 122 ? -12.883 31.156 0.252 1 94.38 122 PRO B O 1
ATOM 3767 N N . ASP B 1 123 ? -14.594 31.828 1.539 1 95.44 123 ASP B N 1
ATOM 3768 C CA . ASP B 1 123 ? -13.711 32.406 2.553 1 95.44 123 ASP B CA 1
ATOM 3769 C C . ASP B 1 123 ? -13.289 31.344 3.57 1 95.44 123 ASP B C 1
ATOM 3771 O O . ASP B 1 123 ? -12.43 31.609 4.418 1 95.44 123 ASP B O 1
ATOM 3775 N N . GLY B 1 124 ? -13.812 30.156 3.518 1 96.38 124 GLY B N 1
ATOM 3776 C CA . GLY B 1 124 ? -13.539 29.109 4.488 1 96.38 124 GLY B CA 1
ATOM 3777 C C . GLY B 1 124 ? -12.133 28.562 4.398 1 96.38 124 GLY B C 1
ATOM 3778 O O . GLY B 1 124 ? -11.352 28.688 5.348 1 96.38 124 GLY B O 1
ATOM 3779 N N . PRO B 1 125 ? -11.812 27.969 3.236 1 98.25 125 PRO B N 1
ATOM 3780 C CA . PRO B 1 125 ? -10.461 27.422 3.1 1 98.25 125 PRO B CA 1
ATOM 3781 C C . PRO B 1 125 ? -9.383 28.5 3.049 1 98.25 125 PRO B C 1
ATOM 3783 O O . PRO B 1 125 ? -9.461 29.422 2.229 1 98.25 125 PRO B O 1
ATOM 3786 N N . LYS B 1 126 ? -8.406 28.406 3.932 1 98.62 126 LYS B N 1
ATOM 3787 C CA . LYS B 1 126 ? -7.414 29.469 4.031 1 98.62 126 LYS B CA 1
ATOM 3788 C C . LYS B 1 126 ? -6.16 28.984 4.754 1 98.62 126 LYS B C 1
ATOM 3790 O O . LYS B 1 126 ? -6.207 28.016 5.508 1 98.62 126 LYS B O 1
ATOM 3795 N N . LEU B 1 127 ? -5.031 29.641 4.5 1 98.69 127 LEU B N 1
ATOM 3796 C CA . LEU B 1 127 ? -3.861 29.625 5.367 1 98.69 127 LEU B CA 1
ATOM 3797 C C . LEU B 1 127 ? -3.879 30.828 6.309 1 98.69 127 LEU B C 1
ATOM 3799 O O . LEU B 1 127 ? -4.203 31.953 5.895 1 98.69 127 LEU B O 1
ATOM 3803 N N . VAL B 1 128 ? -3.611 30.562 7.547 1 98.81 128 VAL B N 1
ATOM 3804 C CA . VAL B 1 128 ? -3.498 31.641 8.531 1 98.81 128 VAL B CA 1
ATOM 3805 C C . VAL B 1 128 ? -2.076 31.688 9.086 1 98.81 128 VAL B C 1
ATOM 3807 O O . VAL B 1 128 ? -1.573 30.688 9.602 1 98.81 128 VAL B O 1
ATOM 3810 N N . GLN B 1 129 ? -1.471 32.812 8.898 1 98.81 129 GLN B N 1
ATOM 3811 C CA . GLN B 1 129 ? -0.133 33.062 9.438 1 98.81 129 GLN B CA 1
ATOM 3812 C C . GLN B 1 129 ? -0.189 33.875 10.727 1 98.81 129 GLN B C 1
ATOM 3814 O O . GLN B 1 129 ? -0.755 34.969 10.75 1 98.81 129 GLN B O 1
ATOM 3819 N N . VAL B 1 130 ? 0.472 33.375 11.789 1 98.88 130 VAL B N 1
ATOM 3820 C CA . VAL B 1 130 ? 0.391 34 13.094 1 98.88 130 VAL B CA 1
ATOM 3821 C C . VAL B 1 130 ? 1.786 34.438 13.547 1 98.88 130 VAL B C 1
ATOM 3823 O O . VAL B 1 130 ? 2.723 33.625 13.531 1 98.88 130 VAL B O 1
ATOM 3826 N N . ASN B 1 131 ? 1.89 35.656 13.914 1 98.69 131 ASN B N 1
ATOM 3827 C CA . ASN B 1 131 ? 3.123 36.188 14.484 1 98.69 131 ASN B CA 1
ATOM 3828 C C . ASN B 1 131 ? 3.303 35.719 15.938 1 98.69 131 ASN B C 1
ATOM 3830 O O . ASN B 1 131 ? 2.471 36.031 16.797 1 98.69 131 ASN B O 1
ATOM 3834 N N . LEU B 1 132 ? 4.387 35.094 16.219 1 98 132 LEU B N 1
ATOM 3835 C CA . LEU B 1 132 ? 4.57 34.469 17.531 1 98 132 LEU B CA 1
ATOM 3836 C C . LEU B 1 132 ? 5.074 35.5 18.547 1 98 132 LEU B C 1
ATOM 3838 O O . LEU B 1 132 ? 5.027 35.281 19.75 1 98 132 LEU B O 1
ATOM 3842 N N . THR B 1 133 ? 5.551 36.594 18.078 1 97.5 133 THR B N 1
ATOM 3843 C CA . THR B 1 133 ? 5.996 37.656 18.969 1 97.5 133 THR B CA 1
ATOM 3844 C C . THR B 1 133 ? 4.805 38.438 19.484 1 97.5 133 THR B C 1
ATOM 3846 O O . THR B 1 133 ? 4.715 38.719 20.688 1 97.5 133 THR B O 1
ATOM 3849 N N . THR B 1 134 ? 3.877 38.75 18.578 1 98.12 134 THR B N 1
ATOM 3850 C CA . THR B 1 134 ? 2.732 39.562 18.953 1 98.12 134 THR B CA 1
ATOM 3851 C C . THR B 1 134 ? 1.518 38.688 19.25 1 98.12 134 THR B C 1
ATOM 3853 O O . THR B 1 134 ? 0.531 39.188 19.812 1 98.12 134 THR B O 1
ATOM 3856 N N . ASN B 1 135 ? 1.582 37.406 18.859 1 98.25 135 ASN B N 1
ATOM 3857 C CA . ASN B 1 135 ? 0.48 36.469 19.016 1 98.25 135 ASN B CA 1
ATOM 3858 C C . ASN B 1 135 ? -0.778 36.938 18.312 1 98.25 135 ASN B C 1
ATOM 3860 O O . ASN B 1 135 ? -1.882 36.844 18.844 1 98.25 135 ASN B O 1
ATOM 3864 N N . THR B 1 136 ? -0.568 37.562 17.141 1 98.38 136 THR B N 1
ATOM 3865 C CA . THR B 1 136 ? -1.67 38.031 16.312 1 98.38 136 THR B CA 1
ATOM 3866 C C . THR B 1 136 ? -1.544 37.5 14.891 1 98.38 136 THR B C 1
ATOM 3868 O O . THR B 1 136 ? -0.445 37.156 14.445 1 98.38 136 THR B O 1
ATOM 3871 N N . VAL B 1 137 ? -2.641 37.375 14.258 1 98.69 137 VAL B N 1
ATOM 3872 C CA . VAL B 1 137 ? -2.646 36.969 12.859 1 98.69 137 VAL B CA 1
ATOM 3873 C C . VAL B 1 137 ? -1.931 38 12 1 98.69 137 VAL B C 1
ATOM 3875 O O . VAL B 1 137 ? -2.303 39.188 12 1 98.69 137 VAL B O 1
ATOM 3878 N N . LYS B 1 138 ? -0.929 37.562 11.352 1 98.31 138 LYS B N 1
ATOM 3879 C CA . LYS B 1 138 ? -0.12 38.406 10.477 1 98.31 138 LYS B CA 1
ATOM 3880 C C . LYS B 1 138 ? -0.743 38.531 9.086 1 98.31 138 LYS B C 1
ATOM 3882 O O . LYS B 1 138 ? -0.762 39.594 8.5 1 98.31 138 LYS B O 1
ATOM 3887 N N . ARG B 1 139 ? -1.246 37.438 8.523 1 98.38 139 ARG B N 1
ATOM 3888 C CA . ARG B 1 139 ? -1.806 37.406 7.18 1 98.38 139 ARG B CA 1
ATOM 3889 C C . ARG B 1 139 ? -2.721 36.188 6.988 1 98.38 139 ARG B C 1
ATOM 3891 O O . ARG B 1 139 ? -2.492 35.125 7.582 1 98.38 139 ARG B O 1
ATOM 3898 N N . VAL B 1 140 ? -3.801 36.344 6.238 1 98.5 140 VAL B N 1
ATOM 3899 C CA . VAL B 1 140 ? -4.695 35.281 5.805 1 98.5 140 VAL B CA 1
ATOM 3900 C C . VAL B 1 140 ? -4.598 35.094 4.293 1 98.5 140 VAL B C 1
ATOM 3902 O O . VAL B 1 140 ? -4.711 36.062 3.541 1 98.5 140 VAL B O 1
ATOM 3905 N N . TYR B 1 141 ? -4.27 33.938 3.818 1 98.5 141 TYR B N 1
ATOM 3906 C CA . TYR B 1 141 ? -4.297 33.562 2.406 1 98.5 141 TYR B CA 1
ATOM 3907 C C . TYR B 1 141 ? -5.594 32.844 2.059 1 98.5 141 TYR B C 1
ATOM 3909 O O . TYR B 1 141 ? -5.801 31.703 2.48 1 98.5 141 TYR B O 1
ATOM 3917 N N . ASN B 1 142 ? -6.434 33.5 1.319 1 97.81 142 ASN B N 1
ATOM 3918 C CA . ASN B 1 142 ? -7.684 32.875 0.897 1 97.81 142 ASN B CA 1
ATOM 3919 C C . ASN B 1 142 ? -7.453 31.859 -0.206 1 97.81 142 ASN B C 1
ATOM 3921 O O . ASN B 1 142 ? -6.805 32.156 -1.212 1 97.81 142 ASN B O 1
ATOM 3925 N N . LEU B 1 143 ? -8.016 30.641 -0.055 1 98.38 143 LEU B N 1
ATOM 3926 C CA . LEU B 1 143 ? -7.785 29.578 -1.013 1 98.38 143 LEU B CA 1
ATOM 3927 C C . LEU B 1 143 ? -9.086 29.156 -1.685 1 98.38 143 LEU B C 1
ATOM 3929 O O . LEU B 1 143 ? -9.156 28.094 -2.309 1 98.38 143 LEU B O 1
ATOM 3933 N N . GLY B 1 144 ? -10.094 29.922 -1.578 1 97.44 144 GLY B N 1
ATOM 3934 C CA . GLY B 1 144 ? -11.398 29.594 -2.125 1 97.44 144 GLY B CA 1
ATOM 3935 C C . GLY B 1 144 ? -11.375 29.312 -3.615 1 97.44 144 GLY B C 1
ATOM 3936 O O . GLY B 1 144 ? -12.055 28.406 -4.098 1 97.44 144 GLY B O 1
ATOM 3937 N N . ASN B 1 145 ? -10.609 30.031 -4.367 1 96.56 145 ASN B N 1
ATOM 3938 C CA . ASN B 1 145 ? -10.617 29.938 -5.824 1 96.56 145 ASN B CA 1
ATOM 3939 C C . ASN B 1 145 ? -9.883 28.688 -6.316 1 96.56 145 ASN B C 1
ATOM 3941 O O . ASN B 1 145 ? -9.961 28.344 -7.496 1 96.56 145 ASN B O 1
ATOM 3945 N N . VAL B 1 146 ? -9.195 28 -5.426 1 98.12 146 VAL B N 1
ATOM 3946 C CA . VAL B 1 146 ? -8.453 26.812 -5.848 1 98.12 146 VAL B CA 1
ATOM 3947 C C . VAL B 1 146 ? -8.93 25.594 -5.062 1 98.12 146 VAL B C 1
ATOM 3949 O O . VAL B 1 146 ? -8.234 24.578 -4.996 1 98.12 146 VAL B O 1
ATOM 3952 N N . THR B 1 147 ? -10.055 25.703 -4.359 1 97.56 147 THR B N 1
ATOM 3953 C CA . THR B 1 147 ? -10.648 24.594 -3.633 1 97.56 147 THR B CA 1
ATOM 3954 C C . THR B 1 147 ? -12.008 24.234 -4.211 1 97.56 147 THR B C 1
ATOM 3956 O O . THR B 1 147 ? -12.641 25.047 -4.887 1 97.56 147 THR B O 1
ATOM 3959 N N . LEU B 1 148 ? -12.398 23.047 -4.062 1 97.69 148 LEU B N 1
ATOM 3960 C CA . LEU B 1 148 ? -13.719 22.531 -4.422 1 97.69 148 LEU B CA 1
ATOM 3961 C C . LEU B 1 148 ? -14.586 22.359 -3.18 1 97.69 148 LEU B C 1
ATOM 3963 O O . LEU B 1 148 ? -14.086 22.406 -2.053 1 97.69 148 LEU B O 1
ATOM 3967 N N . ALA B 1 149 ? -15.883 22.141 -3.355 1 96.31 149 ALA B N 1
ATOM 3968 C CA . ALA B 1 149 ? -16.812 21.938 -2.24 1 96.31 149 ALA B CA 1
ATOM 3969 C C . ALA B 1 149 ? -16.422 20.703 -1.423 1 96.31 149 ALA B C 1
ATOM 3971 O O . ALA B 1 149 ? -16.688 20.641 -0.221 1 96.31 149 ALA B O 1
ATOM 3972 N N . THR B 1 150 ? -15.719 19.781 -2.031 1 96.62 150 THR B N 1
ATOM 3973 C CA . THR B 1 150 ? -15.375 18.516 -1.376 1 96.62 150 THR B CA 1
ATOM 3974 C C . THR B 1 150 ? -13.922 18.531 -0.907 1 96.62 150 THR B C 1
ATOM 3976 O O . THR B 1 150 ? -13.398 17.516 -0.448 1 96.62 150 THR B O 1
ATOM 3979 N N . SER B 1 151 ? -13.273 19.719 -1.047 1 98 151 SER B N 1
ATOM 3980 C CA . SER B 1 151 ? -11.867 19.812 -0.676 1 98 151 SER B CA 1
ATOM 3981 C C . SER B 1 151 ? -11.672 19.594 0.821 1 98 151 SER B C 1
ATOM 3983 O O . SER B 1 151 ? -12.562 19.891 1.618 1 98 151 SER B O 1
ATOM 3985 N N . LEU B 1 152 ? -10.594 19 1.135 1 97.62 152 LEU B N 1
ATOM 3986 C CA . LEU B 1 152 ? -9.977 18.938 2.457 1 97.62 152 LEU B CA 1
ATOM 3987 C C . LEU B 1 152 ? -8.523 19.391 2.398 1 97.62 152 LEU B C 1
ATOM 3989 O O . LEU B 1 152 ? -7.609 18.562 2.428 1 97.62 152 LEU B O 1
ATOM 3993 N N . ILE B 1 153 ? -8.328 20.719 2.256 1 97.88 153 ILE B N 1
ATOM 3994 C CA . ILE B 1 153 ? -6.941 21.156 2.285 1 97.88 153 ILE B CA 1
ATOM 3995 C C . ILE B 1 153 ? -6.277 20.703 3.582 1 97.88 153 ILE B C 1
ATOM 3997 O O . ILE B 1 153 ? -6.848 20.859 4.664 1 97.88 153 ILE B O 1
ATOM 4001 N N . ASP B 1 154 ? -5.117 20.109 3.434 1 97.81 154 ASP B N 1
ATOM 4002 C CA . ASP B 1 154 ? -4.652 19.219 4.492 1 97.81 154 ASP B CA 1
ATOM 4003 C C . ASP B 1 154 ? -3.432 19.797 5.203 1 97.81 154 ASP B C 1
ATOM 4005 O O . ASP B 1 154 ? -3.434 19.969 6.422 1 97.81 154 ASP B O 1
ATOM 4009 N N . ASP B 1 155 ? -2.35 20.062 4.438 1 98.38 155 ASP B N 1
ATOM 4010 C CA . ASP B 1 155 ? -1.106 20.516 5.055 1 98.38 155 ASP B CA 1
ATOM 4011 C C . ASP B 1 155 ? -0.313 21.406 4.094 1 98.38 155 ASP B C 1
ATOM 4013 O O . ASP B 1 155 ? -0.643 21.5 2.91 1 98.38 155 ASP B O 1
ATOM 4017 N N . VAL B 1 156 ? 0.723 22.109 4.668 1 98.69 156 VAL B N 1
ATOM 4018 C CA . VAL B 1 156 ? 1.527 23.016 3.871 1 98.69 156 VAL B CA 1
ATOM 4019 C C . VAL B 1 156 ? 3.012 22.734 4.098 1 98.69 156 VAL B C 1
ATOM 4021 O O . VAL B 1 156 ? 3.422 22.391 5.203 1 98.69 156 VAL B O 1
ATOM 4024 N N . ARG B 1 157 ? 3.779 22.766 3.049 1 98.75 157 ARG B N 1
ATOM 4025 C CA . ARG B 1 157 ? 5.238 22.781 3.072 1 98.75 157 ARG B CA 1
ATOM 4026 C C . ARG B 1 157 ? 5.789 23.938 2.24 1 98.75 157 ARG B C 1
ATOM 4028 O O . ARG B 1 157 ? 5.086 24.484 1.39 1 98.75 157 ARG B O 1
ATOM 4035 N N . PHE B 1 158 ? 7.07 24.281 2.48 1 98.38 158 PHE B N 1
ATOM 4036 C CA . PHE B 1 158 ? 7.578 25.547 1.969 1 98.38 158 PHE B CA 1
ATOM 4037 C C . PHE B 1 158 ? 8.773 25.328 1.053 1 98.38 158 PHE B C 1
ATOM 4039 O O . PHE B 1 158 ? 9.5 24.344 1.201 1 98.38 158 PHE B O 1
ATOM 4046 N N . ASN B 1 159 ? 8.898 26.141 0.15 1 97.75 159 ASN B N 1
ATOM 4047 C CA . ASN B 1 159 ? 10.07 26.328 -0.692 1 97.75 159 ASN B CA 1
ATOM 4048 C C . ASN B 1 159 ? 10.523 27.781 -0.718 1 97.75 159 ASN B C 1
ATOM 4050 O O . ASN B 1 159 ? 10.297 28.5 -1.703 1 97.75 159 ASN B O 1
ATOM 4054 N N . PRO B 1 160 ? 11.273 28.172 0.269 1 96 160 PRO B N 1
ATOM 4055 C CA . PRO B 1 160 ? 11.547 29.594 0.481 1 96 160 PRO B CA 1
ATOM 4056 C C . PRO B 1 160 ? 12.43 30.203 -0.607 1 96 160 PRO B C 1
ATOM 4058 O O . PRO B 1 160 ? 12.359 31.406 -0.877 1 96 160 PRO B O 1
ATOM 4061 N N . ALA B 1 161 ? 13.234 29.391 -1.241 1 95.44 161 ALA B N 1
ATOM 4062 C CA . ALA B 1 161 ? 14.156 29.906 -2.258 1 95.44 161 ALA B CA 1
ATOM 4063 C C . ALA B 1 161 ? 13.398 30.578 -3.393 1 95.44 161 ALA B C 1
ATOM 4065 O O . ALA B 1 161 ? 13.93 31.484 -4.051 1 95.44 161 ALA B O 1
ATOM 4066 N N . VAL B 1 162 ? 12.133 30.156 -3.574 1 96.12 162 VAL B N 1
ATOM 4067 C CA . VAL B 1 162 ? 11.391 30.719 -4.691 1 96.12 162 VAL B CA 1
ATOM 4068 C C . VAL B 1 162 ? 10.086 31.328 -4.184 1 96.12 162 VAL B C 1
ATOM 4070 O O . VAL B 1 162 ? 9.164 31.594 -4.965 1 96.12 162 VAL B O 1
ATOM 4073 N N . SER B 1 163 ? 9.867 31.438 -2.881 1 96.56 163 SER B N 1
ATOM 4074 C CA . SER B 1 163 ? 8.727 32.062 -2.197 1 96.56 163 SER B CA 1
ATOM 4075 C C . SER B 1 163 ? 7.434 31.312 -2.514 1 96.56 163 SER B C 1
ATOM 4077 O O . SER B 1 163 ? 6.371 31.922 -2.619 1 96.56 163 SER B O 1
ATOM 4079 N N . LEU B 1 164 ? 7.516 30.031 -2.768 1 98.31 164 LEU B N 1
ATOM 4080 C CA . LEU B 1 164 ? 6.34 29.188 -2.994 1 98.31 164 LEU B CA 1
ATOM 4081 C C . LEU B 1 164 ? 6.117 28.234 -1.823 1 98.31 164 LEU B C 1
ATOM 4083 O O . LEU B 1 164 ? 7.039 27.984 -1.047 1 98.31 164 LEU B O 1
ATOM 4087 N N . ALA B 1 165 ? 4.891 27.859 -1.688 1 98.69 165 ALA B N 1
ATOM 4088 C CA . ALA B 1 165 ? 4.496 26.781 -0.784 1 98.69 165 ALA B CA 1
ATOM 4089 C C . ALA B 1 165 ? 3.59 25.781 -1.491 1 98.69 165 ALA B C 1
ATOM 4091 O O . ALA B 1 165 ? 3.039 26.078 -2.555 1 98.69 165 ALA B O 1
ATOM 4092 N N . TYR B 1 166 ? 3.572 24.625 -1.003 1 98.88 166 TYR B N 1
ATOM 4093 C CA . TYR B 1 166 ? 2.783 23.531 -1.549 1 98.88 166 TYR B CA 1
ATOM 4094 C C . TYR B 1 166 ? 1.763 23.031 -0.531 1 98.88 166 TYR B C 1
ATOM 4096 O O . TYR B 1 166 ? 2.086 22.859 0.647 1 98.88 166 TYR B O 1
ATOM 4104 N N . ILE B 1 167 ? 0.546 22.859 -0.972 1 98.88 167 ILE B N 1
ATOM 4105 C CA . ILE B 1 167 ? -0.556 22.406 -0.138 1 98.88 167 ILE B CA 1
ATOM 4106 C C . ILE B 1 167 ? -1.167 21.141 -0.746 1 98.88 167 ILE B C 1
ATOM 4108 O O . ILE B 1 167 ? -1.261 21.016 -1.97 1 98.88 167 ILE B O 1
ATOM 4112 N N . THR B 1 168 ? -1.565 20.203 0.062 1 98.88 168 THR B N 1
ATOM 4113 C CA . THR B 1 168 ? -2.258 19.016 -0.41 1 98.88 168 THR B CA 1
ATOM 4114 C C . THR B 1 168 ? -3.766 19.156 -0.219 1 98.88 168 THR B C 1
ATOM 4116 O O . THR B 1 168 ? -4.223 19.766 0.754 1 98.88 168 THR B O 1
ATOM 4119 N N . ASP B 1 169 ? -4.535 18.656 -1.114 1 98.81 169 ASP B N 1
ATOM 4120 C CA . ASP B 1 169 ? -5.98 18.5 -0.976 1 98.81 169 ASP B CA 1
ATOM 4121 C C . ASP B 1 169 ? -6.375 17.031 -0.824 1 98.81 169 ASP B C 1
ATOM 4123 O O . ASP B 1 169 ? -6.414 16.297 -1.809 1 98.81 169 ASP B O 1
ATOM 4127 N N . ALA B 1 170 ? -6.77 16.656 0.371 1 98.44 170 ALA B N 1
ATOM 4128 C CA . ALA B 1 170 ? -7.016 15.273 0.732 1 98.44 170 ALA B CA 1
ATOM 4129 C C . ALA B 1 170 ? -8.469 14.883 0.472 1 98.44 170 ALA B C 1
ATOM 4131 O O . ALA B 1 170 ? -8.844 13.719 0.595 1 98.44 170 ALA B O 1
ATOM 4132 N N . GLY B 1 171 ? -9.273 15.844 0.163 1 98.06 171 GLY B N 1
ATOM 4133 C CA . GLY B 1 171 ? -10.68 15.586 -0.107 1 98.06 171 GLY B CA 1
ATOM 4134 C C . GLY B 1 171 ? -11 15.516 -1.589 1 98.06 171 GLY B C 1
ATOM 4135 O O . GLY B 1 171 ? -11.859 14.734 -2.008 1 98.06 171 GLY B O 1
ATOM 4136 N N . ALA B 1 172 ? -10.391 16.375 -2.291 1 98.25 172 ALA B N 1
ATOM 4137 C CA . ALA B 1 172 ? -10.391 16.391 -3.752 1 98.25 172 ALA B CA 1
ATOM 4138 C C . ALA B 1 172 ? -8.969 16.281 -4.305 1 98.25 172 ALA B C 1
ATOM 4140 O O . ALA B 1 172 ? -8.219 17.25 -4.289 1 98.25 172 ALA B O 1
ATOM 4141 N N . ALA B 1 173 ? -8.641 15.219 -4.879 1 98.69 173 ALA B N 1
ATOM 4142 C CA . ALA B 1 173 ? -7.27 14.805 -5.16 1 98.69 173 ALA B CA 1
ATOM 4143 C C . ALA B 1 173 ? -6.543 15.852 -6.004 1 98.69 173 ALA B C 1
ATOM 4145 O O . ALA B 1 173 ? -6.793 15.969 -7.207 1 98.69 173 ALA B O 1
ATOM 4146 N N . ALA B 1 174 ? -5.578 16.531 -5.355 1 98.88 174 ALA B N 1
ATOM 4147 C CA . ALA B 1 174 ? -4.777 17.531 -6.051 1 98.88 174 ALA B CA 1
ATOM 4148 C C . ALA B 1 174 ? -3.695 18.109 -5.137 1 98.88 174 ALA B C 1
ATOM 4150 O O . ALA B 1 174 ? -3.67 17.812 -3.939 1 98.88 174 ALA B O 1
ATOM 4151 N N . LEU B 1 175 ? -2.844 18.844 -5.77 1 98.94 175 LEU B N 1
ATOM 4152 C CA . LEU B 1 175 ? -1.931 19.75 -5.078 1 98.94 175 LEU B CA 1
ATOM 4153 C C . LEU B 1 175 ? -2.283 21.203 -5.367 1 98.94 175 LEU B C 1
ATOM 4155 O O . LEU B 1 175 ? -2.959 21.5 -6.355 1 98.94 175 LEU B O 1
ATOM 4159 N N . ILE B 1 176 ? -1.891 22.031 -4.48 1 98.88 176 ILE B N 1
ATOM 4160 C CA . ILE B 1 176 ? -2.031 23.469 -4.66 1 98.88 176 ILE B CA 1
ATOM 4161 C C . ILE B 1 176 ? -0.675 24.141 -4.469 1 98.88 176 ILE B C 1
ATOM 4163 O O . ILE B 1 176 ? 0.002 23.922 -3.461 1 98.88 176 ILE B O 1
ATOM 4167 N N . VAL B 1 177 ? -0.284 24.875 -5.461 1 98.88 177 VAL B N 1
ATOM 4168 C CA . VAL B 1 177 ? 0.916 25.703 -5.379 1 98.88 177 VAL B CA 1
ATOM 4169 C C . VAL B 1 177 ? 0.526 27.156 -5.109 1 98.88 177 VAL B C 1
ATOM 4171 O O . VAL B 1 177 ? -0.345 27.703 -5.785 1 98.88 177 VAL B O 1
ATOM 4174 N N . ILE B 1 178 ? 1.173 27.812 -4.164 1 98.75 178 ILE B N 1
ATOM 4175 C CA . ILE B 1 178 ? 0.806 29.172 -3.82 1 98.75 178 ILE B CA 1
ATOM 4176 C C . ILE B 1 178 ? 2.061 30.047 -3.742 1 98.75 178 ILE B C 1
ATOM 4178 O O . ILE B 1 178 ? 3.094 29.609 -3.229 1 98.75 178 ILE B O 1
ATOM 4182 N N . ASP B 1 179 ? 1.957 31.188 -4.25 1 98.56 179 ASP B N 1
ATOM 4183 C CA . ASP B 1 179 ? 2.965 32.219 -4.07 1 98.56 179 ASP B CA 1
ATOM 4184 C C . ASP B 1 179 ? 2.713 33.031 -2.795 1 98.56 179 ASP B C 1
ATOM 4186 O O . ASP B 1 179 ? 1.701 33.719 -2.682 1 98.56 179 ASP B O 1
ATOM 4190 N N . LEU B 1 180 ? 3.643 33.031 -1.888 1 98.06 180 LEU B N 1
ATOM 4191 C CA . LEU B 1 180 ? 3.398 33.594 -0.564 1 98.06 180 LEU B CA 1
ATOM 4192 C C . LEU B 1 180 ? 3.564 35.094 -0.578 1 98.06 180 LEU B C 1
ATOM 4194 O O . LEU B 1 180 ? 3.172 35.781 0.373 1 98.06 180 LEU B O 1
ATOM 4198 N N . GLU B 1 181 ? 4.098 35.625 -1.611 1 97.31 181 GLU B N 1
ATOM 4199 C CA . GLU B 1 181 ? 4.164 37.094 -1.753 1 97.31 181 GLU B CA 1
ATOM 4200 C C . GLU B 1 181 ? 2.842 37.656 -2.262 1 97.31 181 GLU B C 1
ATOM 4202 O O . GLU B 1 181 ? 2.262 38.531 -1.637 1 97.31 181 GLU B O 1
ATOM 4207 N N . SER B 1 182 ? 2.324 37.094 -3.316 1 97.19 182 SER B N 1
ATOM 4208 C CA . SER B 1 182 ? 1.11 37.625 -3.924 1 97.19 182 SER B CA 1
ATOM 4209 C C . SER B 1 182 ? -0.138 37.062 -3.26 1 97.19 182 SER B C 1
ATOM 4211 O O . SER B 1 182 ? -1.188 37.688 -3.24 1 97.19 182 SER B O 1
ATOM 4213 N N . GLY B 1 183 ? -0.048 35.844 -2.812 1 97.56 183 GLY B N 1
ATOM 4214 C CA . GLY B 1 183 ? -1.202 35.125 -2.275 1 97.56 183 GLY B CA 1
ATOM 4215 C C . GLY B 1 183 ? -1.976 34.375 -3.328 1 97.56 183 GLY B C 1
ATOM 4216 O O . GLY B 1 183 ? -2.979 33.719 -3.021 1 97.56 183 GLY B O 1
ATOM 4217 N N . GLU B 1 184 ? -1.526 34.406 -4.535 1 97.44 184 GLU B N 1
ATOM 4218 C CA . GLU B 1 184 ? -2.189 33.688 -5.609 1 97.44 184 GLU B CA 1
ATOM 4219 C C . GLU B 1 184 ? -1.796 32.219 -5.605 1 97.44 184 GLU B C 1
ATOM 4221 O O . GLU B 1 184 ? -0.645 31.875 -5.324 1 97.44 184 GLU B O 1
ATOM 4226 N N . ALA B 1 185 ? -2.766 31.344 -5.93 1 98.5 185 ALA B N 1
ATOM 4227 C CA . ALA B 1 185 ? -2.525 29.906 -5.891 1 98.5 185 ALA B CA 1
ATOM 4228 C C . ALA B 1 185 ? -3.047 29.219 -7.152 1 98.5 185 ALA B C 1
ATOM 4230 O O . ALA B 1 185 ? -3.826 29.812 -7.906 1 98.5 185 ALA B O 1
ATOM 4231 N N . ARG B 1 186 ? -2.547 28.062 -7.426 1 98.5 186 ARG B N 1
ATOM 4232 C CA . ARG B 1 186 ? -2.979 27.25 -8.555 1 98.5 186 ARG B CA 1
ATOM 4233 C C . ARG B 1 186 ? -3.107 25.781 -8.156 1 98.5 186 ARG B C 1
ATOM 4235 O O . ARG B 1 186 ? -2.23 25.234 -7.48 1 98.5 186 ARG B O 1
ATOM 4242 N N . ARG B 1 187 ? -4.203 25.203 -8.586 1 98.25 187 ARG B N 1
ATOM 4243 C CA . ARG B 1 187 ? -4.434 23.781 -8.414 1 98.25 187 ARG B CA 1
ATOM 4244 C C . ARG B 1 187 ? -3.787 22.984 -9.539 1 98.25 187 ARG B C 1
ATOM 4246 O O . ARG B 1 187 ? -3.863 23.359 -10.703 1 98.25 187 ARG B O 1
ATOM 4253 N N . VAL B 1 188 ? -3.047 21.859 -9.227 1 98.75 188 VAL B N 1
ATOM 4254 C CA . VAL B 1 188 ? -2.352 21.047 -10.219 1 98.75 188 VAL B CA 1
ATOM 4255 C C . VAL B 1 188 ? -2.496 19.578 -9.867 1 98.75 188 VAL B C 1
ATOM 4257 O O . VAL B 1 188 ? -2.873 19.234 -8.742 1 98.75 188 VAL B O 1
ATOM 4260 N N . LEU B 1 189 ? -2.27 18.672 -10.883 1 98.81 189 LEU B N 1
ATOM 4261 C CA . LEU B 1 189 ? -2.271 17.219 -10.734 1 98.81 189 LEU B CA 1
ATOM 4262 C C . LEU B 1 189 ? -3.613 16.719 -10.203 1 98.81 189 LEU B C 1
ATOM 4264 O O . LEU B 1 189 ? -3.658 15.898 -9.289 1 98.81 189 LEU B O 1
ATOM 4268 N N . GLU B 1 190 ? -4.684 17.312 -10.648 1 98.56 190 GLU B N 1
ATOM 4269 C CA . GLU B 1 190 ? -6.039 16.922 -10.273 1 98.56 190 GLU B CA 1
ATOM 4270 C C . GLU B 1 190 ? -6.344 15.5 -10.711 1 98.56 190 GLU B C 1
ATOM 4272 O O . GLU B 1 190 ? -6.172 15.156 -11.883 1 98.56 190 GLU B O 1
ATOM 4277 N N . ASN B 1 191 ? -6.699 14.711 -9.781 1 98.06 191 ASN B N 1
ATOM 4278 C CA . ASN B 1 191 ? -7.113 13.32 -9.984 1 98.06 191 ASN B CA 1
ATOM 4279 C C . ASN B 1 191 ? -5.996 12.492 -10.609 1 98.06 191 ASN B C 1
ATOM 4281 O O . ASN B 1 191 ? -6.266 11.492 -11.281 1 98.06 191 ASN B O 1
ATOM 4285 N N . ASP B 1 192 ? -4.797 13 -10.477 1 98.56 192 ASP B N 1
ATOM 4286 C CA . ASP B 1 192 ? -3.648 12.203 -10.898 1 98.56 192 ASP B CA 1
ATOM 4287 C C . ASP B 1 192 ? -3.502 10.953 -10.039 1 98.56 192 ASP B C 1
ATOM 4289 O O . ASP B 1 192 ? -3.732 10.992 -8.828 1 98.56 192 ASP B O 1
ATOM 4293 N N . PRO B 1 193 ? -3.064 9.812 -10.609 1 97.69 193 PRO B N 1
ATOM 4294 C CA . PRO B 1 193 ? -2.887 8.609 -9.789 1 97.69 193 PRO B CA 1
ATOM 4295 C C . PRO B 1 193 ? -2.012 8.859 -8.562 1 97.69 193 PRO B C 1
ATOM 4297 O O . PRO B 1 193 ? -2.25 8.273 -7.504 1 97.69 193 PRO B O 1
ATOM 4300 N N . THR B 1 194 ? -1.067 9.773 -8.633 1 98.62 194 THR B N 1
ATOM 4301 C CA . THR B 1 194 ? -0.136 10 -7.539 1 98.62 194 THR B CA 1
ATOM 4302 C C . THR B 1 194 ? -0.804 10.805 -6.422 1 98.62 194 THR B C 1
ATOM 4304 O O . THR B 1 194 ? -0.341 10.789 -5.281 1 98.62 194 THR B O 1
ATOM 4307 N N . THR B 1 195 ? -1.859 11.555 -6.707 1 98.81 195 THR B N 1
ATOM 4308 C CA . THR B 1 195 ? -2.572 12.312 -5.684 1 98.81 195 THR B CA 1
ATOM 4309 C C . THR B 1 195 ? -3.795 11.539 -5.195 1 98.81 195 THR B C 1
ATOM 4311 O O . THR B 1 195 ? -4.258 11.742 -4.07 1 98.81 195 THR B O 1
ATOM 4314 N N . LYS B 1 196 ? -4.293 10.656 -6.016 1 98.44 196 LYS B N 1
ATOM 4315 C CA . LYS B 1 196 ? -5.586 10.023 -5.754 1 98.44 196 LYS B CA 1
ATOM 4316 C C . LYS B 1 196 ? -5.406 8.641 -5.148 1 98.44 196 LYS B C 1
ATOM 4318 O O . LYS B 1 196 ? -6.125 8.266 -4.219 1 98.44 196 LYS B O 1
ATOM 4323 N N . GLY B 1 197 ? -4.391 7.836 -5.719 1 97.25 197 GLY B N 1
ATOM 4324 C CA . GLY B 1 197 ? -4.309 6.426 -5.367 1 97.25 197 GLY B CA 1
ATOM 4325 C C . GLY B 1 197 ? -5.516 5.625 -5.824 1 97.25 197 GLY B C 1
ATOM 4326 O O . GLY B 1 197 ? -6.125 5.941 -6.848 1 97.25 197 GLY B O 1
ATOM 4327 N N . PHE B 1 198 ? -5.836 4.434 -5.141 1 96.62 198 PHE B N 1
ATOM 4328 C CA . PHE B 1 198 ? -7.023 3.695 -5.551 1 96.62 198 PHE B CA 1
ATOM 4329 C C . PHE B 1 198 ? -7.609 2.922 -4.375 1 96.62 198 PHE B C 1
ATOM 4331 O O . PHE B 1 198 ? -8.609 2.213 -4.527 1 96.62 198 PHE B O 1
ATOM 4338 N N . MET B 1 199 ? -6.965 3.012 -3.213 1 98.56 199 MET B N 1
ATOM 4339 C CA . MET B 1 199 ? -7.441 2.336 -2.01 1 98.56 199 MET B CA 1
ATOM 4340 C C . MET B 1 199 ? -7.777 3.346 -0.916 1 98.56 199 MET B C 1
ATOM 4342 O O . MET B 1 199 ? -7.105 4.371 -0.783 1 98.56 199 MET B O 1
ATOM 4346 N N . PRO B 1 200 ? -8.781 3.084 -0.06 1 98.44 200 PRO B N 1
ATOM 4347 C CA . PRO B 1 200 ? -8.914 3.844 1.186 1 98.44 200 PRO B CA 1
ATOM 4348 C C . PRO B 1 200 ? -7.762 3.596 2.154 1 98.44 200 PRO B C 1
ATOM 4350 O O . PRO B 1 200 ? -7.129 2.539 2.107 1 98.44 200 PRO B O 1
ATOM 4353 N N . PRO B 1 201 ? -7.516 4.586 3.012 1 98.56 201 PRO B N 1
ATOM 4354 C CA . PRO B 1 201 ? -6.555 4.309 4.082 1 98.56 201 PRO B CA 1
ATOM 4355 C C . PRO B 1 201 ? -7.07 3.275 5.082 1 98.56 201 PRO B C 1
ATOM 4357 O O . PRO B 1 201 ? -8.258 2.939 5.074 1 98.56 201 PRO B O 1
ATOM 4360 N N . SER B 1 202 ? -6.094 2.779 5.852 1 98.69 202 SER B N 1
ATOM 4361 C CA . SER B 1 202 ? -6.379 1.736 6.828 1 98.69 202 SER B CA 1
ATOM 4362 C C . SER B 1 202 ? -5.707 2.035 8.164 1 98.69 202 SER B C 1
ATOM 4364 O O . SER B 1 202 ? -4.68 2.715 8.211 1 98.69 202 SER B O 1
ATOM 4366 N N . GLY B 1 203 ? -6.348 1.662 9.25 1 98.5 203 GLY B N 1
ATOM 4367 C CA . GLY B 1 203 ? -5.816 1.694 10.602 1 98.5 203 GLY B CA 1
ATOM 4368 C C . GLY B 1 203 ? -6.059 0.407 11.367 1 98.5 203 GLY B C 1
ATOM 4369 O O . GLY B 1 203 ? -7.18 -0.107 11.391 1 98.5 203 GLY B O 1
ATOM 4370 N N . GLU B 1 204 ? -5.023 -0.065 11.961 1 97.88 204 GLU B N 1
ATOM 4371 C CA . GLU B 1 204 ? -5.094 -1.291 12.75 1 97.88 204 GLU B CA 1
ATOM 4372 C C . GLU B 1 204 ? -5.688 -2.438 11.938 1 97.88 204 GLU B C 1
ATOM 4374 O O . GLU B 1 204 ? -6.535 -3.184 12.43 1 97.88 204 GLU B O 1
ATOM 4379 N N . GLY B 1 205 ? -5.344 -2.486 10.664 1 97.94 205 GLY B N 1
ATOM 4380 C CA . GLY B 1 205 ? -5.703 -3.605 9.805 1 97.94 205 GLY B CA 1
ATOM 4381 C C . GLY B 1 205 ? -7.109 -3.504 9.25 1 97.94 205 GLY B C 1
ATOM 4382 O O . GLY B 1 205 ? -7.664 -4.496 8.766 1 97.94 205 GLY B O 1
ATOM 4383 N N . LYS B 1 206 ? -7.707 -2.35 9.328 1 98.06 206 LYS B N 1
ATOM 4384 C CA . LYS B 1 206 ? -9.078 -2.162 8.859 1 98.06 206 LYS B CA 1
ATOM 4385 C C . LYS B 1 206 ? -9.188 -0.932 7.965 1 98.06 206 LYS B C 1
ATOM 4387 O O . LYS B 1 206 ? -8.727 0.15 8.328 1 98.06 206 LYS B O 1
ATOM 4392 N N . LEU B 1 207 ? -9.867 -1.101 6.773 1 98.56 207 LEU B N 1
ATOM 4393 C CA . LEU B 1 207 ? -10.109 0.049 5.906 1 98.56 207 LEU B CA 1
ATOM 4394 C C . LEU B 1 207 ? -11.008 1.067 6.598 1 98.56 207 LEU B C 1
ATOM 4396 O O . LEU B 1 207 ? -11.945 0.694 7.305 1 98.56 207 LEU B O 1
ATOM 4400 N N . MET B 1 208 ? -10.789 2.305 6.332 1 97.88 208 MET B N 1
ATOM 4401 C CA . MET B 1 208 ? -11.562 3.385 6.938 1 97.88 208 MET B CA 1
ATOM 4402 C C . MET B 1 208 ? -12.914 3.543 6.242 1 97.88 208 MET B C 1
ATOM 4404 O O . MET B 1 208 ? -13.008 3.41 5.023 1 97.88 208 MET B O 1
ATOM 4408 N N . HIS B 1 209 ? -13.859 3.898 7 1 96.38 209 HIS B N 1
ATOM 4409 C CA . HIS B 1 209 ? -15.203 4.184 6.52 1 96.38 209 HIS B CA 1
ATOM 4410 C C . HIS B 1 209 ? -15.695 5.531 7.035 1 96.38 209 HIS B C 1
ATOM 4412 O O . HIS B 1 209 ? -15.266 5.988 8.094 1 96.38 209 HIS B O 1
ATOM 4418 N N . ASN B 1 210 ? -16.578 6.117 6.266 1 92.06 210 ASN B N 1
ATOM 4419 C CA . ASN B 1 210 ? -17.188 7.363 6.715 1 92.06 210 ASN B CA 1
ATOM 4420 C C . ASN B 1 210 ? -18.438 7.109 7.566 1 92.06 210 ASN B C 1
ATOM 4422 O O . ASN B 1 210 ? -18.719 5.965 7.93 1 92.06 210 ASN B O 1
ATOM 4426 N N . SER B 1 211 ? -19.141 8.188 7.902 1 87.06 211 SER B N 1
ATOM 4427 C CA . SER B 1 211 ? -20.266 8.102 8.828 1 87.06 211 SER B CA 1
ATOM 4428 C C . SER B 1 211 ? -21.453 7.387 8.188 1 87.06 211 SER B C 1
ATOM 4430 O O . SER B 1 211 ? -22.375 6.949 8.891 1 87.06 211 SER B O 1
ATOM 4432 N N . GLN B 1 212 ? -21.469 7.254 6.879 1 87.69 212 GLN B N 1
ATOM 4433 C CA . GLN B 1 212 ? -22.547 6.57 6.176 1 87.69 212 GLN B CA 1
ATOM 4434 C C . GLN B 1 212 ? -22.203 5.102 5.93 1 87.69 212 GLN B C 1
ATOM 4436 O O . GLN B 1 212 ? -22.969 4.375 5.309 1 87.69 212 GLN B O 1
ATOM 4441 N N . GLY B 1 213 ? -21.016 4.684 6.359 1 90.88 213 GLY B N 1
ATOM 4442 C CA . GLY B 1 213 ? -20.594 3.295 6.215 1 90.88 213 GLY B CA 1
ATOM 4443 C C . GLY B 1 213 ? -19.875 3.02 4.91 1 90.88 213 GLY B C 1
ATOM 4444 O O . GLY B 1 213 ? -19.5 1.883 4.637 1 90.88 213 GLY B O 1
ATOM 4445 N N . GLU B 1 214 ? -19.734 4.055 4.141 1 94.56 214 GLU B N 1
ATOM 4446 C CA . GLU B 1 214 ? -19 3.916 2.885 1 94.56 214 GLU B CA 1
ATOM 4447 C C . GLU B 1 214 ? -17.484 4.035 3.107 1 94.56 214 GLU B C 1
ATOM 4449 O O . GLU B 1 214 ? -17.047 4.625 4.094 1 94.56 214 GLU B O 1
ATOM 4454 N N . PHE B 1 215 ? -16.719 3.49 2.178 1 96.75 215 PHE B N 1
ATOM 4455 C CA . PHE B 1 215 ? -15.266 3.637 2.273 1 96.75 215 PHE B CA 1
ATOM 4456 C C . PHE B 1 215 ? -14.867 5.105 2.232 1 96.75 215 PHE B C 1
ATOM 4458 O O . PHE B 1 215 ? -15.414 5.883 1.453 1 96.75 215 PHE B O 1
ATOM 4465 N N . GLN B 1 216 ? -13.984 5.453 3.105 1 95.94 216 GLN B N 1
ATOM 4466 C CA . GLN B 1 216 ? -13.477 6.82 3.174 1 95.94 216 GLN B CA 1
ATOM 4467 C C . GLN B 1 216 ? -12.141 6.949 2.451 1 95.94 216 GLN B C 1
ATOM 4469 O O . GLN B 1 216 ? -11.133 6.41 2.906 1 95.94 216 GLN B O 1
ATOM 4474 N N . TYR B 1 217 ? -12.195 7.652 1.383 1 96.81 217 TYR B N 1
ATOM 4475 C CA . TYR B 1 217 ? -10.938 7.965 0.708 1 96.81 217 TYR B CA 1
ATOM 4476 C C . TYR B 1 217 ? -10.352 9.273 1.22 1 96.81 217 TYR B C 1
ATOM 4478 O O . TYR B 1 217 ? -11.086 10.234 1.46 1 96.81 217 TYR B O 1
ATOM 4486 N N . ILE B 1 218 ? -9.094 9.289 1.48 1 98 218 ILE B N 1
ATOM 4487 C CA . ILE B 1 218 ? -8.289 10.461 1.805 1 98 218 ILE B CA 1
ATOM 4488 C C . ILE B 1 218 ? -7.117 10.57 0.83 1 98 218 ILE B C 1
ATOM 4490 O O . ILE B 1 218 ? -6.207 9.734 0.849 1 98 218 ILE B O 1
ATOM 4494 N N . TYR B 1 219 ? -7.148 11.508 -0.015 1 98.31 219 TYR B N 1
ATOM 4495 C CA . TYR B 1 219 ? -6.305 11.578 -1.2 1 98.31 219 TYR B CA 1
ATOM 4496 C C . TYR B 1 219 ? -4.945 12.188 -0.866 1 98.31 219 TYR B C 1
ATOM 4498 O O . TYR B 1 219 ? -4.277 11.75 0.072 1 98.31 219 TYR B O 1
ATOM 4506 N N . ALA B 1 220 ? -4.441 13.133 -1.617 1 98.75 220 ALA B N 1
ATOM 4507 C CA . ALA B 1 220 ? -3.156 13.75 -1.312 1 98.75 220 ALA B CA 1
ATOM 4508 C C . ALA B 1 220 ? -3.154 14.344 0.094 1 98.75 220 ALA B C 1
ATOM 4510 O O . ALA B 1 220 ? -3.828 15.344 0.354 1 98.75 220 ALA B O 1
ATOM 4511 N N . ASP B 1 221 ? -2.275 13.727 0.973 1 98.62 221 ASP B N 1
ATOM 4512 C CA . ASP B 1 221 ? -2.355 14.016 2.4 1 98.62 221 ASP B CA 1
ATOM 4513 C C . ASP B 1 221 ? -0.976 14.336 2.973 1 98.62 221 ASP B C 1
ATOM 4515 O O . ASP B 1 221 ? -0.682 15.484 3.299 1 98.62 221 ASP B O 1
ATOM 4519 N N . GLN B 1 222 ? -0.053 13.398 2.947 1 98.62 222 GLN B N 1
ATOM 4520 C CA . GLN B 1 222 ? 1.275 13.617 3.512 1 98.62 222 GLN B CA 1
ATOM 4521 C C . GLN B 1 222 ? 2.244 14.141 2.455 1 98.62 222 GLN B C 1
ATOM 4523 O O . GLN B 1 222 ? 2.131 13.797 1.276 1 98.62 222 GLN B O 1
ATOM 4528 N N . HIS B 1 223 ? 3.178 14.953 2.875 1 98.88 223 HIS B N 1
ATOM 4529 C CA . HIS B 1 223 ? 4.137 15.531 1.938 1 98.88 223 HIS B CA 1
ATOM 4530 C C . HIS B 1 223 ? 5.32 16.141 2.674 1 98.88 223 HIS B C 1
ATOM 4532 O O . HIS B 1 223 ? 5.238 16.422 3.871 1 98.88 223 HIS B O 1
ATOM 4538 N N . GLU B 1 224 ? 6.422 16.25 1.972 1 98.94 224 GLU B N 1
ATOM 4539 C CA . GLU B 1 224 ? 7.652 16.891 2.426 1 98.94 224 GLU B CA 1
ATOM 4540 C C . GLU B 1 224 ? 8.398 17.547 1.263 1 98.94 224 GLU B C 1
ATOM 4542 O O . GLU B 1 224 ? 8.211 17.156 0.108 1 98.94 224 GLU B O 1
ATOM 4547 N N . VAL B 1 225 ? 9.195 18.516 1.576 1 98.88 225 VAL B N 1
ATOM 4548 C CA . VAL B 1 225 ? 10.164 19.078 0.642 1 98.88 225 VAL B CA 1
ATOM 4549 C C . VAL B 1 225 ? 11.578 18.75 1.101 1 98.88 225 VAL B C 1
ATOM 4551 O O . VAL B 1 225 ? 11.906 18.891 2.279 1 98.88 225 VAL B O 1
ATOM 4554 N N . SER B 1 226 ? 12.414 18.312 0.168 1 98.62 226 SER B N 1
ATOM 4555 C CA . SER B 1 226 ? 13.789 17.969 0.52 1 98.62 226 SER B CA 1
ATOM 4556 C C . SER B 1 226 ? 14.539 19.188 1.062 1 98.62 226 SER B C 1
ATOM 4558 O O . SER B 1 226 ? 14.242 20.312 0.691 1 98.62 226 SER B O 1
ATOM 4560 N N . PRO B 1 227 ? 15.547 19 2.014 1 97.81 227 PRO B N 1
ATOM 4561 C CA . PRO B 1 227 ? 16.266 20.125 2.627 1 97.81 227 PRO B CA 1
ATOM 4562 C C . PRO B 1 227 ? 16.844 21.078 1.594 1 97.81 227 PRO B C 1
ATOM 4564 O O . PRO B 1 227 ? 16.906 22.297 1.833 1 97.81 227 PRO B O 1
ATOM 4567 N N . GLY B 1 228 ? 17.281 20.688 0.456 1 96.12 228 GLY B N 1
ATOM 4568 C CA . GLY B 1 228 ? 17.812 21.547 -0.588 1 96.12 228 GLY B CA 1
ATOM 4569 C C . GLY B 1 228 ? 16.75 22.078 -1.523 1 96.12 228 GLY B C 1
ATOM 4570 O O . GLY B 1 228 ? 17.047 22.844 -2.445 1 96.12 228 GLY B O 1
ATOM 4571 N N . GLY B 1 229 ? 15.531 21.719 -1.322 1 98.06 229 GLY B N 1
ATOM 4572 C CA . GLY B 1 229 ? 14.406 22.219 -2.09 1 98.06 229 GLY B CA 1
ATOM 4573 C C . GLY B 1 229 ? 14.273 21.578 -3.455 1 98.06 229 GLY B C 1
ATOM 4574 O O . GLY B 1 229 ? 13.484 22.016 -4.289 1 98.06 229 GLY B O 1
ATOM 4575 N N . GLN B 1 230 ? 15.008 20.547 -3.707 1 98.12 230 GLN B N 1
ATOM 4576 C CA . GLN B 1 230 ? 15.086 19.969 -5.047 1 98.12 230 GLN B CA 1
ATOM 4577 C C . GLN B 1 230 ? 13.875 19.094 -5.336 1 98.12 230 GLN B C 1
ATOM 4579 O O . GLN B 1 230 ? 13.422 19 -6.48 1 98.12 230 GLN B O 1
ATOM 4584 N N . TYR B 1 231 ? 13.383 18.391 -4.305 1 98.81 231 TYR B N 1
ATOM 4585 C CA . TYR B 1 231 ? 12.305 17.438 -4.52 1 98.81 231 TYR B CA 1
ATOM 4586 C C . TYR B 1 231 ? 11.125 17.734 -3.607 1 98.81 231 TYR B C 1
ATOM 4588 O O . TYR B 1 231 ? 11.305 18.188 -2.473 1 98.81 231 TYR B O 1
ATOM 4596 N N . TYR B 1 232 ? 9.961 17.562 -4.156 1 98.94 232 TYR B N 1
ATOM 4597 C CA . TYR B 1 232 ? 8.703 17.516 -3.422 1 98.94 232 TYR B CA 1
ATOM 4598 C C . TYR B 1 232 ? 8.164 16.094 -3.348 1 98.94 232 TYR B C 1
ATOM 4600 O O . TYR B 1 232 ? 7.969 15.445 -4.375 1 98.94 232 TYR B O 1
ATOM 4608 N N . TYR B 1 233 ? 8.039 15.539 -2.156 1 98.94 233 TYR B N 1
ATOM 4609 C CA . TYR B 1 233 ? 7.484 14.219 -1.896 1 98.94 233 TYR B CA 1
ATOM 4610 C C . TYR B 1 233 ? 6.031 14.312 -1.446 1 98.94 233 TYR B C 1
ATOM 4612 O O . TYR B 1 233 ? 5.676 15.188 -0.653 1 98.94 233 TYR B O 1
ATOM 4620 N N . TYR B 1 234 ? 5.188 13.414 -1.934 1 98.94 234 TYR B N 1
ATOM 4621 C CA . TYR B 1 234 ? 3.791 13.445 -1.516 1 98.94 234 TYR B CA 1
ATOM 4622 C C . TYR B 1 234 ? 3.135 12.078 -1.714 1 98.94 234 TYR B C 1
ATOM 4624 O O . TYR B 1 234 ? 3.646 11.242 -2.453 1 98.94 234 TYR B O 1
ATOM 4632 N N . GLN B 1 235 ? 2.045 11.844 -1.042 1 98.88 235 GLN B N 1
ATOM 4633 C CA . GLN B 1 235 ? 1.311 10.586 -1.151 1 98.88 235 GLN B CA 1
ATOM 4634 C C . GLN B 1 235 ? -0.143 10.758 -0.722 1 98.88 235 GLN B C 1
ATOM 4636 O O . GLN B 1 235 ? -0.46 11.656 0.067 1 98.88 235 GLN B O 1
ATOM 4641 N N . PRO B 1 236 ? -1.057 9.914 -1.23 1 98.81 236 PRO B N 1
ATOM 4642 C CA . PRO B 1 236 ? -2.35 9.758 -0.56 1 98.81 236 PRO B CA 1
ATOM 4643 C C . PRO B 1 236 ? -2.227 9.102 0.816 1 98.81 236 PRO B C 1
ATOM 4645 O O . PRO B 1 236 ? -1.192 8.516 1.133 1 98.81 236 PRO B O 1
ATOM 4648 N N . CYS B 1 237 ? -3.27 9.227 1.608 1 98.75 237 CYS B N 1
ATOM 4649 C CA . CYS B 1 237 ? -3.252 8.711 2.973 1 98.75 237 CYS B CA 1
ATOM 4650 C C . CYS B 1 237 ? -3.076 7.195 2.977 1 98.75 237 CYS B C 1
ATOM 4652 O O . CYS B 1 237 ? -2.439 6.645 3.875 1 98.75 237 CYS B O 1
ATOM 4654 N N . GLY B 1 238 ? -3.559 6.574 1.935 1 98.5 238 GLY B N 1
ATOM 4655 C CA . GLY B 1 238 ? -3.496 5.125 1.86 1 98.5 238 GLY B CA 1
ATOM 4656 C C . GLY B 1 238 ? -2.111 4.602 1.526 1 98.5 238 GLY B C 1
ATOM 4657 O O . GLY B 1 238 ? -1.875 3.393 1.557 1 98.5 238 GLY B O 1
ATOM 4658 N N . GLY B 1 239 ? -1.222 5.484 1.14 1 98.5 239 GLY B N 1
ATOM 4659 C CA . GLY B 1 239 ? 0.156 5.07 0.93 1 98.5 239 GLY B CA 1
ATOM 4660 C C . GLY B 1 239 ? 0.595 5.172 -0.519 1 98.5 239 GLY B C 1
ATOM 4661 O O . GLY B 1 239 ? -0.214 5.473 -1.399 1 98.5 239 GLY B O 1
ATOM 4662 N N . GLY B 1 240 ? 1.899 4.859 -0.735 1 98.75 240 GLY B N 1
ATOM 4663 C CA . GLY B 1 240 ? 2.553 5.07 -2.018 1 98.75 240 GLY B CA 1
ATOM 4664 C C . GLY B 1 240 ? 3.049 6.488 -2.211 1 98.75 240 GLY B C 1
ATOM 4665 O O . GLY B 1 240 ? 2.287 7.367 -2.623 1 98.75 240 GLY B O 1
ATOM 4666 N N . MET B 1 241 ? 4.332 6.672 -1.977 1 98.94 241 MET B N 1
ATOM 4667 C CA . MET B 1 241 ? 4.891 8.016 -2.037 1 98.94 241 MET B CA 1
ATOM 4668 C C . MET B 1 241 ? 5.531 8.281 -3.396 1 98.94 241 MET B C 1
ATOM 4670 O O . MET B 1 241 ? 6.309 7.465 -3.891 1 98.94 241 MET B O 1
ATOM 4674 N N . SER B 1 242 ? 5.152 9.344 -3.973 1 98.94 242 SER B N 1
ATOM 4675 C CA . SER B 1 242 ? 5.746 9.844 -5.207 1 98.94 242 SER B CA 1
ATOM 4676 C C . SER B 1 242 ? 6.637 11.055 -4.945 1 98.94 242 SER B C 1
ATOM 4678 O O . SER B 1 242 ? 6.594 11.641 -3.859 1 98.94 242 SER B O 1
ATOM 4680 N N . ARG B 1 243 ? 7.426 11.336 -5.875 1 98.81 243 ARG B N 1
ATOM 4681 C CA . ARG B 1 243 ? 8.156 12.602 -5.816 1 98.81 243 ARG B CA 1
ATOM 4682 C C . ARG B 1 243 ? 8.164 13.289 -7.176 1 98.81 243 ARG B C 1
ATOM 4684 O O . ARG B 1 243 ? 7.93 12.648 -8.203 1 98.81 243 ARG B O 1
ATOM 4691 N N . ILE B 1 244 ? 8.344 14.523 -7.16 1 98.94 244 ILE B N 1
ATOM 4692 C CA . ILE B 1 244 ? 8.492 15.367 -8.344 1 98.94 244 ILE B CA 1
ATOM 4693 C C . ILE B 1 244 ? 9.539 16.453 -8.07 1 98.94 244 ILE B C 1
ATOM 4695 O O . ILE B 1 244 ? 9.656 16.938 -6.949 1 98.94 244 ILE B O 1
ATOM 4699 N N . LYS B 1 245 ? 10.352 16.781 -9.039 1 98.88 245 LYS B N 1
ATOM 4700 C CA . LYS B 1 245 ? 11.234 17.938 -8.867 1 98.88 245 LYS B CA 1
ATOM 4701 C C . LYS B 1 245 ? 10.438 19.219 -8.68 1 98.88 245 LYS B C 1
ATOM 4703 O O . LYS B 1 245 ? 9.492 19.484 -9.43 1 98.88 245 LYS B O 1
ATOM 4708 N N . THR B 1 246 ? 10.859 20.062 -7.734 1 98.75 246 THR B N 1
ATOM 4709 C CA . THR B 1 246 ? 10.117 21.266 -7.434 1 98.75 246 THR B CA 1
ATOM 4710 C C . THR B 1 246 ? 10.133 22.219 -8.625 1 98.75 246 THR B C 1
ATOM 4712 O O . THR B 1 246 ? 9.195 23 -8.82 1 98.75 246 THR B O 1
ATOM 4715 N N . GLN B 1 247 ? 11.141 22.109 -9.453 1 98.44 247 GLN B N 1
ATOM 4716 C CA . GLN B 1 247 ? 11.227 22.984 -10.617 1 98.44 247 GLN B CA 1
ATOM 4717 C C . GLN B 1 247 ? 10.008 22.812 -11.531 1 98.44 247 GLN B C 1
ATOM 4719 O O . GLN B 1 247 ? 9.555 23.766 -12.156 1 98.44 247 GLN B O 1
ATOM 4724 N N . TYR B 1 248 ? 9.477 21.594 -11.609 1 98.81 248 TYR B N 1
ATOM 4725 C CA . TYR B 1 248 ? 8.32 21.344 -12.461 1 98.81 248 TYR B CA 1
ATOM 4726 C C . TYR B 1 248 ? 7.047 21.906 -11.836 1 98.81 248 TYR B C 1
ATOM 4728 O O . TYR B 1 248 ? 6.184 22.438 -12.547 1 98.81 248 TYR B O 1
ATOM 4736 N N . LEU B 1 249 ? 6.879 21.844 -10.492 1 98.25 249 LEU B N 1
ATOM 4737 C CA . LEU B 1 249 ? 5.75 22.469 -9.812 1 98.25 249 LEU B CA 1
ATOM 4738 C C . LEU B 1 249 ? 5.789 23.984 -9.961 1 98.25 249 LEU B C 1
ATOM 4740 O O . LEU B 1 249 ? 4.762 24.609 -10.203 1 98.25 249 LEU B O 1
ATOM 4744 N N . ASN B 1 250 ? 7 24.469 -9.805 1 97.88 250 ASN B N 1
ATOM 4745 C CA . ASN B 1 250 ? 7.18 25.906 -9.953 1 97.88 250 ASN B CA 1
ATOM 4746 C C . ASN B 1 250 ? 6.816 26.375 -11.359 1 97.88 250 ASN B C 1
ATOM 4748 O O . ASN B 1 250 ? 6.133 27.391 -11.523 1 97.88 250 ASN B O 1
ATOM 4752 N N . GLU B 1 251 ? 7.266 25.578 -12.305 1 98.12 251 GLU B N 1
ATOM 4753 C CA . GLU B 1 251 ? 6.941 25.922 -13.68 1 98.12 251 GLU B CA 1
ATOM 4754 C C . GLU B 1 251 ? 5.441 25.828 -13.938 1 98.12 251 GLU B C 1
ATOM 4756 O O . GLU B 1 251 ? 4.867 26.688 -14.617 1 98.12 251 GLU B O 1
ATOM 4761 N N . ALA B 1 252 ? 4.828 24.844 -13.438 1 98.38 252 ALA B N 1
ATOM 4762 C CA . ALA B 1 252 ? 3.391 24.656 -13.625 1 98.38 252 ALA B CA 1
ATOM 4763 C C . ALA B 1 252 ? 2.598 25.812 -13.008 1 98.38 252 ALA B C 1
ATOM 4765 O O . ALA B 1 252 ? 1.526 26.172 -13.5 1 98.38 252 ALA B O 1
ATOM 4766 N N . TYR B 1 253 ? 3.127 26.344 -11.945 1 97.56 253 TYR B N 1
ATOM 4767 C CA . TYR B 1 253 ? 2.469 27.469 -11.297 1 97.56 253 TYR B CA 1
ATOM 4768 C C . TYR B 1 253 ? 2.35 28.656 -12.242 1 97.56 253 TYR B C 1
ATOM 4770 O O . TYR B 1 253 ? 1.3 29.312 -12.312 1 97.56 253 TYR B O 1
ATOM 4778 N N . TYR B 1 254 ? 3.309 28.891 -13.086 1 96.69 254 TYR B N 1
ATOM 4779 C CA . TYR B 1 254 ? 3.365 30.094 -13.906 1 96.69 254 TYR B CA 1
ATOM 4780 C C . TYR B 1 254 ? 2.873 29.812 -15.32 1 96.69 254 TYR B C 1
ATOM 4782 O O . TYR B 1 254 ? 2.605 30.75 -16.094 1 96.69 254 TYR B O 1
ATOM 4790 N N . ASN B 1 255 ? 2.809 28.547 -15.703 1 97.31 255 ASN B N 1
ATOM 4791 C CA . ASN B 1 255 ? 2.59 28.156 -17.094 1 97.31 255 ASN B CA 1
ATOM 4792 C C . ASN B 1 255 ? 1.475 27.125 -17.219 1 97.31 255 ASN B C 1
ATOM 4794 O O . ASN B 1 255 ? 1.71 25.922 -17.031 1 97.31 255 ASN B O 1
ATOM 4798 N N . SER B 1 256 ? 0.357 27.562 -17.703 1 96.12 256 SER B N 1
ATOM 4799 C CA . SER B 1 256 ? -0.815 26.703 -17.781 1 96.12 256 SER B CA 1
ATOM 4800 C C . SER B 1 256 ? -0.597 25.562 -18.781 1 96.12 256 SER B C 1
ATOM 4802 O O . SER B 1 256 ? -1.12 24.469 -18.594 1 96.12 256 SER B O 1
ATOM 4804 N N . SER B 1 257 ? 0.129 25.859 -19.812 1 97.62 257 SER B N 1
ATOM 4805 C CA . SER B 1 257 ? 0.427 24.812 -20.781 1 97.62 257 SER B CA 1
ATOM 4806 C C . SER B 1 257 ? 1.266 23.703 -20.156 1 97.62 257 SER B C 1
ATOM 4808 O O . SER B 1 257 ? 1.011 22.531 -20.391 1 97.62 257 SER B O 1
ATOM 4810 N N . PHE B 1 258 ? 2.182 24.109 -19.391 1 97.81 258 PHE B N 1
ATOM 4811 C CA . PHE B 1 258 ? 3.008 23.109 -18.719 1 97.81 258 PHE B CA 1
ATOM 4812 C C . PHE B 1 258 ? 2.209 22.375 -17.641 1 97.81 258 PHE B C 1
ATOM 4814 O O . PHE B 1 258 ? 2.367 21.172 -17.453 1 97.81 258 PHE B O 1
ATOM 4821 N N . ALA B 1 259 ? 1.348 23.109 -16.938 1 98 259 ALA B N 1
ATOM 4822 C CA . ALA B 1 259 ? 0.501 22.484 -15.914 1 98 259 ALA B CA 1
ATOM 4823 C C . ALA B 1 259 ? -0.314 21.344 -16.5 1 98 259 ALA B C 1
ATOM 4825 O O . ALA B 1 259 ? -0.571 20.344 -15.812 1 98 259 ALA B O 1
ATOM 4826 N N . SER B 1 260 ? -0.649 21.453 -17.766 1 97.5 260 SER B N 1
ATOM 4827 C CA . SER B 1 260 ? -1.513 20.469 -18.406 1 97.5 260 SER B CA 1
ATOM 4828 C C . SER B 1 260 ? -0.765 19.156 -18.656 1 97.5 260 SER B C 1
ATOM 4830 O O . SER B 1 260 ? -1.385 18.109 -18.875 1 97.5 260 SER B O 1
ATOM 4832 N N . ILE B 1 261 ? 0.576 19.172 -18.641 1 98.25 261 ILE B N 1
ATOM 4833 C CA . ILE B 1 261 ? 1.344 17.969 -18.906 1 98.25 261 ILE B CA 1
ATOM 4834 C C . ILE B 1 261 ? 2.119 17.562 -17.656 1 98.25 261 ILE B C 1
ATOM 4836 O O . ILE B 1 261 ? 2.988 16.688 -17.719 1 98.25 261 ILE B O 1
ATOM 4840 N N . LEU B 1 262 ? 1.838 18.203 -16.547 1 98.81 262 LEU B N 1
ATOM 4841 C CA . LEU B 1 262 ? 2.6 18.016 -15.312 1 98.81 262 LEU B CA 1
ATOM 4842 C C . LEU B 1 262 ? 2.533 16.562 -14.852 1 98.81 262 LEU B C 1
ATOM 4844 O O . LEU B 1 262 ? 3.471 16.062 -14.227 1 98.81 262 LEU B O 1
ATOM 4848 N N . SER B 1 263 ? 1.504 15.836 -15.242 1 98.56 263 SER B N 1
ATOM 4849 C CA . SER B 1 263 ? 1.291 14.453 -14.844 1 98.56 263 SER B CA 1
ATOM 4850 C C . SER B 1 263 ? 2.414 13.555 -15.352 1 98.56 263 SER B C 1
ATOM 4852 O O . SER B 1 263 ? 2.576 12.43 -14.875 1 98.56 263 SER B O 1
ATOM 4854 N N . GLN B 1 264 ? 3.211 13.93 -16.281 1 98.31 264 GLN B N 1
ATOM 4855 C CA . GLN B 1 264 ? 4.27 13.133 -16.891 1 98.31 264 GLN B CA 1
ATOM 4856 C C . GLN B 1 264 ? 5.527 13.133 -16.016 1 98.31 264 GLN B C 1
ATOM 4858 O O . GLN B 1 264 ? 6.449 12.352 -16.25 1 98.31 264 GLN B O 1
ATOM 4863 N N . TYR B 1 265 ? 5.523 13.914 -14.953 1 98.69 265 TYR B N 1
ATOM 4864 C CA . TYR B 1 265 ? 6.812 14.203 -14.336 1 98.69 265 TYR B CA 1
ATOM 4865 C C . TYR B 1 265 ? 6.926 13.531 -12.977 1 98.69 265 TYR B C 1
ATOM 4867 O O . TYR B 1 265 ? 8.031 13.242 -12.508 1 98.69 265 TYR B O 1
ATOM 4875 N N . PRO B 1 266 ? 5.832 13.297 -12.219 1 98.75 266 PRO B N 1
ATOM 4876 C CA . PRO B 1 266 ? 5.996 12.555 -10.969 1 98.75 266 PRO B CA 1
ATOM 4877 C C . PRO B 1 266 ? 6.594 11.164 -11.18 1 98.75 266 PRO B C 1
ATOM 4879 O O . PRO B 1 266 ? 6.355 10.539 -12.211 1 98.75 266 PRO B O 1
ATOM 4882 N N . GLU B 1 267 ? 7.352 10.719 -10.219 1 98.25 267 GLU B N 1
ATOM 4883 C CA . GLU B 1 267 ? 7.91 9.375 -10.219 1 98.25 267 GLU B CA 1
ATOM 4884 C C . GLU B 1 267 ? 7.684 8.672 -8.883 1 98.25 267 GLU B C 1
ATOM 4886 O O . GLU B 1 267 ? 7.586 9.328 -7.844 1 98.25 267 GLU B O 1
ATOM 4891 N N . PRO B 1 268 ? 7.629 7.289 -8.883 1 98.69 268 PRO B N 1
ATOM 4892 C CA . PRO B 1 268 ? 7.57 6.582 -7.602 1 98.69 268 PRO B CA 1
ATOM 4893 C C . PRO B 1 268 ? 8.797 6.836 -6.727 1 98.69 268 PRO B C 1
ATOM 4895 O O . PRO B 1 268 ? 9.906 6.969 -7.246 1 98.69 268 PRO B O 1
ATOM 4898 N N . PHE B 1 269 ? 8.609 6.914 -5.473 1 98.88 269 PHE B N 1
ATOM 4899 C CA . PHE B 1 269 ? 9.734 7.172 -4.582 1 98.88 269 PHE B CA 1
ATOM 4900 C C . PHE B 1 269 ? 9.906 6.039 -3.578 1 98.88 269 PHE B C 1
ATOM 4902 O O . PHE B 1 269 ? 10.969 5.418 -3.508 1 98.88 269 PHE B O 1
ATOM 4909 N N . ALA B 1 270 ? 8.828 5.695 -2.816 1 98.88 270 ALA B N 1
ATOM 4910 C CA . ALA B 1 270 ? 8.812 4.613 -1.838 1 98.88 270 ALA B CA 1
ATOM 4911 C C . ALA B 1 270 ? 7.414 4.023 -1.694 1 98.88 270 ALA B C 1
ATOM 4913 O O . ALA B 1 270 ? 6.422 4.758 -1.7 1 98.88 270 ALA B O 1
ATOM 4914 N N . LEU B 1 271 ? 7.363 2.721 -1.537 1 98.75 271 LEU B N 1
ATOM 4915 C CA . LEU B 1 271 ? 6.07 2.107 -1.258 1 98.75 271 LEU B CA 1
ATOM 4916 C C . LEU B 1 271 ? 5.73 2.207 0.226 1 98.75 271 LEU B C 1
ATOM 4918 O O . LEU B 1 271 ? 5.965 1.266 0.986 1 98.75 271 LEU B O 1
ATOM 4922 N N . THR B 1 272 ? 5.129 3.283 0.608 1 98.75 272 THR B N 1
ATOM 4923 C CA . THR B 1 272 ? 4.77 3.568 1.993 1 98.75 272 THR B CA 1
ATOM 4924 C C . THR B 1 272 ? 3.42 2.951 2.34 1 98.75 272 THR B C 1
ATOM 4926 O O . THR B 1 272 ? 2.598 2.707 1.453 1 98.75 272 THR B O 1
ATOM 4929 N N . PRO B 1 273 ? 3.203 2.656 3.605 1 98.25 273 PRO B N 1
ATOM 4930 C CA . PRO B 1 273 ? 1.894 2.199 4.074 1 98.25 273 PRO B CA 1
ATOM 4931 C C . PRO B 1 273 ? 0.9 3.346 4.258 1 98.25 273 PRO B C 1
ATOM 4933 O O . PRO B 1 273 ? 1.231 4.504 3.988 1 98.25 273 PRO B O 1
ATOM 4936 N N . SER B 1 274 ? -0.356 2.945 4.629 1 98.69 274 SER B N 1
ATOM 4937 C CA . SER B 1 274 ? -1.262 3.941 5.191 1 98.69 274 SER B CA 1
ATOM 4938 C C . SER B 1 274 ? -0.589 4.73 6.309 1 98.69 274 SER B C 1
ATOM 4940 O O . SER B 1 274 ? 0.099 4.156 7.152 1 98.69 274 SER B O 1
ATOM 4942 N N . THR B 1 275 ? -0.779 6.023 6.219 1 98.56 275 THR B N 1
ATOM 4943 C CA . THR B 1 275 ? 0.019 6.852 7.117 1 98.56 275 THR B CA 1
ATOM 4944 C C . THR B 1 275 ? -0.815 7.996 7.684 1 98.56 275 THR B C 1
ATOM 4946 O O . THR B 1 275 ? -1.638 8.578 6.977 1 98.56 275 THR B O 1
ATOM 4949 N N . GLY B 1 276 ? -0.499 8.305 8.945 1 97.88 276 GLY B N 1
ATOM 4950 C CA . GLY B 1 276 ? -1.142 9.438 9.594 1 97.88 276 GLY B CA 1
ATOM 4951 C C . GLY B 1 276 ? -0.35 10.727 9.469 1 97.88 276 GLY B C 1
ATOM 4952 O O . GLY B 1 276 ? -0.894 11.82 9.656 1 97.88 276 GLY B O 1
ATOM 4953 N N . GLY B 1 277 ? 0.947 10.57 9.156 1 98.5 277 GLY B N 1
ATOM 4954 C CA . GLY B 1 277 ? 1.762 11.773 9.078 1 98.5 277 GLY B CA 1
ATOM 4955 C C . GLY B 1 277 ? 3.211 11.492 8.727 1 98.5 277 GLY B C 1
ATOM 4956 O O . GLY B 1 277 ? 3.682 10.359 8.883 1 98.5 277 GLY B O 1
ATOM 4957 N N . THR B 1 278 ? 3.881 12.547 8.312 1 98.81 278 THR B N 1
ATOM 4958 C CA . THR B 1 278 ? 5.301 12.477 7.98 1 98.81 278 THR B CA 1
ATOM 4959 C C . THR B 1 278 ? 6.055 13.664 8.57 1 98.81 278 THR B C 1
ATOM 4961 O O . THR B 1 278 ? 5.445 14.641 9.016 1 98.81 278 THR B O 1
ATOM 4964 N N . ALA B 1 279 ? 7.312 13.539 8.648 1 98.81 279 ALA B N 1
ATOM 4965 C CA . ALA B 1 279 ? 8.289 14.594 8.914 1 98.81 279 ALA B CA 1
ATOM 4966 C C . ALA B 1 279 ? 9.586 14.336 8.156 1 98.81 279 ALA B C 1
ATOM 4968 O O . ALA B 1 279 ? 9.867 13.203 7.746 1 98.81 279 ALA B O 1
ATOM 4969 N N . ILE B 1 280 ? 10.344 15.359 7.906 1 98.88 280 ILE B N 1
ATOM 4970 C CA . ILE B 1 280 ? 11.617 15.211 7.215 1 98.88 280 ILE B CA 1
ATOM 4971 C C . ILE B 1 280 ? 12.727 15.891 8.016 1 98.88 280 ILE B C 1
ATOM 4973 O O . ILE B 1 280 ? 12.539 17 8.516 1 98.88 280 ILE B O 1
ATOM 4977 N N . ASP B 1 281 ? 13.852 15.195 8.164 1 98.75 281 ASP B N 1
ATOM 4978 C CA . ASP B 1 281 ? 14.945 15.766 8.953 1 98.75 281 ASP B CA 1
ATOM 4979 C C . ASP B 1 281 ? 15.953 16.484 8.055 1 98.75 281 ASP B C 1
ATOM 4981 O O . ASP B 1 281 ? 15.758 16.578 6.844 1 98.75 281 ASP B O 1
ATOM 4985 N N . ALA B 1 282 ? 16.969 17 8.648 1 98.44 282 ALA B N 1
ATOM 4986 C CA . ALA B 1 282 ? 17.953 17.844 7.969 1 98.44 282 ALA B CA 1
ATOM 4987 C C . ALA B 1 282 ? 18.766 17.047 6.957 1 98.44 282 ALA B C 1
ATOM 4989 O O . ALA B 1 282 ? 19.312 17.609 6.004 1 98.44 282 ALA B O 1
ATOM 4990 N N . ASP B 1 283 ? 18.891 15.734 7.145 1 98.44 283 ASP B N 1
ATOM 4991 C CA . ASP B 1 283 ? 19.656 14.875 6.25 1 98.44 283 ASP B CA 1
ATOM 4992 C C . ASP B 1 283 ? 18.781 14.344 5.109 1 98.44 283 ASP B C 1
ATOM 4994 O O . ASP B 1 283 ? 19.281 13.648 4.219 1 98.44 283 ASP B O 1
ATOM 4998 N N . GLY B 1 284 ? 17.531 14.648 5.141 1 98.69 284 GLY B N 1
ATOM 4999 C CA . GLY B 1 284 ? 16.641 14.289 4.055 1 98.69 284 GLY B CA 1
ATOM 5000 C C . GLY B 1 284 ? 15.914 12.977 4.289 1 98.69 284 GLY B C 1
ATOM 5001 O O . GLY B 1 284 ? 15.266 12.445 3.385 1 98.69 284 GLY B O 1
ATOM 5002 N N . TYR B 1 285 ? 16.062 12.414 5.516 1 98.88 285 TYR B N 1
ATOM 5003 C CA . TYR B 1 285 ? 15.281 11.227 5.844 1 98.88 285 TYR B CA 1
ATOM 5004 C C . TYR B 1 285 ? 13.836 11.602 6.164 1 98.88 285 TYR B C 1
ATOM 5006 O O . TYR B 1 285 ? 13.586 12.562 6.895 1 98.88 285 TYR B O 1
ATOM 5014 N N . ILE B 1 286 ? 12.898 10.859 5.59 1 98.94 286 ILE B N 1
ATOM 5015 C CA . ILE B 1 286 ? 11.484 11.055 5.863 1 98.94 286 ILE B CA 1
ATOM 5016 C C . ILE B 1 286 ? 11 10.016 6.875 1 98.94 286 ILE B C 1
ATOM 5018 O O . ILE B 1 286 ? 11.281 8.828 6.73 1 98.94 286 ILE B O 1
ATOM 5022 N N . TYR B 1 287 ? 10.391 10.469 7.918 1 98.94 287 TYR B N 1
ATOM 5023 C CA . TYR B 1 287 ? 9.695 9.617 8.883 1 98.94 287 TYR B CA 1
ATOM 5024 C C . TYR B 1 287 ? 8.219 9.477 8.523 1 98.94 287 TYR B C 1
ATOM 5026 O O . TYR B 1 287 ? 7.539 10.477 8.273 1 98.94 287 TYR B O 1
ATOM 5034 N N . ASN B 1 288 ? 7.758 8.273 8.43 1 98.88 288 ASN B N 1
ATOM 5035 C CA . ASN B 1 288 ? 6.414 7.93 7.98 1 98.88 288 ASN B CA 1
ATOM 5036 C C . ASN B 1 288 ? 5.703 7.023 8.984 1 98.88 288 ASN B C 1
ATOM 5038 O O . ASN B 1 288 ? 6.227 5.969 9.352 1 98.88 288 ASN B O 1
ATOM 5042 N N . SER B 1 289 ? 4.555 7.43 9.422 1 98.75 289 SER B N 1
ATOM 5043 C CA . SER B 1 289 ? 3.82 6.691 10.445 1 98.75 289 SER B CA 1
ATOM 5044 C C . SER B 1 289 ? 2.951 5.602 9.828 1 98.75 289 SER B C 1
ATOM 5046 O O . SER B 1 289 ? 2.023 5.898 9.07 1 98.75 289 SER B O 1
ATOM 5048 N N . ASP B 1 290 ? 3.176 4.391 10.133 1 98.56 290 ASP B N 1
ATOM 5049 C CA . ASP B 1 290 ? 2.391 3.244 9.695 1 98.56 290 ASP B CA 1
ATOM 5050 C C . ASP B 1 290 ? 1.182 3.025 10.602 1 98.56 290 ASP B C 1
ATOM 5052 O O . ASP B 1 290 ? 1.32 2.531 11.727 1 98.56 290 ASP B O 1
ATOM 5056 N N . THR B 1 291 ? -0.003 3.266 10.117 1 98.75 291 THR B N 1
ATOM 5057 C CA . THR B 1 291 ? -1.195 3.281 10.961 1 98.75 291 THR B CA 1
ATOM 5058 C C . THR B 1 291 ? -1.699 1.863 11.211 1 98.75 291 THR B C 1
ATOM 5060 O O . THR B 1 291 ? -2.531 1.642 12.094 1 98.75 291 THR B O 1
ATOM 5063 N N . ASP B 1 292 ? -1.249 0.942 10.453 1 98.25 292 ASP B N 1
ATOM 5064 C CA . ASP B 1 292 ? -1.707 -0.434 10.617 1 98.25 292 ASP B CA 1
ATOM 5065 C C . ASP B 1 292 ? -0.812 -1.198 11.594 1 98.25 292 ASP B C 1
ATOM 5067 O O . ASP B 1 292 ? -1.287 -2.062 12.328 1 98.25 292 ASP B O 1
ATOM 5071 N N . ARG B 1 293 ? 0.455 -0.789 11.617 1 97.06 293 ARG B N 1
ATOM 5072 C CA . ARG B 1 293 ? 1.405 -1.617 12.352 1 97.06 293 ARG B CA 1
ATOM 5073 C C . ARG B 1 293 ? 1.927 -0.89 13.586 1 97.06 293 ARG B C 1
ATOM 5075 O O . ARG B 1 293 ?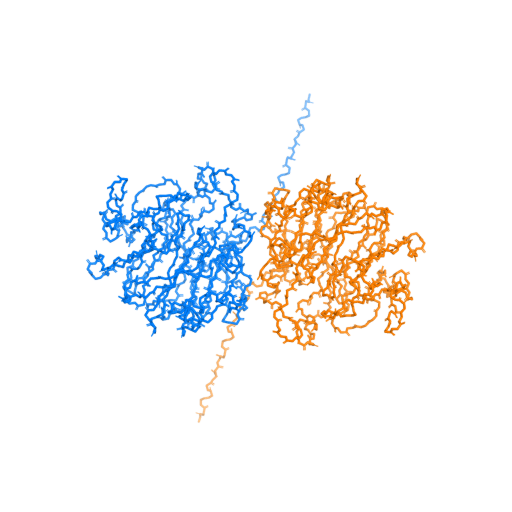 2.781 -1.411 14.305 1 97.06 293 ARG B O 1
ATOM 5082 N N . GLN B 1 294 ? 1.435 0.297 13.828 1 97.94 294 GLN B N 1
ATOM 5083 C CA . GLN B 1 294 ? 1.898 1.093 14.961 1 97.94 294 GLN B CA 1
ATOM 5084 C C . GLN B 1 294 ? 3.42 1.205 14.969 1 97.94 294 GLN B C 1
ATOM 5086 O O . GLN B 1 294 ? 4.062 0.933 15.984 1 97.94 294 GLN B O 1
ATOM 5091 N N . ALA B 1 295 ? 3.883 1.714 13.828 1 98.19 295 ALA B N 1
ATOM 5092 C CA . ALA B 1 295 ? 5.324 1.822 13.609 1 98.19 295 ALA B CA 1
ATOM 5093 C C . ALA B 1 295 ? 5.676 3.119 12.891 1 98.19 295 ALA B C 1
ATOM 5095 O O . ALA B 1 295 ? 4.805 3.76 12.289 1 98.19 295 ALA B O 1
ATOM 5096 N N . ILE B 1 296 ? 6.91 3.512 13.062 1 98.88 296 ILE B N 1
ATOM 5097 C CA . ILE B 1 296 ? 7.48 4.586 12.258 1 98.88 296 ILE B CA 1
ATOM 5098 C C . ILE B 1 296 ? 8.539 4.012 11.312 1 98.88 296 ILE B C 1
ATOM 5100 O O . ILE B 1 296 ? 9.477 3.342 11.758 1 98.88 296 ILE B O 1
ATOM 5104 N N . ILE B 1 297 ? 8.352 4.246 10.008 1 98.62 297 ILE B N 1
ATOM 5105 C CA . ILE B 1 297 ? 9.414 3.869 9.086 1 98.62 297 ILE B CA 1
ATOM 5106 C C . ILE B 1 297 ? 10.25 5.094 8.734 1 98.62 297 ILE B C 1
ATOM 5108 O O . ILE B 1 297 ? 9.766 6.227 8.797 1 98.62 297 ILE B O 1
ATOM 5112 N N . LYS B 1 298 ? 11.469 4.859 8.523 1 98.81 298 LYS B N 1
ATOM 5113 C CA . LYS B 1 298 ? 12.445 5.867 8.109 1 98.81 298 LYS B CA 1
ATOM 5114 C C . LYS B 1 298 ? 12.891 5.645 6.672 1 98.81 298 LYS B C 1
ATOM 5116 O O . LYS B 1 298 ? 13.406 4.578 6.328 1 98.81 298 LYS B O 1
ATOM 5121 N N . ILE B 1 299 ? 12.68 6.629 5.816 1 98.94 299 ILE B N 1
ATOM 5122 C CA . ILE B 1 299 ? 12.938 6.535 4.383 1 98.94 299 ILE B CA 1
ATOM 5123 C C . ILE B 1 299 ? 14.164 7.371 4.027 1 98.94 299 ILE B C 1
ATOM 5125 O O . ILE B 1 299 ? 14.211 8.57 4.301 1 98.94 299 ILE B O 1
ATOM 5129 N N . ALA B 1 300 ? 15.109 6.785 3.393 1 98.88 300 ALA B N 1
ATOM 5130 C CA . ALA B 1 300 ? 16.328 7.461 2.969 1 98.88 300 ALA B CA 1
ATOM 5131 C C . ALA B 1 300 ? 16.094 8.281 1.705 1 98.88 300 ALA B C 1
ATOM 5133 O O . ALA B 1 300 ? 15.117 8.062 0.989 1 98.88 300 ALA B O 1
ATOM 5134 N N . PRO B 1 301 ? 17 9.227 1.427 1 98.5 301 PRO B N 1
ATOM 5135 C CA . PRO B 1 301 ? 16.828 10.062 0.24 1 98.5 301 PRO B CA 1
ATOM 5136 C C . PRO B 1 301 ? 16.797 9.258 -1.056 1 98.5 301 PRO B C 1
ATOM 5138 O O . PRO B 1 301 ? 16.312 9.75 -2.08 1 98.5 301 PRO B O 1
ATOM 5141 N N . ASN B 1 302 ? 17.266 7.992 -1.013 1 97.88 302 ASN B N 1
ATOM 5142 C CA . ASN B 1 302 ? 17.25 7.172 -2.219 1 97.88 302 ASN B CA 1
ATOM 5143 C C . ASN B 1 302 ? 15.969 6.348 -2.314 1 97.88 302 ASN B C 1
ATOM 5145 O O . ASN B 1 302 ? 15.82 5.527 -3.221 1 97.88 302 ASN B O 1
ATOM 5149 N N . GLY B 1 303 ? 15.109 6.48 -1.314 1 98.31 303 GLY B N 1
ATOM 5150 C CA . GLY B 1 303 ? 13.797 5.848 -1.376 1 98.31 303 GLY B CA 1
ATOM 5151 C C . GLY B 1 303 ? 13.734 4.539 -0.61 1 98.31 303 GLY B C 1
ATOM 5152 O O . GLY B 1 303 ? 12.641 4.004 -0.387 1 98.31 303 GLY B O 1
ATOM 5153 N N . THR B 1 304 ? 14.875 4.004 -0.15 1 98.31 304 THR B N 1
ATOM 5154 C CA . THR B 1 304 ? 14.859 2.795 0.664 1 98.31 304 THR B CA 1
ATOM 5155 C C . THR B 1 304 ? 14.383 3.104 2.08 1 98.31 304 THR B C 1
ATOM 5157 O O . THR B 1 304 ? 14.594 4.207 2.586 1 98.31 304 THR B O 1
ATOM 5160 N N . TRP B 1 305 ? 13.695 2.119 2.668 1 97.94 305 TRP B N 1
ATOM 5161 C CA . TRP B 1 305 ? 13.211 2.434 4.008 1 97.94 305 TRP B CA 1
ATOM 5162 C C . TRP B 1 305 ? 13.438 1.263 4.957 1 97.94 305 TRP B C 1
ATOM 5164 O O . TRP B 1 305 ? 13.617 0.125 4.52 1 97.94 305 TRP B O 1
ATOM 5174 N N . THR B 1 306 ? 13.539 1.551 6.223 1 97.5 306 THR B N 1
ATOM 5175 C CA . THR B 1 306 ? 13.609 0.619 7.34 1 97.5 306 THR B CA 1
ATOM 5176 C C . THR B 1 306 ? 12.602 1.001 8.43 1 97.5 306 THR B C 1
ATOM 5178 O O . THR B 1 306 ? 12.055 2.105 8.406 1 97.5 306 THR B O 1
ATOM 5181 N N . THR B 1 307 ? 12.328 0.082 9.297 1 97.25 307 THR B N 1
ATOM 5182 C CA . THR B 1 307 ? 11.508 0.398 10.453 1 97.25 307 THR B CA 1
ATOM 5183 C C . THR B 1 307 ? 12.344 1.046 11.555 1 97.25 307 THR B C 1
ATOM 5185 O O . THR B 1 307 ? 13.312 0.449 12.039 1 97.25 307 THR B O 1
ATOM 5188 N N . LEU B 1 308 ? 11.977 2.217 11.922 1 98.25 308 LEU B N 1
ATOM 5189 C CA . LEU B 1 308 ? 12.672 2.896 13.008 1 98.25 308 LEU B CA 1
ATOM 5190 C C . LEU B 1 308 ? 12.25 2.328 14.359 1 98.25 308 LEU B C 1
ATOM 5192 O O . LEU B 1 308 ? 13.094 2.043 15.211 1 98.25 308 LEU B O 1
ATOM 5196 N N . VAL B 1 309 ? 10.953 2.213 14.508 1 98.12 309 VAL B N 1
ATOM 5197 C CA . VAL B 1 309 ? 10.414 1.751 15.781 1 98.12 309 VAL B CA 1
ATOM 5198 C C . VAL B 1 309 ? 9.016 1.173 15.57 1 98.12 309 VAL B C 1
ATOM 5200 O O . VAL B 1 309 ? 8.281 1.621 14.695 1 98.12 309 VAL B O 1
ATOM 5203 N N . GLN B 1 310 ? 8.719 0.164 16.266 1 97 310 GLN B N 1
ATOM 5204 C CA . GLN B 1 310 ? 7.371 -0.37 16.422 1 97 310 GLN B CA 1
ATOM 5205 C C . GLN B 1 310 ? 6.965 -0.432 17.891 1 97 310 GLN B C 1
ATOM 5207 O O . GLN B 1 310 ? 7.734 -0.902 18.734 1 97 310 GLN B O 1
ATOM 5212 N N . ASP B 1 311 ? 5.844 0.102 18.234 1 97.88 311 ASP B N 1
ATOM 5213 C CA . ASP B 1 311 ? 5.305 0.22 19.578 1 97.88 311 ASP B CA 1
ATOM 5214 C C . ASP B 1 311 ? 3.777 0.242 19.562 1 97.88 311 ASP B C 1
ATOM 5216 O O . ASP B 1 311 ? 3.172 1.099 18.906 1 97.88 311 ASP B O 1
ATOM 5220 N N . PRO B 1 312 ? 3.145 -0.729 20.281 1 97 312 PRO B N 1
ATOM 5221 C CA . PRO B 1 312 ? 1.684 -0.823 20.219 1 97 312 PRO B CA 1
ATOM 5222 C C . PRO B 1 312 ? 0.991 0.456 20.688 1 97 312 PRO B C 1
ATOM 5224 O O . PRO B 1 312 ? -0.196 0.654 20.406 1 97 312 PRO B O 1
ATOM 5227 N N . ARG B 1 313 ? 1.724 1.373 21.344 1 97.81 313 ARG B N 1
ATOM 5228 C CA . ARG B 1 313 ? 1.15 2.619 21.844 1 97.81 313 ARG B CA 1
ATOM 5229 C C . ARG B 1 313 ? 1.009 3.643 20.719 1 97.81 313 ARG B C 1
ATOM 5231 O O . ARG B 1 313 ? 0.298 4.641 20.875 1 97.81 313 ARG B O 1
ATOM 5238 N N . LEU B 1 314 ? 1.628 3.439 19.594 1 98.69 314 LEU B N 1
ATOM 5239 C CA . LEU B 1 314 ? 1.657 4.414 18.516 1 98.69 314 LEU B CA 1
ATOM 5240 C C . LEU B 1 314 ? 0.412 4.293 17.641 1 98.69 314 LEU B C 1
ATOM 5242 O O . LEU B 1 314 ? 0.515 4.09 16.422 1 98.69 314 LEU B O 1
ATOM 5246 N N . LEU B 1 315 ? -0.669 4.535 18.312 1 98.38 315 LEU B N 1
ATOM 5247 C CA . LEU B 1 315 ? -1.952 4.395 17.625 1 98.38 315 LEU B CA 1
ATOM 5248 C C . LEU B 1 315 ? -2.26 5.633 16.781 1 98.38 315 LEU B C 1
ATOM 5250 O O . LEU B 1 315 ? -2.576 6.691 17.328 1 98.38 315 LEU B O 1
ATOM 5254 N N . TRP B 1 316 ? -2.178 5.461 15.461 1 98.62 316 TRP B N 1
ATOM 5255 C CA . TRP B 1 316 ? -2.391 6.508 14.461 1 98.62 316 TRP B CA 1
ATOM 5256 C C . TRP B 1 316 ? -1.567 7.75 14.789 1 98.62 316 TRP B C 1
ATOM 5258 O O . TRP B 1 316 ? -2.121 8.828 14.992 1 98.62 316 TRP B O 1
ATOM 5268 N N . VAL B 1 317 ? -0.288 7.578 14.758 1 98.88 317 VAL B N 1
ATOM 5269 C CA . VAL B 1 317 ? 0.58 8.75 14.844 1 98.88 317 VAL B CA 1
ATOM 5270 C C . VAL B 1 317 ? 0.323 9.672 13.648 1 98.88 317 VAL B C 1
ATOM 5272 O O . VAL B 1 317 ? 0.42 9.242 12.5 1 98.88 317 VAL B O 1
ATOM 5275 N N . ASP B 1 318 ? -0.057 10.867 13.922 1 98.44 318 ASP B N 1
ATOM 5276 C CA . ASP B 1 318 ? -0.488 11.82 12.906 1 98.44 318 ASP B CA 1
ATOM 5277 C C . ASP B 1 318 ? 0.644 12.773 12.531 1 98.44 318 ASP B C 1
ATOM 5279 O O . ASP B 1 318 ? 1.752 12.336 12.211 1 98.44 318 ASP B O 1
ATOM 5283 N N . ALA B 1 319 ? 0.439 14.086 12.43 1 98.25 319 ALA B N 1
ATOM 5284 C CA . ALA B 1 319 ? 1.424 15.062 11.969 1 98.25 319 ALA B CA 1
ATOM 5285 C C . ALA B 1 319 ? 2.643 15.086 12.891 1 98.25 319 ALA B C 1
ATOM 5287 O O . ALA B 1 319 ? 2.65 15.797 13.898 1 98.25 319 ALA B O 1
ATOM 5288 N N . MET B 1 320 ? 3.689 14.461 12.477 1 98.81 320 MET B N 1
ATOM 5289 C CA . MET B 1 320 ? 4.914 14.398 13.266 1 98.81 320 MET B CA 1
ATOM 5290 C C . MET B 1 320 ? 5.703 15.695 13.156 1 98.81 320 MET B C 1
ATOM 5292 O O . MET B 1 320 ? 5.543 16.438 12.188 1 98.81 320 MET B O 1
ATOM 5296 N N . TRP B 1 321 ? 6.535 15.891 14.195 1 98.75 321 TRP B N 1
ATOM 5297 C CA . TRP B 1 321 ? 7.312 17.125 14.305 1 98.75 321 TRP B CA 1
ATOM 5298 C C . TRP B 1 321 ? 8.719 16.828 14.82 1 98.75 321 TRP B C 1
ATOM 5300 O O . TRP B 1 321 ? 8.898 16.062 15.766 1 98.75 321 TRP B O 1
ATOM 5310 N N . ILE B 1 322 ? 9.719 17.391 14.148 1 98.75 322 ILE B N 1
ATOM 5311 C CA . ILE B 1 322 ? 11.094 17.266 14.617 1 98.75 322 ILE B CA 1
ATOM 5312 C C . ILE B 1 322 ? 11.523 18.578 15.273 1 98.75 322 ILE B C 1
ATOM 5314 O O . ILE B 1 322 ? 11.555 19.625 14.633 1 98.75 322 ILE B O 1
ATOM 5318 N N . ASP B 1 323 ? 11.914 18.5 16.516 1 97.75 323 ASP B N 1
ATOM 5319 C CA . ASP B 1 323 ? 12.312 19.734 17.172 1 97.75 323 ASP B CA 1
ATOM 5320 C C . ASP B 1 323 ? 13.805 20 17 1 97.75 323 ASP B C 1
ATOM 5322 O O . ASP B 1 323 ? 14.508 19.203 16.375 1 97.75 323 ASP B O 1
ATOM 5326 N N . THR B 1 324 ? 14.32 21.125 17.516 1 95.44 324 THR B N 1
ATOM 5327 C CA . THR B 1 324 ? 15.688 21.578 17.297 1 95.44 324 THR B CA 1
ATOM 5328 C C . THR B 1 324 ? 16.672 20.75 18.125 1 95.44 324 THR B C 1
ATOM 5330 O O . THR B 1 324 ? 17.875 20.828 17.906 1 95.44 324 THR B O 1
ATOM 5333 N N . HIS B 1 325 ? 16.188 19.906 19 1 95.69 325 HIS B N 1
ATOM 5334 C CA . HIS B 1 325 ? 17.047 19.094 19.859 1 95.69 325 HIS B CA 1
ATOM 5335 C C . HIS B 1 325 ? 17.172 17.672 19.328 1 95.69 325 HIS B C 1
ATOM 5337 O O . HIS B 1 325 ? 17.766 16.797 19.984 1 95.69 325 HIS B O 1
ATOM 5343 N N . GLY B 1 326 ? 16.578 17.406 18.203 1 97.31 326 GLY B N 1
ATOM 5344 C CA . GLY B 1 326 ? 16.719 16.109 17.562 1 97.31 326 GLY B CA 1
ATOM 5345 C C . GLY B 1 326 ? 15.672 15.109 18 1 97.31 326 GLY B C 1
ATOM 5346 O O . GLY B 1 326 ? 15.867 13.898 17.875 1 97.31 326 GLY B O 1
ATOM 5347 N N . LYS B 1 327 ? 14.57 15.617 18.562 1 98.25 327 LYS B N 1
ATOM 5348 C CA . LYS B 1 327 ? 13.477 14.734 18.953 1 98.25 327 LYS B CA 1
ATOM 5349 C C . LYS B 1 327 ? 12.375 14.719 17.891 1 98.25 327 LYS B C 1
ATOM 5351 O O . LYS B 1 327 ? 12.008 15.766 17.359 1 98.25 327 LYS B O 1
ATOM 5356 N N . LEU B 1 328 ? 11.945 13.523 17.609 1 98.88 328 LEU B N 1
ATOM 5357 C CA . LEU B 1 328 ? 10.742 13.328 16.797 1 98.88 328 LEU B CA 1
ATOM 5358 C C . LEU B 1 328 ? 9.5 13.242 17.672 1 98.88 328 LEU B C 1
ATOM 5360 O O . LEU B 1 328 ? 9.383 12.336 18.5 1 98.88 328 LEU B O 1
ATOM 5364 N N . TRP B 1 329 ? 8.633 14.203 17.547 1 98.94 329 TRP B N 1
ATOM 5365 C CA . TRP B 1 329 ? 7.348 14.195 18.234 1 98.94 329 TRP B CA 1
ATOM 5366 C C . TRP B 1 329 ? 6.305 13.414 17.453 1 98.94 329 TRP B C 1
ATOM 5368 O O . TRP B 1 329 ? 6.16 13.602 16.234 1 98.94 329 TRP B O 1
ATOM 5378 N N . MET B 1 330 ? 5.613 12.539 18.156 1 98.94 330 MET B N 1
ATOM 5379 C CA . MET B 1 330 ? 4.672 11.602 17.547 1 98.94 330 MET B CA 1
ATOM 5380 C C . MET B 1 330 ? 3.311 11.68 18.234 1 98.94 330 MET B C 1
ATOM 5382 O O . MET B 1 330 ? 3.02 10.898 19.141 1 98.94 330 MET B O 1
ATOM 5386 N N . PRO B 1 331 ? 2.439 12.594 17.797 1 98.88 331 PRO B N 1
ATOM 5387 C CA . PRO B 1 331 ? 1.09 12.617 18.375 1 98.88 331 PRO B CA 1
ATOM 5388 C C . PRO B 1 331 ? 0.265 11.391 17.984 1 98.88 331 PRO B C 1
ATOM 5390 O O . PRO B 1 331 ? -0.056 11.203 16.812 1 98.88 331 PRO B O 1
ATOM 5393 N N . ALA B 1 332 ? -0.048 10.594 18.953 1 98.69 332 ALA B N 1
ATOM 5394 C CA . ALA B 1 332 ? -0.889 9.414 18.734 1 98.69 332 ALA B CA 1
ATOM 5395 C C . ALA B 1 332 ? -2.367 9.758 18.906 1 98.69 332 ALA B C 1
ATOM 5397 O O . ALA B 1 332 ? -2.943 9.562 19.969 1 98.69 332 ALA B O 1
ATOM 5398 N N . ALA B 1 333 ? -3.041 10.086 17.797 1 98.31 333 ALA B N 1
ATOM 5399 C CA . ALA B 1 333 ? -4.336 10.758 17.828 1 98.31 333 ALA B CA 1
ATOM 5400 C C . ALA B 1 333 ? -5.48 9.75 17.812 1 98.31 333 ALA B C 1
ATOM 5402 O O . ALA B 1 333 ? -6.629 10.094 18.094 1 98.31 333 ALA B O 1
ATOM 5403 N N . GLN B 1 334 ? -5.258 8.492 17.438 1 98.38 334 GLN B N 1
ATOM 5404 C CA . GLN B 1 334 ? -6.285 7.465 17.312 1 98.38 334 GLN B CA 1
ATOM 5405 C C . GLN B 1 334 ? -7.406 7.918 16.375 1 98.38 334 GLN B C 1
ATOM 5407 O O . GLN B 1 334 ? -8.586 7.734 16.688 1 98.38 334 GLN B O 1
ATOM 5412 N N . LEU B 1 335 ? -6.98 8.562 15.297 1 97.69 335 LEU B N 1
ATOM 5413 C CA . LEU B 1 335 ? -7.961 9.156 14.391 1 97.69 335 LEU B CA 1
ATOM 5414 C C . LEU B 1 335 ? -8.945 8.102 13.906 1 97.69 335 LEU B C 1
ATOM 5416 O O . LEU B 1 335 ? -10.148 8.367 13.805 1 97.69 335 LEU B O 1
ATOM 5420 N N . ASN B 1 336 ? -8.5 6.879 13.578 1 97.56 336 ASN B N 1
ATOM 5421 C CA . ASN B 1 336 ? -9.336 5.812 13.031 1 97.56 336 ASN B CA 1
ATOM 5422 C C . ASN B 1 336 ? -10.438 5.402 14.008 1 97.56 336 ASN B C 1
ATOM 5424 O O . ASN B 1 336 ? -11.414 4.758 13.617 1 97.56 336 ASN B O 1
ATOM 5428 N N . ARG B 1 337 ? -10.273 5.832 15.211 1 97.69 337 ARG B N 1
ATOM 5429 C CA . ARG B 1 337 ? -11.219 5.441 16.25 1 97.69 337 ARG B CA 1
ATOM 5430 C C . ARG B 1 337 ? -12.234 6.547 16.516 1 97.69 337 ARG B C 1
ATOM 5432 O O . ARG B 1 337 ? -13.109 6.406 17.359 1 97.69 337 ARG B O 1
ATOM 5439 N N . GLY B 1 338 ? -12.156 7.602 15.805 1 96.62 338 GLY B N 1
ATOM 5440 C CA . GLY B 1 338 ? -13 8.766 16.047 1 96.62 338 GLY B CA 1
ATOM 5441 C C . GLY B 1 338 ? -14.383 8.625 15.453 1 96.62 338 GLY B C 1
ATOM 5442 O O . GLY B 1 338 ? -14.625 7.75 14.617 1 96.62 338 GLY B O 1
ATOM 5443 N N . THR B 1 339 ? -15.266 9.539 15.727 1 95 339 THR B N 1
ATOM 5444 C CA . THR B 1 339 ? -16.688 9.508 15.391 1 95 339 THR B CA 1
ATOM 5445 C C . THR B 1 339 ? -16.891 9.586 13.875 1 95 339 THR B C 1
ATOM 5447 O O . THR B 1 339 ? -17.781 8.945 13.328 1 95 339 THR B O 1
ATOM 5450 N N . PRO B 1 340 ? -16.047 10.359 13.164 1 93.75 340 PRO B N 1
ATOM 5451 C CA . PRO B 1 340 ? -16.297 10.453 11.719 1 93.75 340 PRO B CA 1
ATOM 5452 C C . PRO B 1 340 ? -16.109 9.125 11 1 93.75 340 PRO B C 1
ATOM 5454 O O . PRO B 1 340 ? -16.656 8.93 9.914 1 93.75 340 PRO B O 1
ATOM 5457 N N . PHE B 1 341 ? -15.414 8.156 11.648 1 95.25 341 PHE B N 1
ATOM 5458 C CA . PHE B 1 341 ? -15.008 6.961 10.922 1 95.25 341 PHE B CA 1
ATOM 5459 C C . PHE B 1 341 ? -15.633 5.715 11.531 1 95.25 341 PHE B C 1
ATOM 5461 O O . PHE B 1 341 ? -15.25 4.594 11.188 1 95.25 341 PHE B O 1
ATOM 5468 N N . ASN B 1 342 ? -16.531 5.91 12.469 1 94.62 342 ASN B N 1
ATOM 5469 C CA . ASN B 1 342 ? -17.188 4.812 13.172 1 94.62 342 ASN B CA 1
ATOM 5470 C C . ASN B 1 342 ? -18.672 5.094 13.391 1 94.62 342 ASN B C 1
ATOM 5472 O O . ASN B 1 342 ? -19.188 4.898 14.492 1 94.62 342 ASN B O 1
ATOM 5476 N N . ASN B 1 343 ? -19.328 5.574 12.344 1 90.31 343 ASN B N 1
ATOM 5477 C CA . ASN B 1 343 ? -20.781 5.781 12.344 1 90.31 343 ASN B CA 1
ATOM 5478 C C . ASN B 1 343 ? -21.219 6.668 13.508 1 90.31 343 ASN B C 1
ATOM 5480 O O . ASN B 1 343 ? -22.203 6.375 14.18 1 90.31 343 ASN B O 1
ATOM 5484 N N . GLY B 1 344 ? -20.375 7.539 13.875 1 89.56 344 GLY B N 1
ATOM 5485 C CA . GLY B 1 344 ? -20.734 8.523 14.883 1 89.56 344 GLY B CA 1
ATOM 5486 C C . GLY B 1 344 ? -20.359 8.094 16.297 1 89.56 344 GLY B C 1
ATOM 5487 O O . GLY B 1 344 ? -20.594 8.836 17.25 1 89.56 344 GLY B O 1
ATOM 5488 N N . THR B 1 345 ? -19.797 6.93 16.438 1 93.81 345 THR B N 1
ATOM 5489 C CA . THR B 1 345 ? -19.375 6.43 17.75 1 93.81 345 THR B CA 1
ATOM 5490 C C . THR B 1 345 ? -17.859 6.594 17.922 1 93.81 345 THR B C 1
ATOM 5492 O O . THR B 1 345 ? -17.094 6.332 17 1 93.81 345 THR B O 1
ATOM 5495 N N . SER B 1 346 ? -17.469 7.074 19.109 1 95.81 346 SER B N 1
ATOM 5496 C CA . SER B 1 346 ? -16.047 7.188 19.406 1 95.81 346 SER B CA 1
ATOM 5497 C C . SER B 1 346 ? -15.531 5.934 20.109 1 95.81 346 SER B C 1
ATOM 5499 O O . SER B 1 346 ? -16.109 5.473 21.094 1 95.81 346 SER B O 1
ATOM 5501 N N . PHE B 1 347 ? -14.43 5.414 19.609 1 97.25 347 PHE B N 1
ATOM 5502 C CA . PHE B 1 347 ? -13.734 4.293 20.234 1 97.25 347 PHE B CA 1
ATOM 5503 C C . PHE B 1 347 ? -12.375 4.723 20.781 1 97.25 347 PHE B C 1
ATOM 5505 O O . PHE B 1 347 ? -11.531 3.879 21.078 1 97.25 347 PHE B O 1
ATOM 5512 N N . VAL B 1 348 ? -12.227 6.023 20.859 1 98.12 348 VAL B N 1
ATOM 5513 C CA . VAL B 1 348 ? -10.984 6.582 21.391 1 98.12 348 VAL B CA 1
ATOM 5514 C C . VAL B 1 348 ? -10.781 6.137 22.828 1 98.12 348 VAL B C 1
ATOM 5516 O O . VAL B 1 348 ? -11.719 6.176 23.641 1 98.12 348 VAL B O 1
ATOM 5519 N N . GLN B 1 349 ? -9.562 5.668 23.078 1 97.69 349 GLN B N 1
ATOM 5520 C CA . GLN B 1 349 ? -9.188 5.254 24.438 1 97.69 349 GLN B CA 1
ATOM 5521 C C . GLN B 1 349 ? -8.328 6.312 25.109 1 97.69 349 GLN B C 1
ATOM 5523 O O . GLN B 1 349 ? -7.289 6.715 24.578 1 97.69 349 GLN B O 1
ATOM 5528 N N . LYS B 1 350 ? -8.742 6.754 26.203 1 96.44 350 LYS B N 1
ATOM 5529 C CA . LYS B 1 350 ? -8.031 7.762 26.984 1 96.44 350 LYS B CA 1
ATOM 5530 C C . LYS B 1 350 ? -7.191 7.109 28.078 1 96.44 350 LYS B C 1
ATOM 5532 O O . LYS B 1 350 ? -7.527 6.027 28.578 1 96.44 350 LYS B O 1
ATOM 5537 N N . PRO B 1 351 ? -6.195 7.688 28.625 1 97.38 351 PRO B N 1
ATOM 5538 C CA . PRO B 1 351 ? -5.633 8.93 28.078 1 97.38 351 PRO B CA 1
ATOM 5539 C C . PRO B 1 351 ? -4.941 8.734 26.734 1 97.38 351 PRO B C 1
ATOM 5541 O O . PRO B 1 351 ? -4.613 7.605 26.359 1 97.38 351 PRO B O 1
ATOM 5544 N N . LEU B 1 352 ? -4.883 9.859 26 1 98 352 LEU B N 1
ATOM 5545 C CA . LEU B 1 352 ? -4.086 9.906 24.781 1 98 352 LEU B CA 1
ATOM 5546 C C . LEU B 1 352 ? -2.695 10.469 25.062 1 98 352 LEU B C 1
ATOM 5548 O O . LEU B 1 352 ? -2.451 11.031 26.125 1 98 352 LEU B O 1
ATOM 5552 N N . TYR B 1 353 ? -1.812 10.266 24.047 1 98.38 353 TYR B N 1
ATOM 5553 C CA . TYR B 1 353 ? -0.427 10.656 24.281 1 98.38 353 TYR B CA 1
ATOM 5554 C C . TYR B 1 353 ? 0.187 11.281 23.031 1 98.38 353 TYR B C 1
ATOM 5556 O O . TYR B 1 353 ? -0.2 10.938 21.922 1 98.38 353 TYR B O 1
ATOM 5564 N N . THR B 1 354 ? 1.038 12.219 23.25 1 98.56 354 THR B N 1
ATOM 5565 C CA . THR B 1 354 ? 2.113 12.5 22.312 1 98.56 354 THR B CA 1
ATOM 5566 C C . THR B 1 354 ? 3.43 11.891 22.797 1 98.56 354 THR B C 1
ATOM 5568 O O . THR B 1 354 ? 3.834 12.102 23.938 1 98.56 354 THR B O 1
ATOM 5571 N N . PHE B 1 355 ? 4.027 11.133 21.922 1 98.88 355 PHE B N 1
ATOM 5572 C CA . PHE B 1 355 ? 5.293 10.484 22.266 1 98.88 355 PHE B CA 1
ATOM 5573 C C . PHE B 1 355 ? 6.457 11.211 21.594 1 98.88 355 PHE B C 1
ATOM 5575 O O . PHE B 1 355 ? 6.258 12.016 20.688 1 98.88 355 PHE B O 1
ATOM 5582 N N . THR B 1 356 ? 7.637 10.938 22.125 1 98.88 356 THR B N 1
ATOM 5583 C CA . THR B 1 356 ? 8.859 11.367 21.453 1 98.88 356 THR B CA 1
ATOM 5584 C C . THR B 1 356 ? 9.867 10.227 21.375 1 98.88 356 THR B C 1
ATOM 5586 O O . THR B 1 356 ? 9.789 9.266 22.141 1 98.88 356 THR B O 1
ATOM 5589 N N . ILE B 1 357 ? 10.688 10.32 20.453 1 98.88 357 ILE B N 1
ATOM 5590 C CA . ILE B 1 357 ? 11.867 9.469 20.312 1 98.88 357 ILE B CA 1
ATOM 5591 C C . ILE B 1 357 ? 13.055 10.305 19.844 1 98.88 357 ILE B C 1
ATOM 5593 O O . ILE B 1 357 ? 12.906 11.195 19 1 98.88 357 ILE B O 1
ATOM 5597 N N . ASP B 1 358 ? 14.242 10.062 20.453 1 98.75 358 ASP B N 1
ATOM 5598 C CA . ASP B 1 358 ? 15.453 10.758 20.031 1 98.75 358 ASP B CA 1
ATOM 5599 C C . ASP B 1 358 ? 15.977 10.203 18.703 1 98.75 358 ASP B C 1
ATOM 5601 O O . ASP B 1 358 ? 16.281 9.016 18.594 1 98.75 358 ASP B O 1
ATOM 5605 N N . ILE B 1 359 ? 16.047 11.047 17.719 1 98.56 359 ILE B N 1
ATOM 5606 C CA . ILE B 1 359 ? 16.562 10.594 16.438 1 98.56 359 ILE B CA 1
ATOM 5607 C C . ILE B 1 359 ? 17.922 11.234 16.172 1 98.56 359 ILE B C 1
ATOM 5609 O O . ILE B 1 359 ? 18.594 10.875 15.203 1 98.56 359 ILE B O 1
ATOM 5613 N N . GLY B 1 360 ? 18.328 12.211 16.875 1 98.25 360 GLY B N 1
ATOM 5614 C CA . GLY B 1 360 ? 19.672 12.758 16.875 1 98.25 360 GLY B CA 1
ATOM 5615 C C . GLY B 1 360 ? 19.922 13.727 15.734 1 98.25 360 GLY B C 1
ATOM 5616 O O . GLY B 1 360 ? 21.062 14.07 15.445 1 98.25 360 GLY B O 1
ATOM 5617 N N . VAL B 1 361 ? 18.906 14.07 15.023 1 98.06 361 VAL B N 1
ATOM 5618 C CA . VAL B 1 361 ? 19.031 14.992 13.898 1 98.06 361 VAL B CA 1
ATOM 5619 C C . VAL B 1 361 ? 17.891 16.016 13.938 1 98.06 361 VAL B C 1
ATOM 5621 O O . VAL B 1 361 ? 16.75 15.672 14.273 1 98.06 361 VAL B O 1
ATOM 5624 N N . GLY B 1 362 ? 18.156 17.312 13.633 1 97.69 362 GLY B N 1
ATOM 5625 C CA . GLY B 1 362 ? 17.156 18.375 13.617 1 97.69 362 GLY B CA 1
ATOM 5626 C C . GLY B 1 362 ? 16.312 18.375 12.359 1 97.69 362 GLY B C 1
ATOM 5627 O O . GLY B 1 362 ? 16.469 17.531 11.492 1 97.69 362 GLY B O 1
ATOM 5628 N N . PRO B 1 363 ? 15.406 19.328 12.281 1 97.75 363 PRO B N 1
ATOM 5629 C CA . PRO B 1 363 ? 14.508 19.406 11.125 1 97.75 363 PRO B CA 1
ATOM 5630 C C . PRO B 1 363 ? 15.211 19.938 9.867 1 97.75 363 PRO B C 1
ATOM 5632 O O . PRO B 1 363 ? 16.281 20.531 9.961 1 97.75 363 PRO B O 1
ATOM 5635 N N . SER B 1 364 ? 14.609 19.641 8.719 1 97.12 364 SER B N 1
ATOM 5636 C CA . SER B 1 364 ? 15.047 20.312 7.496 1 97.12 364 SER B CA 1
ATOM 5637 C C . SER B 1 364 ? 15.047 21.828 7.672 1 97.12 364 SER B C 1
ATOM 5639 O O . SER B 1 364 ? 14.07 22.406 8.164 1 97.12 364 SER B O 1
ATOM 5641 N N . PRO B 1 365 ? 16.109 22.484 7.238 1 92.25 365 PRO B N 1
ATOM 5642 C CA . PRO B 1 365 ? 16.188 23.938 7.453 1 92.25 365 PRO B CA 1
ATOM 5643 C C . PRO B 1 365 ? 15.156 24.719 6.645 1 92.25 365 PRO B C 1
ATOM 5645 O O . PRO B 1 365 ? 14.852 25.859 6.973 1 92.25 365 PRO B O 1
ATOM 5648 N N . ILE B 1 366 ? 14.617 24.156 5.617 1 94.31 366 ILE B N 1
ATOM 5649 C CA . ILE B 1 366 ? 13.656 24.906 4.812 1 94.31 366 ILE B CA 1
ATOM 5650 C C . ILE B 1 366 ? 12.242 24.641 5.316 1 94.31 366 ILE B C 1
ATOM 5652 O O . ILE B 1 366 ? 11.273 25.203 4.801 1 94.31 366 ILE B O 1
ATOM 5656 N N . ASP B 1 367 ? 12.188 23.719 6.234 1 93.06 367 ASP B N 1
ATOM 5657 C CA . ASP B 1 367 ? 10.906 23.484 6.898 1 93.06 367 ASP B CA 1
ATOM 5658 C C . ASP B 1 367 ? 10.727 24.422 8.094 1 93.06 367 ASP B C 1
ATOM 5660 O O . ASP B 1 367 ? 9.812 25.25 8.109 1 93.06 367 ASP B O 1
ATOM 5664 N N . HIS B 1 368 ? 11.688 24.25 9.094 1 90.06 368 HIS B N 1
ATOM 5665 C CA . HIS B 1 368 ? 11.688 25.125 10.258 1 90.06 368 HIS B CA 1
ATOM 5666 C C . HIS B 1 368 ? 13.023 25.047 11 1 90.06 368 HIS B C 1
ATOM 5668 O O . HIS B 1 368 ? 13.883 24.234 10.656 1 90.06 368 HIS B O 1
ATOM 5674 N N . THR B 1 369 ? 13.195 26.016 11.953 1 83.81 369 THR B N 1
ATOM 5675 C CA . THR B 1 369 ? 14.422 26.047 12.734 1 83.81 369 THR B CA 1
ATOM 5676 C C . THR B 1 369 ? 14.141 25.672 14.188 1 83.81 369 THR B C 1
ATOM 5678 O O . THR B 1 369 ? 13.047 25.922 14.703 1 83.81 369 THR B O 1
#